Protein 4YET (pdb70)

Secondary structure (DSSP, 8-state):
---PPPPSS-TTTTTTTS-HHHHHHIIIIIIHHHHHHHHHHHTTSGGGG--HHHHHHH--HHHHHHHHHHHHHHHHHHTB-TT--SS--HHHHHHHHHHHSSHHHHHHHHHHHHHH--SSEEEEEEE-TTS-EEEEEEETT--TTTTT--EEEEEEE-SGGGTHHHHTT-HHHHHHHHHTTB-HHHHHHHHHS-----/-----PPPPSS-TTTTTTTS-HHHHHHIIIIIIHHHHHHHHHHHTTSGGGG--HHHHHHH--HHHHHHHHHHHHHHHHHHTB-TT--SS--THHHHHHHHHHSSHHHHHHHHHHHHHH--SSEEEEEEE-TTS-EEEEEEETT--TTTTT--EEEEEEE-SGGGTHHHHTT-HHHHHHHHTTTB-HHHHHHHHHS-----

Structure (mmCIF, N/CA/C/O backbone):
data_4YET
#
_entry.id   4YET
#
_cell.length_a   55.750
_cell.length_b   69.090
_cell.length_c   114.810
_cell.angle_alpha   90.000
_cell.angle_beta   90.000
_cell.angle_gamma   90.000
#
_symmetry.space_group_name_H-M   'P 21 21 21'
#
loop_
_entity.id
_entity.type
_entity.pdbx_description
1 polymer 'Superoxide dismutase'
2 non-polymer 'FE (III) ION'
3 water water
#
loop_
_atom_site.group_PDB
_atom_site.id
_atom_site.type_symbol
_atom_site.label_atom_id
_atom_site.label_alt_id
_atom_site.label_comp_id
_atom_site.label_asym_id
_atom_site.label_entity_id
_atom_site.label_seq_id
_atom_site.pdbx_PDB_ins_code
_atom_site.Cartn_x
_atom_site.Cartn_y
_atom_site.Cartn_z
_atom_site.occupancy
_atom_site.B_iso_or_equiv
_atom_site.auth_seq_id
_atom_site.auth_comp_id
_atom_site.auth_asym_id
_atom_site.auth_atom_id
_atom_site.pdbx_PDB_model_num
ATOM 1 N N . ALA A 1 6 ? 20.911 73.193 21.385 1.00 35.88 2 ALA A N 1
ATOM 2 C CA . ALA A 1 6 ? 21.597 74.473 21.251 1.00 37.60 2 ALA A CA 1
ATOM 3 C C . ALA A 1 6 ? 22.146 74.670 19.831 1.00 34.98 2 ALA A C 1
ATOM 4 O O . ALA A 1 6 ? 21.573 75.411 19.032 1.00 39.07 2 ALA A O 1
ATOM 6 N N . PHE A 1 7 ? 23.260 74.019 19.516 1.00 26.24 3 PHE A N 1
ATOM 7 C CA . PHE A 1 7 ? 23.753 74.039 18.143 1.00 22.33 3 PHE A CA 1
ATOM 8 C C . PHE A 1 7 ? 23.211 72.837 17.399 1.00 21.13 3 PHE A C 1
ATOM 9 O O . PHE A 1 7 ? 23.051 71.767 17.979 1.00 20.93 3 PHE A O 1
ATOM 17 N N . LYS A 1 8 ? 22.896 73.029 16.123 1.00 20.42 4 LYS A N 1
ATOM 18 C CA . LYS A 1 8 ? 22.519 71.918 15.255 1.00 19.97 4 LYS A CA 1
ATOM 19 C C . LYS A 1 8 ? 23.560 71.754 14.167 1.00 19.94 4 LYS A C 1
ATOM 20 O O . LYS A 1 8 ? 24.126 72.728 13.681 1.00 21.67 4 LYS A O 1
ATOM 22 N N . LEU A 1 9 ? 23.811 70.511 13.794 1.00 17.98 5 LEU A N 1
ATOM 23 C CA . LEU A 1 9 ? 24.675 70.197 12.669 1.00 17.38 5 LEU A CA 1
ATOM 24 C C . LEU A 1 9 ? 24.035 70.661 11.361 1.00 16.82 5 LEU A C 1
ATOM 25 O O . LEU A 1 9 ? 22.916 70.242 11.035 1.00 17.35 5 LEU A O 1
ATOM 30 N N . PRO A 1 10 ? 24.707 71.554 10.620 1.00 15.24 6 PRO A N 1
ATOM 31 C CA . PRO A 1 10 ? 24.113 72.000 9.352 1.00 15.28 6 PRO A CA 1
ATOM 32 C C . PRO A 1 10 ? 24.126 70.869 8.332 1.00 15.45 6 PRO A C 1
ATOM 33 O O . PRO A 1 10 ? 25.058 70.059 8.338 1.00 15.23 6 PRO A O 1
ATOM 37 N N . ALA A 1 11 ? 23.119 70.823 7.471 1.00 15.88 7 ALA A N 1
ATOM 38 C CA . ALA A 1 11 ? 23.012 69.745 6.490 1.00 14.73 7 ALA A CA 1
ATOM 39 C C . ALA A 1 11 ? 24.189 69.773 5.530 1.00 16.73 7 ALA A C 1
ATOM 40 O O . ALA A 1 11 ? 24.709 70.843 5.205 1.00 15.95 7 ALA A O 1
ATOM 42 N N . LEU A 1 12 ? 24.628 68.591 5.093 1.00 14.23 8 LEU A N 1
ATOM 43 C CA . LEU A 1 12 ? 25.580 68.519 3.987 1.00 14.08 8 LEU A CA 1
ATOM 44 C C . LEU A 1 12 ? 24.997 69.224 2.770 1.00 15.27 8 LEU A C 1
ATOM 45 O O . LEU A 1 12 ? 23.791 69.122 2.516 1.00 17.08 8 LEU A O 1
ATOM 50 N N . PRO A 1 13 ? 25.844 69.905 1.983 1.00 13.97 9 PRO A N 1
ATOM 51 C CA . PRO A 1 13 ? 25.358 70.566 0.760 1.00 15.58 9 PRO A CA 1
ATOM 52 C C . PRO A 1 13 ? 24.974 69.606 -0.375 1.00 17.15 9 PRO A C 1
ATOM 53 O O . PRO A 1 13 ? 24.500 70.067 -1.402 1.00 18.42 9 PRO A O 1
ATOM 57 N N . TYR A 1 14 ? 25.199 68.306 -0.202 1.00 16.22 10 TYR A N 1
ATOM 58 C CA . TYR A 1 14 ? 24.975 67.330 -1.272 1.00 17.28 10 TYR A CA 1
ATOM 59 C C . TYR A 1 14 ? 24.684 65.986 -0.619 1.00 16.37 10 TYR A C 1
ATOM 60 O O . TYR A 1 14 ? 24.915 65.818 0.596 1.00 14.05 10 TYR A O 1
ATOM 69 N N . GLY A 1 15 ? 24.212 65.035 -1.425 1.00 14.79 11 GLY A N 1
ATOM 70 C CA . GLY A 1 15 ? 23.958 63.678 -0.964 1.00 14.45 11 GLY A CA 1
ATOM 71 C C . GLY A 1 15 ? 25.257 62.956 -0.661 1.00 15.12 11 GLY A C 1
ATOM 72 O O . GLY A 1 15 ? 26.321 63.315 -1.177 1.00 13.65 11 GLY A O 1
ATOM 73 N N . MET A 1 16 ? 25.197 61.938 0.182 1.00 13.24 12 MET A N 1
ATOM 74 C CA . MET A 1 16 ? 26.427 61.288 0.586 1.00 12.52 12 MET A CA 1
ATOM 75 C C . MET A 1 16 ? 27.063 60.398 -0.494 1.00 12.99 12 MET A C 1
ATOM 76 O O . MET A 1 16 ? 28.190 59.909 -0.301 1.00 12.93 12 MET A O 1
ATOM 81 N N . ARG A 1 17 ? 26.380 60.202 -1.622 1.00 11.03 13 ARG A N 1
ATOM 82 C CA . ARG A 1 17 ? 27.024 59.488 -2.731 1.00 13.58 13 ARG A CA 1
ATOM 83 C C . ARG A 1 17 ? 27.498 60.429 -3.842 1.00 13.36 13 ARG A C 1
ATOM 84 O O . ARG A 1 17 ? 27.980 59.974 -4.879 1.00 12.99 13 ARG A O 1
ATOM 92 N N . GLU A 1 18 ? 27.392 61.738 -3.623 1.00 12.48 14 GLU A N 1
ATOM 93 C CA . GLU A 1 18 ? 27.616 62.675 -4.728 1.00 11.80 14 GLU A CA 1
ATOM 94 C C . GLU A 1 18 ? 29.077 63.096 -4.916 1.00 12.74 14 GLU A C 1
ATOM 95 O O . GLU A 1 18 ? 29.391 63.772 -5.910 1.00 13.85 14 GLU A O 1
ATOM 101 N N . LEU A 1 19 ? 29.964 62.722 -3.990 1.00 11.75 15 LEU A N 1
ATOM 102 C CA . LEU A 1 19 ? 31.394 63.000 -4.177 1.00 10.44 15 LEU A CA 1
ATOM 103 C C . LEU A 1 19 ? 32.157 61.797 -4.718 1.00 10.40 15 LEU A C 1
ATOM 104 O O . LEU A 1 19 ? 33.365 61.884 -4.970 1.00 10.20 15 LEU A O 1
ATOM 109 N N . ILE A 1 20 ? 31.459 60.680 -4.899 1.00 9.89 16 ILE A N 1
ATOM 110 C CA . ILE A 1 20 ? 32.028 59.504 -5.555 1.00 10.81 16 ILE A CA 1
ATOM 111 C C . ILE A 1 20 ? 32.468 59.899 -6.961 1.00 11.32 16 ILE A C 1
ATOM 112 O O . ILE A 1 20 ? 31.725 60.586 -7.642 1.00 11.05 16 ILE A O 1
ATOM 117 N N . PRO A 1 21 ? 33.652 59.451 -7.419 1.00 11.79 17 PRO A N 1
ATOM 118 C CA . PRO A 1 21 ? 34.600 58.504 -6.831 1.00 12.20 17 PRO A CA 1
ATOM 119 C C . PRO A 1 21 ? 35.732 59.167 -6.053 1.00 14.27 17 PRO A C 1
ATOM 120 O O . PRO A 1 21 ? 36.717 58.497 -5.736 1.00 16.38 17 PRO A O 1
ATOM 124 N N . HIS A 1 22 ? 35.601 60.454 -5.758 1.00 11.38 18 HIS A N 1
ATOM 125 C CA . HIS A 1 22 ? 36.687 61.191 -5.104 1.00 10.37 18 HIS A CA 1
ATOM 126 C C . HIS A 1 22 ? 36.703 61.028 -3.577 1.00 11.81 18 HIS A C 1
ATOM 127 O O . HIS A 1 22 ? 37.763 60.835 -2.966 1.00 11.38 18 HIS A O 1
ATOM 134 N N . ILE A 1 23 ? 35.530 61.085 -2.962 1.00 10.44 19 ILE A N 1
ATOM 135 C CA . ILE A 1 23 ? 35.373 60.761 -1.548 1.00 11.55 19 ILE A CA 1
ATOM 136 C C . ILE A 1 23 ? 34.184 59.817 -1.463 1.00 11.27 19 ILE A C 1
ATOM 137 O O . ILE A 1 23 ? 33.158 60.091 -2.066 1.00 10.74 19 ILE A O 1
ATOM 142 N N . SER A 1 24 ? 34.319 58.707 -0.742 1.00 11.37 20 SER A N 1
ATOM 143 C CA . SER A 1 24 ? 33.274 57.680 -0.759 1.00 12.64 20 SER A CA 1
ATOM 144 C C . SER A 1 24 ? 32.091 58.009 0.137 1.00 13.03 20 SER A C 1
ATOM 145 O O . SER A 1 24 ? 32.167 58.855 1.034 1.00 11.15 20 SER A O 1
ATOM 148 N N . GLU A 1 25 ? 30.998 57.290 -0.101 1.00 9.71 21 GLU A N 1
ATOM 149 C CA . GLU A 1 25 ? 29.847 57.314 0.787 1.00 9.94 21 GLU A CA 1
ATOM 150 C C . GLU A 1 25 ? 30.227 56.929 2.219 1.00 10.52 21 GLU A C 1
ATOM 151 O O . GLU A 1 25 ? 29.794 57.573 3.193 1.00 11.59 21 GLU A O 1
ATOM 157 N N . GLU A 1 26 ? 31.048 55.886 2.357 1.00 10.64 22 GLU A N 1
ATOM 158 C CA . GLU A 1 26 ? 31.467 55.452 3.691 1.00 12.04 22 GLU A CA 1
ATOM 159 C C . GLU A 1 26 ? 32.224 56.574 4.410 1.00 10.63 22 GLU A C 1
ATOM 160 O O . GLU A 1 26 ? 31.974 56.831 5.604 1.00 11.21 22 GLU A O 1
ATOM 166 N N . THR A 1 27 ? 33.112 57.271 3.695 1.00 8.95 23 THR A N 1
ATOM 167 C CA . THR A 1 27 ? 33.861 58.369 4.313 1.00 9.04 23 THR A CA 1
ATOM 168 C C . THR A 1 27 ? 32.933 59.460 4.816 1.00 12.74 23 THR A C 1
ATOM 169 O O . THR A 1 27 ? 33.061 59.916 5.955 1.00 11.58 23 THR A O 1
ATOM 173 N N . LEU A 1 28 ? 31.982 59.873 3.988 1.00 11.33 24 LEU A N 1
ATOM 174 C CA . LEU A 1 28 ? 31.063 60.907 4.444 1.00 9.96 24 LEU A CA 1
ATOM 175 C C . LEU A 1 28 ? 30.218 60.416 5.622 1.00 11.02 24 LEU A C 1
ATOM 176 O O . LEU A 1 28 ? 29.923 61.186 6.537 1.00 11.34 24 LEU A O 1
ATOM 181 N N . SER A 1 29 ? 29.847 59.140 5.636 1.00 11.15 25 SER A N 1
ATOM 182 C CA A SER A 1 29 ? 29.007 58.640 6.720 0.47 12.66 25 SER A CA 1
ATOM 183 C CA B SER A 1 29 ? 29.030 58.598 6.720 0.25 12.65 25 SER A CA 1
ATOM 184 C CA C SER A 1 29 ? 29.026 58.606 6.717 0.28 12.65 25 SER A CA 1
ATOM 185 C C . SER A 1 29 ? 29.735 58.741 8.064 1.00 13.87 25 SER A C 1
ATOM 186 O O . SER A 1 29 ? 29.113 59.079 9.086 1.00 12.39 25 SER A O 1
ATOM 193 N N . PHE A 1 30 ? 31.038 58.473 8.077 1.00 10.20 26 PHE A N 1
ATOM 194 C CA . PHE A 1 30 ? 31.793 58.618 9.332 1.00 9.38 26 PHE A CA 1
ATOM 195 C C . PHE A 1 30 ? 32.241 60.052 9.571 1.00 11.30 26 PHE A C 1
ATOM 196 O O . PHE A 1 30 ? 32.158 60.559 10.679 1.00 12.26 26 PHE A O 1
ATOM 204 N N . HIS A 1 31 ? 32.767 60.694 8.536 1.00 9.08 27 HIS A N 1
ATOM 205 C CA . HIS A 1 31 ? 33.333 62.013 8.727 1.00 10.21 27 HIS A CA 1
ATOM 206 C C . HIS A 1 31 ? 32.249 63.035 9.092 1.00 9.54 27 HIS A C 1
ATOM 207 O O . HIS A 1 31 ? 32.396 63.812 10.037 1.00 9.75 27 HIS A O 1
ATOM 214 N N . TYR A 1 32 ? 31.137 63.010 8.370 1.00 10.90 28 TYR A N 1
ATOM 215 C CA . TYR A 1 32 ? 30.028 63.900 8.691 1.00 11.31 28 TYR A CA 1
ATOM 216 C C . TYR A 1 32 ? 29.182 63.321 9.819 1.00 12.73 28 TYR A C 1
ATOM 217 O O . TYR A 1 32 ? 28.939 63.988 10.833 1.00 11.02 28 TYR A O 1
ATOM 226 N N . GLY A 1 33 ? 28.740 62.074 9.653 1.00 13.92 29 GLY A N 1
ATOM 227 C CA . GLY A 1 33 ? 27.786 61.473 10.577 1.00 13.94 29 GLY A CA 1
ATOM 228 C C . GLY A 1 33 ? 28.276 61.137 11.979 1.00 14.20 29 GLY A C 1
ATOM 229 O O . GLY A 1 33 ? 27.471 61.071 12.913 1.00 16.37 29 GLY A O 1
ATOM 230 N N . LYS A 1 34 ? 29.585 60.912 12.136 1.00 13.13 30 LYS A N 1
ATOM 231 C CA . LYS A 1 34 ? 30.157 60.594 13.436 1.00 12.88 30 LYS A CA 1
ATOM 232 C C . LYS A 1 34 ? 31.084 61.700 13.940 1.00 12.79 30 LYS A C 1
ATOM 233 O O . LYS A 1 34 ? 30.909 62.181 15.054 1.00 14.59 30 LYS A O 1
ATOM 239 N N . HIS A 1 35 ? 32.078 62.105 13.149 1.00 12.74 31 HIS A N 1
ATOM 240 C CA . HIS A 1 35 ? 33.038 63.107 13.653 1.00 10.37 31 HIS A CA 1
ATOM 241 C C . HIS A 1 35 ? 32.391 64.488 13.788 1.00 10.62 31 HIS A C 1
ATOM 242 O O . HIS A 1 35 ? 32.395 65.078 14.855 1.00 10.90 31 HIS A O 1
ATOM 249 N N . HIS A 1 36 ? 31.835 64.997 12.697 1.00 11.06 32 HIS A N 1
ATOM 250 C CA . HIS A 1 36 ? 31.265 66.338 12.719 1.00 10.87 32 HIS A CA 1
ATOM 251 C C . HIS A 1 36 ? 30.084 66.388 13.686 1.00 11.37 32 HIS A C 1
ATOM 252 O O . HIS A 1 36 ? 29.991 67.294 14.504 1.00 11.13 32 HIS A O 1
ATOM 259 N N . ALA A 1 37 ? 29.200 65.401 13.600 1.00 12.45 33 ALA A N 1
ATOM 260 C CA . ALA A 1 37 ? 28.073 65.324 14.520 1.00 13.37 33 ALA A CA 1
ATOM 261 C C . ALA A 1 37 ? 28.569 65.250 15.962 1.00 14.00 33 ALA A C 1
ATOM 262 O O . ALA A 1 37 ? 27.954 65.814 16.866 1.00 14.26 33 ALA A O 1
ATOM 264 N N . GLY A 1 38 ? 29.673 64.537 16.168 1.00 14.18 34 GLY A N 1
ATOM 265 C CA . GLY A 1 38 ? 30.246 64.398 17.490 1.00 15.11 34 GLY A CA 1
ATOM 266 C C . GLY A 1 38 ? 30.720 65.713 18.082 1.00 14.58 34 GLY A C 1
ATOM 267 O O . GLY A 1 38 ? 30.576 65.942 19.282 1.00 15.98 34 GLY A O 1
ATOM 268 N N . TYR A 1 39 ? 31.283 66.585 17.252 1.00 12.36 35 TYR A N 1
ATOM 269 C CA . TYR A 1 39 ? 31.729 67.887 17.750 1.00 12.71 35 TYR A CA 1
ATOM 270 C C . TYR A 1 39 ? 30.530 68.736 18.182 1.00 13.58 35 TYR A C 1
ATOM 271 O O . TYR A 1 39 ? 30.587 69.476 19.183 1.00 13.85 35 TYR A O 1
ATOM 280 N N . VAL A 1 40 ? 29.446 68.648 17.416 1.00 13.32 36 VAL A N 1
ATOM 281 C CA . VAL A 1 40 ? 28.223 69.355 17.800 1.00 14.07 36 VAL A CA 1
ATOM 282 C C . VAL A 1 40 ? 27.696 68.845 19.140 1.00 16.28 36 VAL A C 1
ATOM 283 O O . VAL A 1 40 ? 27.384 69.633 20.040 1.00 18.47 36 VAL A O 1
ATOM 287 N N . ASN A 1 41 ? 27.599 67.526 19.273 1.00 15.05 37 ASN A N 1
ATOM 288 C CA . ASN A 1 41 ? 27.077 66.915 20.494 1.00 17.77 37 ASN A CA 1
ATOM 289 C C . ASN A 1 41 ? 27.944 67.244 21.708 1.00 18.23 37 ASN A C 1
ATOM 290 O O . ASN A 1 41 ? 27.426 67.557 22.787 1.00 18.19 37 ASN A O 1
ATOM 295 N N . LYS A 1 42 ? 29.259 67.166 21.528 1.00 17.16 38 LYS A N 1
ATOM 296 C CA . LYS A 1 42 ? 30.183 67.453 22.620 1.00 18.58 38 LYS A CA 1
ATOM 297 C C . LYS A 1 42 ? 30.128 68.939 23.010 1.00 19.64 38 LYS A C 1
ATOM 298 O O . LYS A 1 42 ? 30.073 69.275 24.198 1.00 20.27 38 LYS A O 1
ATOM 304 N N . LEU A 1 43 ? 30.129 69.839 22.028 1.00 18.04 39 LEU A N 1
ATOM 305 C CA . LEU A 1 43 ? 30.039 71.254 22.368 1.00 17.21 39 LEU A CA 1
ATOM 306 C C . LEU A 1 43 ? 28.767 71.546 23.162 1.00 19.57 39 LEU A C 1
ATOM 307 O O . LEU A 1 43 ? 28.807 72.235 24.192 1.00 21.86 39 LEU A O 1
ATOM 312 N N . ASN A 1 44 ? 27.642 71.022 22.686 1.00 18.94 40 ASN A N 1
ATOM 313 C CA . ASN A 1 44 ? 26.368 71.240 23.365 1.00 21.49 40 ASN A CA 1
ATOM 314 C C . ASN A 1 44 ? 26.415 70.774 24.820 1.00 24.36 40 ASN A C 1
ATOM 315 O O . ASN A 1 44 ? 25.881 71.442 25.708 1.00 24.71 40 ASN A O 1
ATOM 320 N N . SER A 1 45 ? 27.068 69.643 25.067 1.00 24.69 41 SER A N 1
ATOM 321 C CA A SER A 1 45 ? 27.173 69.107 26.417 0.40 25.59 41 SER A CA 1
ATOM 322 C CA B SER A 1 45 ? 27.156 69.114 26.422 0.60 25.62 41 SER A CA 1
ATOM 323 C C . SER A 1 45 ? 28.096 69.968 27.284 1.00 24.80 41 SER A C 1
ATOM 324 O O . SER A 1 45 ? 27.880 70.118 28.486 1.00 27.05 41 SER A O 1
ATOM 329 N N . LEU A 1 46 ? 29.124 70.544 26.669 1.00 22.83 42 LEU A N 1
ATOM 330 C CA . LEU A 1 46 ? 30.077 71.385 27.389 1.00 22.23 42 LEU A CA 1
ATOM 331 C C . LEU A 1 46 ? 29.486 72.729 27.803 1.00 25.53 42 LEU A C 1
ATOM 332 O O . LEU A 1 46 ? 29.805 73.237 28.877 1.00 25.54 42 LEU A O 1
ATOM 337 N N . ILE A 1 47 ? 28.627 73.314 26.974 1.00 26.59 43 ILE A N 1
ATOM 338 C CA . ILE A 1 47 ? 28.153 74.663 27.273 1.00 28.86 43 ILE A CA 1
ATOM 339 C C . ILE A 1 47 ? 26.761 74.715 27.902 1.00 31.83 43 ILE A C 1
ATOM 340 O O . ILE A 1 47 ? 26.322 75.787 28.304 1.00 33.13 43 ILE A O 1
ATOM 345 N N . LYS A 1 48 ? 26.075 73.578 27.985 1.00 32.03 44 LYS A N 1
ATOM 346 C CA . LYS A 1 48 ? 24.709 73.543 28.500 1.00 34.26 44 LYS A CA 1
ATOM 347 C C . LYS A 1 48 ? 24.669 74.014 29.954 1.00 35.59 44 LYS A C 1
ATOM 348 O O . LYS A 1 48 ? 25.434 73.536 30.788 1.00 34.09 44 LYS A O 1
ATOM 350 N N . GLY A 1 49 ? 23.790 74.968 30.242 1.00 39.37 45 GLY A N 1
ATOM 351 C CA . GLY A 1 49 ? 23.651 75.491 31.591 1.00 40.81 45 GLY A CA 1
ATOM 352 C C . GLY A 1 49 ? 24.696 76.514 31.995 1.00 42.31 45 GLY A C 1
ATOM 353 O O . GLY A 1 49 ? 24.751 76.930 33.153 1.00 45.20 45 GLY A O 1
ATOM 354 N N . THR A 1 50 ? 25.525 76.928 31.042 1.00 39.67 46 THR A N 1
ATOM 355 C CA . THR A 1 50 ? 26.596 77.881 31.313 1.00 38.36 46 THR A CA 1
ATOM 356 C C . THR A 1 50 ? 26.341 79.179 30.542 1.00 39.31 46 THR A C 1
ATOM 357 O O . THR A 1 50 ? 25.537 79.192 29.612 1.00 38.20 46 THR A O 1
ATOM 361 N N . PRO A 1 51 ? 27.021 80.278 30.919 1.00 42.65 47 PRO A N 1
ATOM 362 C CA . PRO A 1 51 ? 26.841 81.529 30.167 1.00 44.59 47 PRO A CA 1
ATOM 363 C C . PRO A 1 51 ? 27.281 81.451 28.700 1.00 44.09 47 PRO A C 1
ATOM 364 O O . PRO A 1 51 ? 26.947 82.345 27.922 1.00 45.06 47 PRO A O 1
ATOM 368 N N . MET A 1 52 ? 28.002 80.396 28.326 1.00 40.69 48 MET A N 1
ATOM 369 C CA . MET A 1 52 ? 28.422 80.213 26.938 1.00 39.34 48 MET A CA 1
ATOM 370 C C . MET A 1 52 ? 27.286 79.705 26.053 1.00 38.47 48 MET A C 1
ATOM 371 O O . MET A 1 52 ? 27.404 79.705 24.832 1.00 36.84 48 MET A O 1
ATOM 376 N N . GLU A 1 53 ? 26.187 79.278 26.669 1.00 40.28 49 GLU A N 1
ATOM 377 C CA . GLU A 1 53 ? 25.094 78.637 25.933 1.00 40.89 49 GLU A CA 1
ATOM 378 C C . GLU A 1 53 ? 24.470 79.544 24.869 1.00 41.23 49 GLU A C 1
ATOM 379 O O . GLU A 1 53 ? 23.872 79.051 23.913 1.00 42.33 49 GLU A O 1
ATOM 381 N N . SER A 1 54 ? 24.608 80.860 25.022 1.00 39.61 50 SER A N 1
ATOM 382 C CA . SER A 1 54 ? 24.000 81.785 24.062 1.00 39.45 50 SER A CA 1
ATOM 383 C C . SER A 1 54 ? 25.016 82.414 23.105 1.00 37.20 50 SER A C 1
ATOM 384 O O . SER A 1 54 ? 24.676 83.308 22.333 1.00 37.67 50 SER A O 1
ATOM 387 N N . CYS A 1 55 ? 26.259 81.947 23.148 1.00 34.22 51 CYS A N 1
ATOM 388 C CA . CYS A 1 55 ? 27.294 82.471 22.258 1.00 30.96 51 CYS A CA 1
ATOM 389 C C . CYS A 1 55 ? 27.136 81.930 20.847 1.00 28.68 51 CYS A C 1
ATOM 390 O O . CYS A 1 55 ? 26.633 80.826 20.655 1.00 30.02 51 CYS A O 1
ATOM 393 N N . THR A 1 56 ? 27.553 82.708 19.856 1.00 24.86 52 THR A N 1
ATOM 394 C CA . THR A 1 56 ? 27.643 82.186 18.499 1.00 25.61 52 THR A CA 1
ATOM 395 C C . THR A 1 56 ? 28.877 81.293 18.408 1.00 22.32 52 THR A C 1
ATOM 396 O O . THR A 1 56 ? 29.755 81.357 19.267 1.00 21.81 52 THR A O 1
ATOM 400 N N . ILE A 1 57 ? 28.952 80.473 17.366 1.00 20.69 53 ILE A N 1
ATOM 401 C CA A ILE A 1 57 ? 30.111 79.610 17.131 0.55 17.94 53 ILE A CA 1
ATOM 402 C CA B ILE A 1 57 ? 30.104 79.612 17.186 0.45 18.11 53 ILE A CA 1
ATOM 403 C C . ILE A 1 57 ? 31.368 80.460 17.018 1.00 18.98 53 ILE A C 1
ATOM 404 O O . ILE A 1 57 ? 32.415 80.140 17.591 1.00 17.61 53 ILE A O 1
ATOM 413 N N . GLU A 1 58 ? 31.267 81.549 16.256 1.00 20.15 54 GLU A N 1
ATOM 414 C CA . GLU A 1 58 ? 32.419 82.417 16.060 1.00 22.94 54 GLU A CA 1
ATOM 415 C C . GLU A 1 58 ? 32.853 83.013 17.399 1.00 22.19 54 GLU A C 1
ATOM 416 O O . GLU A 1 58 ? 34.047 83.127 17.667 1.00 20.92 54 GLU A O 1
ATOM 422 N N . GLU A 1 59 ? 31.892 83.362 18.250 1.00 22.06 55 GLU A N 1
ATOM 423 C CA . GLU A 1 59 ? 32.228 83.953 19.545 1.00 25.05 55 GLU A CA 1
ATOM 424 C C . GLU A 1 59 ? 32.978 82.962 20.430 1.00 24.23 55 GLU A C 1
ATOM 425 O O . GLU A 1 59 ? 33.887 83.342 21.179 1.00 21.76 55 GLU A O 1
ATOM 431 N N . LEU A 1 60 ? 32.613 81.689 20.327 1.00 23.52 56 LEU A N 1
ATOM 432 C CA . LEU A 1 60 ? 33.273 80.652 21.116 1.00 21.61 56 LEU A CA 1
ATOM 433 C C . LEU A 1 60 ? 34.700 80.416 20.606 1.00 19.63 56 LEU A C 1
ATOM 434 O O . LEU A 1 60 ? 35.638 80.220 21.388 1.00 18.22 56 LEU A O 1
ATOM 439 N N . ILE A 1 61 ? 34.856 80.447 19.286 1.00 17.92 57 ILE A N 1
ATOM 440 C CA . ILE A 1 61 ? 36.154 80.281 18.658 1.00 17.74 57 ILE A CA 1
ATOM 441 C C . ILE A 1 61 ? 37.092 81.418 19.090 1.00 19.45 57 ILE A C 1
ATOM 442 O O . ILE A 1 61 ? 38.252 81.185 19.433 1.00 20.25 57 ILE A O 1
ATOM 447 N N . LEU A 1 62 ? 36.580 82.644 19.087 1.00 18.25 58 LEU A N 1
ATOM 448 C CA . LEU A 1 62 ? 37.407 83.801 19.409 1.00 19.30 58 LEU A CA 1
ATOM 449 C C . LEU A 1 62 ? 37.662 83.950 20.915 1.00 21.61 58 LEU A C 1
ATOM 450 O O . LEU A 1 62 ? 38.687 84.502 21.321 1.00 22.81 58 LEU A O 1
ATOM 455 N N . GLY A 1 63 ? 36.745 83.468 21.748 1.00 21.04 59 GLY A N 1
ATOM 456 C CA . GLY A 1 63 ? 36.833 83.775 23.172 1.00 22.15 59 GLY A CA 1
ATOM 457 C C . GLY A 1 63 ? 37.035 82.646 24.168 1.00 22.34 59 GLY A C 1
ATOM 458 O O . GLY A 1 63 ? 37.053 82.889 25.386 1.00 24.06 59 GLY A O 1
ATOM 459 N N . GLN A 1 64 ? 37.189 81.420 23.679 1.00 21.94 60 GLN A N 1
ATOM 460 C CA . GLN A 1 64 ? 37.409 80.268 24.561 1.00 21.17 60 GLN A CA 1
ATOM 461 C C . GLN A 1 64 ? 38.658 79.486 24.170 1.00 19.11 60 GLN A C 1
ATOM 462 O O . GLN A 1 64 ? 39.169 79.616 23.059 1.00 20.52 60 GLN A O 1
ATOM 468 N N . THR A 1 65 ? 39.144 78.672 25.096 1.00 20.26 61 THR A N 1
ATOM 469 C CA . THR A 1 65 ? 40.250 77.757 24.819 1.00 21.51 61 THR A CA 1
ATOM 470 C C . THR A 1 65 ? 39.846 76.348 25.224 1.00 21.50 61 THR A C 1
ATOM 471 O O . THR A 1 65 ? 38.694 76.115 25.590 1.00 23.09 61 THR A O 1
ATOM 475 N N . GLY A 1 66 ? 40.793 75.414 25.173 1.00 19.28 62 GLY A N 1
ATOM 476 C CA . GLY A 1 66 ? 40.540 74.065 25.640 1.00 20.36 62 GLY A CA 1
ATOM 477 C C . GLY A 1 66 ? 39.462 73.348 24.854 1.00 19.21 62 GLY A C 1
ATOM 478 O O . GLY A 1 66 ? 39.324 73.571 23.651 1.00 18.19 62 GLY A O 1
ATOM 479 N N . ALA A 1 67 ? 38.695 72.490 25.523 1.00 18.38 63 ALA A N 1
ATOM 480 C CA . ALA A 1 67 ? 37.743 71.619 24.817 1.00 19.33 63 ALA A CA 1
ATOM 481 C C . ALA A 1 67 ? 36.614 72.403 24.130 1.00 18.45 63 ALA A C 1
ATOM 482 O O . ALA A 1 67 ? 36.159 72.024 23.044 1.00 16.49 63 ALA A O 1
ATOM 484 N N . VAL A 1 68 ? 36.153 73.483 24.759 1.00 17.75 64 VAL A N 1
ATOM 485 C CA . VAL A 1 68 ? 35.113 74.301 24.139 1.00 18.27 64 VAL A CA 1
ATOM 486 C C . VAL A 1 68 ? 35.635 74.852 22.812 1.00 16.58 64 VAL A C 1
ATOM 487 O O . VAL A 1 68 ? 34.953 74.756 21.795 1.00 16.37 64 VAL A O 1
ATOM 491 N N . PHE A 1 69 ? 36.846 75.404 22.811 1.00 15.13 65 PHE A N 1
ATOM 492 C CA . PHE A 1 69 ? 37.419 75.891 21.557 1.00 16.34 65 PHE A CA 1
ATOM 493 C C . PHE A 1 69 ? 37.554 74.765 20.541 1.00 16.03 65 PHE A C 1
ATOM 494 O O . PHE A 1 69 ? 37.151 74.917 19.374 1.00 13.98 65 PHE A O 1
ATOM 502 N N . ASN A 1 70 ? 38.126 73.634 20.959 1.00 15.31 66 ASN A N 1
ATOM 503 C CA . ASN A 1 70 ? 38.387 72.561 19.995 1.00 12.06 66 ASN A CA 1
ATOM 504 C C . ASN A 1 70 ? 37.117 72.130 19.281 1.00 14.54 66 ASN A C 1
ATOM 505 O O . ASN A 1 70 ? 37.102 71.984 18.061 1.00 14.67 66 ASN A O 1
ATOM 510 N N . ASN A 1 71 ? 36.048 71.934 20.036 1.00 14.11 67 ASN A N 1
ATOM 511 C CA . ASN A 1 71 ? 34.817 71.473 19.432 1.00 14.99 67 ASN A CA 1
ATOM 512 C C . ASN A 1 71 ? 34.157 72.574 18.594 1.00 14.65 67 ASN A C 1
ATOM 513 O O . ASN A 1 71 ? 33.722 72.321 17.467 1.00 13.33 67 ASN A O 1
ATOM 518 N N . ALA A 1 72 ? 34.121 73.798 19.109 1.00 13.88 68 ALA A N 1
ATOM 519 C CA . ALA A 1 72 ? 33.532 74.908 18.353 1.00 13.55 68 ALA A CA 1
ATOM 520 C C . ALA A 1 72 ? 34.264 75.122 17.019 1.00 14.43 68 ALA A C 1
ATOM 521 O O . ALA A 1 72 ? 33.640 75.230 15.947 1.00 14.28 68 ALA A O 1
ATOM 523 N N . ALA A 1 73 ? 35.590 75.169 17.080 1.00 12.61 69 ALA A N 1
ATOM 524 C CA . ALA A 1 73 ? 36.381 75.371 15.878 1.00 12.58 69 ALA A CA 1
ATOM 525 C C . ALA A 1 73 ? 36.215 74.227 14.878 1.00 11.79 69 ALA A C 1
ATOM 526 O O . ALA A 1 73 ? 36.090 74.464 13.669 1.00 13.03 69 ALA A O 1
ATOM 528 N N . GLN A 1 74 ? 36.231 72.987 15.366 1.00 10.91 70 GLN A N 1
ATOM 529 C CA . GLN A 1 74 ? 36.039 71.852 14.457 1.00 9.27 70 GLN A CA 1
ATOM 530 C C . GLN A 1 74 ? 34.656 71.870 13.821 1.00 10.34 70 GLN A C 1
ATOM 531 O O . GLN A 1 74 ? 34.503 71.487 12.667 1.00 10.12 70 GLN A O 1
ATOM 537 N N . ILE A 1 75 ? 33.642 72.337 14.545 1.00 10.31 71 ILE A N 1
ATOM 538 C CA . ILE A 1 75 ? 32.315 72.459 13.932 1.00 10.64 71 ILE A CA 1
ATOM 539 C C . ILE A 1 75 ? 32.373 73.429 12.739 1.00 11.26 71 ILE A C 1
ATOM 540 O O . ILE A 1 75 ? 31.884 73.128 11.655 1.00 11.06 71 ILE A O 1
ATOM 545 N N . TRP A 1 76 ? 32.977 74.586 12.953 1.00 10.57 72 TRP A N 1
ATOM 546 C CA . TRP A 1 76 ? 33.080 75.618 11.930 1.00 10.78 72 TRP A CA 1
ATOM 547 C C . TRP A 1 76 ? 33.939 75.106 10.770 1.00 11.81 72 TRP A C 1
ATOM 548 O O . TRP A 1 76 ? 33.537 75.193 9.607 1.00 12.59 72 TRP A O 1
ATOM 559 N N . ASN A 1 77 ? 35.109 74.561 11.106 1.00 10.01 73 ASN A N 1
ATOM 560 C CA . ASN A 1 77 ? 36.047 74.076 10.091 1.00 9.75 73 ASN A CA 1
ATOM 561 C C . ASN A 1 77 ? 35.413 73.011 9.181 1.00 10.70 73 ASN A C 1
ATOM 562 O O . ASN A 1 77 ? 35.582 73.047 7.946 1.00 10.45 73 ASN A O 1
ATOM 567 N N . HIS A 1 78 ? 34.659 72.088 9.770 1.00 8.73 74 HIS A N 1
ATOM 568 C CA . HIS A 1 78 ? 34.043 71.027 8.975 1.00 10.78 74 HIS A CA 1
ATOM 569 C C . HIS A 1 78 ? 32.940 71.572 8.088 1.00 11.43 74 HIS A C 1
ATOM 570 O O . HIS A 1 78 ? 32.854 71.201 6.919 1.00 9.80 74 HIS A O 1
ATOM 577 N N . THR A 1 79 ? 32.119 72.474 8.607 1.00 11.00 75 THR A N 1
ATOM 578 C CA . THR A 1 79 ? 31.078 73.061 7.765 1.00 12.46 75 THR A CA 1
ATOM 579 C C . THR A 1 79 ? 31.718 73.790 6.577 1.00 10.90 75 THR A C 1
ATOM 580 O O . THR A 1 79 ? 31.240 73.667 5.423 1.00 10.80 75 THR A O 1
ATOM 584 N N . PHE A 1 80 ? 32.840 74.460 6.838 1.00 11.00 76 PHE A N 1
ATOM 585 C CA . PHE A 1 80 ? 33.566 75.184 5.789 1.00 10.04 76 PHE A CA 1
ATOM 586 C C . PHE A 1 80 ? 34.117 74.192 4.756 1.00 10.35 76 PHE A C 1
ATOM 587 O O . PHE A 1 80 ? 34.020 74.405 3.538 1.00 11.42 76 PHE A O 1
ATOM 595 N N . TYR A 1 81 ? 34.637 73.075 5.258 1.00 8.91 77 TYR A N 1
ATOM 596 C CA . TYR A 1 81 ? 35.152 72.001 4.422 1.00 9.76 77 TYR A CA 1
ATOM 597 C C . TYR A 1 81 ? 34.106 71.392 3.487 1.00 12.26 77 TYR A C 1
ATOM 598 O O . TYR A 1 81 ? 34.365 71.217 2.278 1.00 8.99 77 TYR A O 1
ATOM 607 N N . TRP A 1 82 ? 32.921 71.077 4.009 1.00 10.38 78 TRP A N 1
ATOM 608 C CA . TRP A 1 82 ? 31.884 70.525 3.130 1.00 10.07 78 TRP A CA 1
ATOM 609 C C . TRP A 1 82 ? 31.521 71.506 2.027 1.00 11.27 78 TRP A C 1
ATOM 610 O O . TRP A 1 82 ? 31.308 71.103 0.884 1.00 11.26 78 TRP A O 1
ATOM 621 N N . ASN A 1 83 ? 31.472 72.794 2.361 1.00 10.27 79 ASN A N 1
ATOM 622 C CA . ASN A 1 83 ? 31.107 73.810 1.367 1.00 11.10 79 ASN A CA 1
ATOM 623 C C . ASN A 1 83 ? 32.213 74.085 0.351 1.00 11.62 79 ASN A C 1
ATOM 624 O O . ASN A 1 83 ? 31.945 74.603 -0.737 1.00 12.42 79 ASN A O 1
ATOM 629 N N . SER A 1 84 ? 33.446 73.756 0.720 1.00 9.91 80 SER A N 1
ATOM 630 C CA . SER A 1 84 ? 34.606 73.918 -0.161 1.00 10.00 80 SER A CA 1
ATOM 631 C C . SER A 1 84 ? 34.673 72.865 -1.248 1.00 11.53 80 SER A C 1
ATOM 632 O O . SER A 1 84 ? 35.568 72.917 -2.085 1.00 12.27 80 SER A O 1
ATOM 635 N N . MET A 1 85 ? 33.757 71.904 -1.200 1.00 10.47 81 MET A N 1
ATOM 636 C CA . MET A 1 85 ? 33.693 70.805 -2.145 1.00 10.97 81 MET A CA 1
ATOM 637 C C . MET A 1 85 ? 32.314 70.734 -2.753 1.00 12.37 81 MET A C 1
ATOM 638 O O . MET A 1 85 ? 31.356 71.292 -2.222 1.00 14.60 81 MET A O 1
ATOM 643 N N . GLY A 1 86 ? 32.209 70.041 -3.880 1.00 12.15 82 GLY A N 1
ATOM 644 C CA . GLY A 1 86 ? 30.903 69.747 -4.428 1.00 12.52 82 GLY A CA 1
ATOM 645 C C . GLY A 1 86 ? 31.001 68.791 -5.602 1.00 13.54 82 GLY A C 1
ATOM 646 O O . GLY A 1 86 ? 32.066 68.614 -6.190 1.00 14.39 82 GLY A O 1
ATOM 647 N N . PRO A 1 87 ? 29.871 68.183 -5.959 1.00 14.79 83 PRO A N 1
ATOM 648 C CA . PRO A 1 87 ? 29.765 67.410 -7.193 1.00 16.03 83 PRO A CA 1
ATOM 649 C C . PRO A 1 87 ? 29.792 68.353 -8.402 1.00 18.02 83 PRO A C 1
ATOM 650 O O . PRO A 1 87 ? 29.339 69.492 -8.277 1.00 20.19 83 PRO A O 1
ATOM 654 N N . ASN A 1 88 ? 30.324 67.906 -9.535 1.00 29.22 84 ASN A N 1
ATOM 655 C CA . ASN A 1 88 ? 30.353 68.739 -10.742 1.00 31.08 84 ASN A CA 1
ATOM 656 C C . ASN A 1 88 ? 31.146 70.021 -10.528 1.00 28.39 84 ASN A C 1
ATOM 657 O O . ASN A 1 88 ? 30.826 71.073 -11.095 1.00 29.09 84 ASN A O 1
ATOM 662 N N . CYS A 1 89 ? 32.173 69.935 -9.692 1.00 22.13 85 CYS A N 1
ATOM 663 C CA . CYS A 1 89 ? 33.063 71.066 -9.450 1.00 19.18 85 CYS A CA 1
ATOM 664 C C . CYS A 1 89 ? 34.471 70.700 -9.899 1.00 18.30 85 CYS A C 1
ATOM 665 O O . CYS A 1 89 ? 34.644 70.021 -10.916 1.00 19.08 85 CYS A O 1
ATOM 668 N N . GLY A 1 90 ? 35.479 71.144 -9.154 1.00 17.29 86 GLY A N 1
ATOM 669 C CA . GLY A 1 90 ? 36.856 70.833 -9.495 1.00 17.05 86 GLY A CA 1
ATOM 670 C C . GLY A 1 90 ? 37.342 71.614 -10.702 1.00 16.82 86 GLY A C 1
ATOM 671 O O 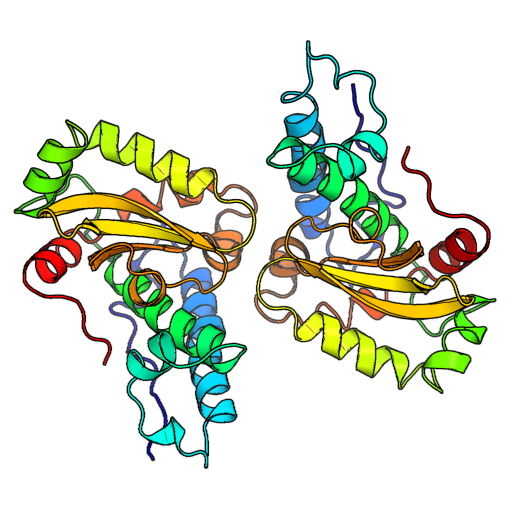. GLY A 1 90 ? 36.798 72.666 -11.037 1.00 16.53 86 GLY A O 1
ATOM 672 N N . GLY A 1 91 ? 38.364 71.089 -11.363 1.00 17.51 87 GLY A N 1
ATOM 673 C CA . GLY A 1 91 ? 38.878 71.726 -12.567 1.00 21.98 87 GLY A CA 1
ATOM 674 C C . GLY A 1 91 ? 39.510 73.072 -12.282 1.00 20.59 87 GLY A C 1
ATOM 675 O O . GLY A 1 91 ? 39.823 73.394 -11.134 1.00 18.57 87 GLY A O 1
ATOM 676 N N . GLU A 1 92 ? 39.698 73.867 -13.332 1.00 17.65 88 GLU A N 1
ATOM 677 C CA . GLU A 1 92 ? 40.386 75.146 -13.208 1.00 18.60 88 GLU A CA 1
ATOM 678 C C . GLU A 1 92 ? 39.501 76.185 -12.514 1.00 17.29 88 GLU A C 1
ATOM 679 O O . GLU A 1 92 ? 38.283 76.148 -12.654 1.00 16.87 88 GLU A O 1
ATOM 685 N N . PRO A 1 93 ? 40.112 77.121 -11.783 1.00 16.47 89 PRO A N 1
ATOM 686 C CA . PRO A 1 93 ? 39.339 78.146 -11.079 1.00 15.61 89 PRO A CA 1
ATOM 687 C C . PRO A 1 93 ? 38.584 79.070 -12.019 1.00 17.35 89 PRO A C 1
ATOM 688 O O . PRO A 1 93 ? 39.015 79.313 -13.150 1.00 17.39 89 PRO A O 1
ATOM 692 N N . THR A 1 94 ? 37.463 79.578 -11.532 1.00 17.87 90 THR A N 1
ATOM 693 C CA . THR A 1 94 ? 36.626 80.485 -12.291 1.00 20.29 90 THR A CA 1
ATOM 694 C C . THR A 1 94 ? 36.392 81.749 -11.482 1.00 23.15 90 THR A C 1
ATOM 695 O O . THR A 1 94 ? 36.611 81.772 -10.268 1.00 23.37 90 THR A O 1
ATOM 699 N N . GLY A 1 95 ? 35.967 82.808 -12.159 1.00 17.77 91 GLY A N 1
ATOM 700 C CA . GLY A 1 95 ? 35.550 84.027 -11.490 1.00 16.25 91 GLY A CA 1
ATOM 701 C C . GLY A 1 95 ? 36.673 84.771 -10.817 1.00 17.05 91 GLY A C 1
ATOM 702 O O . GLY A 1 95 ? 37.839 84.563 -11.148 1.00 19.09 91 GLY A O 1
ATOM 703 N N . PRO A 1 96 ? 36.326 85.650 -9.869 1.00 16.19 92 PRO A N 1
ATOM 704 C CA . PRO A 1 96 ? 37.324 86.483 -9.196 1.00 18.33 92 PRO A CA 1
ATOM 705 C C . PRO A 1 96 ? 38.460 85.711 -8.515 1.00 17.84 92 PRO A C 1
ATOM 706 O O . PRO A 1 96 ? 39.572 86.242 -8.424 1.00 17.76 92 PRO A O 1
ATOM 710 N N . ILE A 1 97 ? 38.213 84.488 -8.049 1.00 15.70 93 ILE A N 1
ATOM 711 C CA . ILE A 1 97 ? 39.284 83.758 -7.381 1.00 14.38 93 ILE A CA 1
ATOM 712 C C . ILE A 1 97 ? 40.343 83.327 -8.389 1.00 15.03 93 ILE A C 1
ATOM 713 O O . ILE A 1 97 ? 41.523 83.236 -8.040 1.00 14.53 93 ILE A O 1
ATOM 718 N N . ARG A 1 98 ? 39.942 83.081 -9.641 1.00 14.28 94 ARG A N 1
ATOM 719 C CA . ARG A 1 98 ? 40.921 82.800 -10.684 1.00 14.96 94 ARG A CA 1
ATOM 720 C C . ARG A 1 98 ? 41.897 83.973 -10.794 1.00 15.61 94 ARG A C 1
ATOM 721 O O . ARG A 1 98 ? 43.121 83.787 -10.864 1.00 16.48 94 ARG A O 1
ATOM 729 N N . LYS A 1 99 ? 41.352 85.186 -10.795 1.00 16.23 95 LYS A N 1
ATOM 730 C CA . LYS A 1 99 ? 42.180 86.381 -10.930 1.00 17.56 95 LYS A CA 1
ATOM 731 C C . LYS A 1 99 ? 43.182 86.480 -9.785 1.00 19.31 95 LYS A C 1
ATOM 732 O O . LYS A 1 99 ? 44.379 86.680 -10.015 1.00 20.32 95 LYS A O 1
ATOM 738 N N . LYS A 1 100 ? 42.693 86.352 -8.553 1.00 17.42 96 LYS A N 1
ATOM 739 C CA . LYS A 1 100 ? 43.583 86.435 -7.387 1.00 17.83 96 LYS A CA 1
ATOM 740 C C . LYS A 1 100 ? 44.619 85.309 -7.358 1.00 17.86 96 LYS A C 1
ATOM 741 O O . LYS A 1 100 ? 45.765 85.526 -6.949 1.00 19.72 96 LYS A O 1
ATOM 747 N N . ILE A 1 101 ? 44.230 84.109 -7.785 1.00 16.38 97 ILE A N 1
ATOM 748 C CA A ILE A 1 101 ? 45.169 82.987 -7.849 0.16 17.43 97 ILE A CA 1
ATOM 749 C CA B ILE A 1 101 ? 45.170 82.993 -7.836 0.84 17.12 97 ILE A CA 1
ATOM 750 C C . ILE A 1 101 ? 46.280 83.264 -8.869 1.00 18.85 97 ILE A C 1
ATOM 751 O O . ILE A 1 101 ? 47.476 83.083 -8.575 1.00 19.08 97 ILE A O 1
ATOM 760 N N . GLU A 1 102 ? 45.911 83.718 -10.062 1.00 17.69 98 GLU A N 1
ATOM 761 C CA . GLU A 1 102 ? 46.934 83.974 -11.075 1.00 18.69 98 GLU A CA 1
ATOM 762 C C . GLU A 1 102 ? 47.848 85.132 -10.648 1.00 20.22 98 GLU A C 1
ATOM 763 O O . GLU A 1 102 ? 49.055 85.120 -10.927 1.00 22.68 98 GLU A O 1
ATOM 769 N N . GLU A 1 103 ? 47.282 86.127 -9.972 1.00 20.66 99 GLU A N 1
ATOM 770 C CA . GLU A 1 103 ? 48.077 87.257 -9.502 1.00 23.63 99 GLU A CA 1
ATOM 771 C C . GLU A 1 103 ? 49.116 86.804 -8.480 1.00 24.02 99 GLU A C 1
ATOM 772 O O . GLU A 1 103 ? 50.289 87.155 -8.590 1.00 24.89 99 GLU A O 1
ATOM 778 N N . LYS A 1 104 ? 48.698 86.012 -7.499 1.00 21.64 100 LYS A N 1
ATOM 779 C CA . LYS A 1 104 ? 49.627 85.575 -6.454 1.00 23.41 100 LYS A CA 1
ATOM 780 C C . LYS A 1 104 ? 50.625 84.511 -6.915 1.00 23.59 100 LYS A C 1
ATOM 781 O O . LYS A 1 104 ? 51.834 84.647 -6.690 1.00 27.39 100 LYS A O 1
ATOM 787 N N . PHE A 1 105 ? 50.122 83.463 -7.557 1.00 19.86 101 PHE A N 1
ATOM 788 C CA . PHE A 1 105 ? 50.919 82.277 -7.855 1.00 22.93 101 PHE A CA 1
ATOM 789 C C . PHE A 1 105 ? 51.372 82.168 -9.306 1.00 24.78 101 PHE A C 1
ATOM 790 O O . PHE A 1 105 ? 52.093 81.235 -9.651 1.00 26.07 101 PHE A O 1
ATOM 798 N N . GLY A 1 106 ? 50.939 83.097 -10.157 1.00 24.80 102 GLY A N 1
ATOM 799 C CA . GLY A 1 106 ? 51.344 83.096 -11.554 1.00 26.64 102 GLY A CA 1
ATOM 800 C C . GLY A 1 106 ? 50.463 82.274 -12.474 1.00 27.39 102 GLY A C 1
ATOM 801 O O . GLY A 1 106 ? 50.115 82.715 -13.566 1.00 28.90 102 GLY A O 1
ATOM 802 N N . SER A 1 107 ? 50.097 81.075 -12.030 1.00 26.08 103 SER A N 1
ATOM 803 C CA . SER A 1 107 ? 49.275 80.163 -12.821 1.00 24.27 103 SER A CA 1
ATOM 804 C C . SER A 1 107 ? 48.533 79.261 -11.868 1.00 21.91 103 SER A C 1
ATOM 805 O O . SER A 1 107 ? 48.945 79.100 -10.718 1.00 22.73 103 SER A O 1
ATOM 808 N N . PHE A 1 108 ? 47.451 78.654 -12.336 1.00 20.67 104 PHE A N 1
ATOM 809 C CA . PHE A 1 108 ? 46.767 77.667 -11.512 1.00 19.20 104 PHE A CA 1
ATOM 810 C C . PHE A 1 108 ? 47.665 76.463 -11.232 1.00 21.07 104 PHE A C 1
ATOM 811 O O . PHE A 1 108 ? 47.677 75.942 -10.117 1.00 19.16 104 PHE A O 1
ATOM 819 N N . SER A 1 109 ? 48.403 76.014 -12.241 1.00 23.14 105 SER A N 1
ATOM 820 C CA A SER A 1 109 ? 49.327 74.896 -12.078 0.49 23.64 105 SER A CA 1
ATOM 821 C CA B SER A 1 109 ? 49.314 74.887 -12.064 0.51 23.61 105 SER A CA 1
ATOM 822 C C . SER A 1 109 ? 50.283 75.125 -10.904 1.00 23.53 105 SER A C 1
ATOM 823 O O . SER A 1 109 ? 50.514 74.223 -10.080 1.00 22.28 105 SER A O 1
ATOM 828 N N . ALA A 1 110 ? 50.844 76.330 -10.830 1.00 21.54 106 ALA A N 1
ATOM 829 C CA . ALA A 1 110 ? 51.772 76.679 -9.752 1.00 22.44 106 ALA A CA 1
ATOM 830 C C . ALA A 1 110 ? 51.071 76.684 -8.389 1.00 20.72 106 ALA A C 1
ATOM 831 O O . ALA A 1 110 ? 51.599 76.162 -7.397 1.00 19.62 106 ALA A O 1
ATOM 833 N N . PHE A 1 111 ? 49.878 77.270 -8.349 1.00 19.07 107 PHE A N 1
ATOM 834 C CA . PHE A 1 111 ? 49.039 77.225 -7.150 1.00 19.13 107 PHE A CA 1
ATOM 835 C C . PHE A 1 111 ? 48.759 75.794 -6.686 1.00 18.40 107 PHE A C 1
ATOM 836 O O . PHE A 1 111 ? 48.897 75.471 -5.499 1.00 17.55 107 PHE A O 1
ATOM 844 N N . LYS A 1 112 ? 48.371 74.935 -7.623 1.00 18.64 108 LYS A N 1
ATOM 845 C CA . LYS A 1 112 ? 48.046 73.556 -7.297 1.00 18.17 108 LYS A CA 1
ATOM 846 C C . LYS A 1 112 ? 49.258 72.836 -6.696 1.00 17.50 108 LYS A C 1
ATOM 847 O O . LYS A 1 112 ? 49.126 72.104 -5.722 1.00 17.20 108 LYS A O 1
ATOM 853 N N . THR A 1 113 ? 50.440 73.065 -7.256 1.00 17.18 109 THR A N 1
ATOM 854 C CA . THR A 1 113 ? 51.673 72.516 -6.678 1.00 18.89 109 THR A CA 1
ATOM 855 C C . THR A 1 113 ? 51.945 73.047 -5.267 1.00 18.05 109 THR A C 1
ATOM 856 O O . THR A 1 113 ? 52.220 72.278 -4.332 1.00 18.18 109 THR A O 1
ATOM 860 N N . ASP A 1 114 ? 51.860 74.364 -5.113 1.00 15.70 110 ASP A N 1
ATOM 861 C CA . ASP A 1 114 ? 52.165 74.993 -3.832 1.00 16.71 110 ASP A CA 1
ATOM 862 C C . ASP A 1 114 ? 51.184 74.568 -2.743 1.00 16.20 110 ASP A C 1
ATOM 863 O O . ASP A 1 114 ? 51.601 74.256 -1.619 1.00 14.56 110 ASP A O 1
ATOM 868 N N . PHE A 1 115 ? 49.890 74.566 -3.056 1.00 13.08 111 PHE A N 1
ATOM 869 C CA . PHE A 1 115 ? 48.901 74.192 -2.039 1.00 12.38 111 PHE A CA 1
ATOM 870 C C . PHE A 1 115 ? 48.965 72.682 -1.785 1.00 13.58 111 PHE A C 1
ATOM 871 O O . PHE A 1 115 ? 48.836 72.248 -0.639 1.00 11.99 111 PHE A O 1
ATOM 879 N N . SER A 1 116 ? 49.161 71.876 -2.836 1.00 12.84 112 SER A N 1
ATOM 880 C CA . SER A 1 116 ? 49.323 70.427 -2.622 1.00 13.20 112 SER A CA 1
ATOM 881 C C . SER A 1 116 ? 50.528 70.128 -1.725 1.00 13.45 112 SER A C 1
ATOM 882 O O . SER A 1 116 ? 50.459 69.245 -0.866 1.00 12.24 112 SER A O 1
ATOM 885 N N . ASN A 1 117 ? 51.615 70.856 -1.907 1.00 12.72 113 ASN A N 1
AT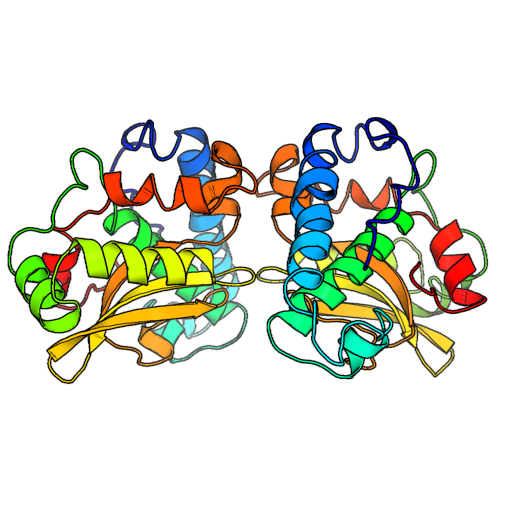OM 886 C CA . ASN A 1 117 ? 52.795 70.642 -1.058 1.00 15.26 113 ASN A CA 1
ATOM 887 C C . ASN A 1 117 ? 52.518 71.043 0.394 1.00 14.32 113 ASN A C 1
ATOM 888 O O . ASN A 1 117 ? 52.984 70.390 1.318 1.00 12.98 113 ASN A O 1
ATOM 893 N N . LEU A 1 118 ? 51.781 72.133 0.588 1.00 14.20 114 LEU A N 1
ATOM 894 C CA . LEU A 1 118 ? 51.407 72.527 1.946 1.00 14.31 114 LEU A CA 1
ATOM 895 C C . LEU A 1 118 ? 50.557 71.425 2.600 1.00 12.59 114 LEU A C 1
ATOM 896 O O . LEU A 1 118 ? 50.808 71.026 3.747 1.00 13.32 114 LEU A O 1
ATOM 901 N N . LEU A 1 119 ? 49.551 70.937 1.885 1.00 11.72 115 LEU A N 1
ATOM 902 C CA . LEU A 1 119 ? 48.660 69.911 2.431 1.00 11.09 115 LEU A CA 1
ATOM 903 C C . LEU A 1 119 ? 49.414 68.617 2.709 1.00 13.35 115 LEU A C 1
ATOM 904 O O . LEU A 1 119 ? 49.210 67.988 3.743 1.00 14.36 115 LEU A O 1
ATOM 909 N N . ALA A 1 120 ? 50.291 68.232 1.787 1.00 14.31 116 ALA A N 1
ATOM 910 C CA . ALA A 1 120 ? 51.049 66.987 1.931 1.00 14.00 116 ALA A CA 1
ATOM 911 C C . ALA A 1 120 ? 52.060 67.067 3.068 1.00 13.47 116 ALA A C 1
ATOM 912 O O . ALA A 1 120 ? 52.374 66.067 3.695 1.00 13.43 116 ALA A O 1
ATOM 914 N N . GLY A 1 121 ? 52.555 68.265 3.334 1.00 12.63 117 GLY A N 1
ATOM 915 C CA . GLY A 1 121 ? 53.635 68.428 4.284 1.00 14.90 117 GLY A CA 1
ATOM 916 C C . GLY A 1 121 ? 53.197 68.626 5.722 1.00 16.00 117 GLY A C 1
ATOM 917 O O . GLY A 1 121 ? 54.039 68.642 6.634 1.00 16.69 117 GLY A O 1
ATOM 918 N N . HIS A 1 122 ? 51.894 68.779 5.949 1.00 11.79 118 HIS A N 1
ATOM 919 C CA . HIS A 1 122 ? 51.430 69.055 7.313 1.00 10.88 118 HIS A CA 1
ATOM 920 C C . HIS A 1 122 ? 51.583 67.826 8.205 1.00 13.27 118 HIS A C 1
ATOM 921 O O . HIS A 1 122 ? 51.001 66.767 7.931 1.00 13.12 118 HIS A O 1
ATOM 928 N N . PHE A 1 123 ? 52.365 67.961 9.279 1.00 12.27 119 PHE A N 1
ATOM 929 C CA . PHE A 1 123 ? 52.634 66.827 10.149 1.00 12.35 119 PHE A CA 1
ATOM 930 C C . PHE A 1 123 ? 51.571 66.744 11.244 1.00 12.85 119 PHE A C 1
ATOM 931 O O . PHE A 1 123 ? 51.273 67.733 11.904 1.00 13.90 119 PHE A O 1
ATOM 939 N N . GLY A 1 124 ? 51.006 65.560 11.439 1.00 10.94 120 GLY A N 1
ATOM 940 C CA . GLY A 1 124 ? 49.938 65.395 12.416 1.00 10.24 120 GLY A CA 1
ATOM 941 C C . GLY A 1 124 ? 48.602 65.879 11.850 1.00 10.48 120 GLY A C 1
ATOM 942 O O . GLY A 1 124 ? 48.451 66.026 10.631 1.00 11.00 120 GLY A O 1
ATOM 943 N N . SER A 1 125 ? 47.647 66.149 12.738 1.00 10.63 121 SER A N 1
ATOM 944 C CA . SER A 1 125 ? 46.285 66.523 12.337 1.00 10.47 121 SER A CA 1
ATOM 945 C C . SER A 1 125 ? 46.214 68.010 12.064 1.00 9.99 121 SER A C 1
ATOM 946 O O . SER A 1 125 ? 46.789 68.796 12.798 1.00 11.28 121 SER A O 1
ATOM 949 N N . GLY A 1 126 ? 45.506 68.404 11.011 1.00 10.33 122 GLY A N 1
ATOM 950 C CA . GLY A 1 126 ? 45.403 69.820 10.711 1.00 10.87 122 GLY A CA 1
ATOM 951 C C . GLY A 1 126 ? 44.615 70.132 9.456 1.00 12.25 122 GLY A C 1
ATOM 952 O O . GLY A 1 126 ? 43.895 69.272 8.954 1.00 11.23 122 GLY A O 1
ATOM 953 N N . TRP A 1 127 ? 44.771 71.365 8.976 1.00 9.77 123 TRP A N 1
ATOM 954 C CA . TRP A 1 127 ? 43.950 71.966 7.918 1.00 10.31 123 TRP A CA 1
ATOM 955 C C . TRP A 1 127 ? 44.818 72.811 7.000 1.00 12.11 123 TRP A C 1
ATOM 956 O O . TRP A 1 127 ? 45.718 73.482 7.472 1.00 11.56 123 TRP A O 1
ATOM 967 N N . GLY A 1 128 ? 44.529 72.797 5.708 1.00 10.55 124 GLY A N 1
ATOM 968 C CA . GLY A 1 128 ? 45.102 73.792 4.809 1.00 10.82 124 GLY A CA 1
ATOM 969 C C . GLY A 1 128 ? 44.021 74.745 4.324 1.00 11.19 124 GLY A C 1
ATOM 970 O O . GLY A 1 128 ? 42.878 74.340 4.098 1.00 10.91 124 GLY A O 1
ATOM 971 N N . TRP A 1 129 ? 44.389 76.007 4.144 1.00 11.13 125 TRP A N 1
ATOM 972 C CA . TRP A 1 129 ? 43.432 77.054 3.801 1.00 11.59 125 TRP A CA 1
ATOM 973 C C . TRP A 1 129 ? 43.916 77.906 2.653 1.00 11.85 125 TRP A C 1
ATOM 974 O O . TRP A 1 129 ? 45.085 78.291 2.620 1.00 14.86 125 TRP A O 1
ATOM 985 N N . LEU A 1 130 ? 42.997 78.246 1.752 1.00 11.86 126 LEU A N 1
ATOM 986 C CA . LEU A 1 130 ? 43.204 79.364 0.848 1.00 12.43 126 LEU A CA 1
ATOM 987 C C . LEU A 1 130 ? 42.532 80.563 1.505 1.00 12.85 126 LEU A C 1
ATOM 988 O O . LEU A 1 130 ? 41.364 80.469 1.884 1.00 13.03 126 LEU A O 1
ATOM 993 N N . VAL A 1 131 ? 43.270 81.654 1.707 1.00 13.52 127 VAL A N 1
ATOM 994 C CA . VAL A 1 131 ? 42.718 82.825 2.378 1.00 14.05 127 VAL A CA 1
ATOM 995 C C . VAL A 1 131 ? 42.848 84.098 1.554 1.00 16.91 127 VAL A C 1
ATOM 996 O O . VAL A 1 131 ? 43.673 84.197 0.636 1.00 15.76 127 VAL A O 1
ATOM 1000 N N . LEU A 1 132 ? 42.051 85.091 1.940 1.00 15.41 128 LEU A N 1
ATOM 1001 C CA . LEU A 1 132 ? 42.185 86.452 1.433 1.00 16.13 128 LEU A CA 1
ATOM 1002 C C . LEU A 1 132 ? 42.831 87.300 2.515 1.00 19.33 128 LEU A C 1
ATOM 1003 O O . LEU A 1 132 ? 42.250 87.489 3.583 1.00 18.69 128 LEU A O 1
ATOM 1008 N N . LYS A 1 133 ? 44.021 87.824 2.236 1.00 21.82 129 LYS A N 1
ATOM 1009 C CA . LYS A 1 133 ? 44.721 88.646 3.219 1.00 23.83 129 LYS A CA 1
ATOM 1010 C C . LYS A 1 133 ? 44.185 90.076 3.238 1.00 26.29 129 LYS A C 1
ATOM 1011 O O . LYS A 1 133 ? 43.472 90.497 2.331 1.00 25.13 129 LYS A O 1
ATOM 1017 N N . ASP A 1 134 ? 44.530 90.830 4.277 1.00 28.70 130 ASP A N 1
ATOM 1018 C CA . ASP A 1 134 ? 44.031 92.204 4.395 1.00 32.17 130 ASP A CA 1
ATOM 1019 C C . ASP A 1 134 ? 44.458 93.108 3.236 1.00 31.55 130 ASP A C 1
ATOM 1020 O O . ASP A 1 134 ? 43.772 94.085 2.934 1.00 32.51 130 ASP A O 1
ATOM 1025 N N . ASP A 1 135 ? 45.568 92.790 2.574 1.00 30.88 131 ASP A N 1
ATOM 1026 C CA . ASP A 1 135 ? 46.006 93.613 1.444 1.00 31.03 131 ASP A CA 1
ATOM 1027 C C . ASP A 1 135 ? 45.276 93.248 0.152 1.00 30.85 131 ASP A C 1
ATOM 1028 O O . ASP A 1 135 ? 45.578 93.790 -0.917 1.00 32.72 131 ASP A O 1
ATOM 1033 N N . GLY A 1 136 ? 44.306 92.344 0.265 1.00 27.33 132 GLY A N 1
ATOM 1034 C CA . GLY A 1 136 ? 43.469 91.943 -0.850 1.00 25.69 132 GLY A CA 1
ATOM 1035 C C . GLY A 1 136 ? 44.072 90.871 -1.736 1.00 25.21 132 GLY A C 1
ATOM 1036 O O . GLY A 1 136 ? 43.559 90.604 -2.816 1.00 25.98 132 GLY A O 1
ATOM 1037 N N . THR A 1 137 ? 45.169 90.260 -1.293 1.00 23.16 133 THR A N 1
ATOM 1038 C CA . THR A 1 137 ? 45.824 89.226 -2.093 1.00 21.33 133 THR A CA 1
ATOM 1039 C C . THR A 1 137 ? 45.489 87.851 -1.528 1.00 19.72 133 THR A C 1
ATOM 1040 O O . THR A 1 137 ? 45.201 87.718 -0.344 1.00 22.25 133 THR A O 1
ATOM 1044 N N . ALA A 1 138 ? 45.525 86.836 -2.380 1.00 17.38 134 ALA A N 1
ATOM 1045 C CA . ALA A 1 138 ? 45.305 85.463 -1.936 1.00 16.58 134 ALA A CA 1
ATOM 1046 C C . ALA A 1 138 ? 46.580 84.891 -1.347 1.00 19.38 134 ALA A C 1
ATOM 1047 O O . ALA A 1 138 ? 47.692 85.297 -1.716 1.00 21.32 134 ALA A O 1
ATOM 1049 N N . ASP A 1 139 ? 46.428 83.963 -0.405 1.00 16.85 135 ASP A N 1
ATOM 1050 C CA . ASP A 1 139 ? 47.585 83.244 0.105 1.00 18.20 135 ASP A CA 1
ATOM 1051 C C . ASP A 1 139 ? 47.134 81.901 0.634 1.00 15.61 135 ASP A C 1
ATOM 1052 O O . ASP A 1 139 ? 45.938 81.640 0.727 1.00 14.64 135 ASP A O 1
ATOM 1057 N N . ILE A 1 140 ? 48.093 81.057 0.991 1.00 14.50 136 ILE A N 1
ATOM 1058 C CA . ILE A 1 140 ? 47.772 79.747 1.552 1.00 13.71 136 ILE A CA 1
ATOM 1059 C C . ILE A 1 140 ? 48.415 79.659 2.924 1.00 15.35 136 ILE A C 1
ATOM 1060 O O . ILE A 1 140 ? 49.534 80.171 3.141 1.00 15.90 136 ILE A O 1
ATOM 1065 N N . VAL A 1 141 ? 47.691 79.063 3.862 1.00 13.58 137 VAL A N 1
ATOM 1066 C CA . VAL A 1 141 ? 48.172 78.941 5.240 1.00 14.57 137 VAL A CA 1
ATOM 1067 C C . VAL A 1 141 ? 47.736 77.590 5.778 1.00 14.25 137 VAL A C 1
ATOM 1068 O O . VAL A 1 141 ? 46.889 76.914 5.201 1.00 13.05 137 VAL A O 1
ATOM 1072 N N . GLN A 1 142 ? 48.323 77.190 6.893 1.00 15.44 138 GLN A N 1
ATOM 1073 C CA . GLN A 1 142 ? 47.867 75.956 7.539 1.00 12.05 138 GLN A CA 1
ATOM 1074 C C . GLN A 1 142 ? 47.534 76.229 8.988 1.00 13.04 138 GLN A C 1
ATOM 1075 O O . GLN A 1 142 ? 48.049 77.199 9.577 1.00 14.41 138 GLN A O 1
ATOM 1081 N N . THR A 1 143 ? 46.653 75.401 9.551 1.00 12.55 139 THR A N 1
ATOM 1082 C CA . THR A 1 143 ? 46.415 75.394 10.992 1.00 13.05 139 THR A CA 1
ATOM 1083 C C . THR A 1 143 ? 46.556 73.951 11.492 1.00 13.17 139 THR A C 1
ATOM 1084 O O . THR A 1 143 ? 46.445 72.996 10.720 1.00 12.05 139 THR A O 1
ATOM 1088 N N . HIS A 1 144 ? 46.811 73.814 12.789 1.00 12.15 140 HIS A N 1
ATOM 1089 C CA . HIS A 1 144 ? 47.076 72.515 13.375 1.00 13.16 140 HIS A CA 1
ATOM 1090 C C . HIS A 1 144 ? 45.912 72.121 14.279 1.00 13.54 140 HIS A C 1
ATOM 1091 O O . HIS A 1 144 ? 45.331 72.986 14.958 1.00 14.02 140 HIS A O 1
ATOM 1098 N N . ASP A 1 145 ? 45.588 70.829 14.296 1.00 10.79 141 ASP A N 1
ATOM 1099 C CA . ASP A 1 145 ? 44.500 70.304 15.135 1.00 10.57 141 ASP A CA 1
ATOM 1100 C C . ASP A 1 145 ? 43.182 71.044 14.836 1.00 10.93 141 ASP A C 1
ATOM 1101 O O . ASP A 1 145 ? 42.678 70.935 13.734 1.00 11.65 141 ASP A O 1
ATOM 1106 N N . ALA A 1 146 ? 42.634 71.793 15.791 1.00 12.23 142 ALA A N 1
ATOM 1107 C CA . ALA A 1 146 ? 41.385 72.528 15.509 1.00 12.13 142 ALA A CA 1
ATOM 1108 C C . ALA A 1 146 ? 41.655 73.986 15.173 1.00 14.16 142 ALA A C 1
ATOM 1109 O O . ALA A 1 146 ? 40.717 74.781 15.093 1.00 14.95 142 ALA A O 1
ATOM 1111 N N . GLY A 1 147 ? 42.926 74.343 14.984 1.00 13.60 143 GLY A N 1
ATOM 1112 C CA . GLY A 1 147 ? 43.296 75.734 14.770 1.00 13.76 143 GLY A CA 1
ATOM 1113 C C . GLY A 1 147 ? 42.443 76.432 13.717 1.00 14.85 143 GLY A C 1
ATOM 1114 O O . GLY A 1 147 ? 42.088 75.853 12.686 1.00 15.79 143 GLY A O 1
ATOM 1115 N N . SER A 1 148 ? 42.096 77.683 14.008 1.00 15.37 144 SER A N 1
ATOM 1116 C CA . SER A 1 148 ? 41.205 78.465 13.159 1.00 19.11 144 SER A CA 1
ATOM 1117 C C . SER A 1 148 ? 41.901 79.697 12.606 1.00 17.99 144 SER A C 1
ATOM 1118 O O . SER A 1 148 ? 42.523 80.433 13.361 1.00 17.84 144 SER A O 1
ATOM 1121 N N . PRO A 1 149 ? 41.773 79.949 11.293 1.00 18.65 145 PRO A N 1
ATOM 1122 C CA A PRO A 1 149 ? 42.291 81.179 10.684 0.54 19.36 145 PRO A CA 1
ATOM 1123 C CA B PRO A 1 149 ? 42.323 81.187 10.724 0.46 19.33 145 PRO A CA 1
ATOM 1124 C C . PRO A 1 149 ? 41.628 82.418 11.286 1.00 18.34 145 PRO A C 1
ATOM 1125 O O . PRO A 1 149 ? 42.207 83.506 11.263 1.00 19.40 145 PRO A O 1
ATOM 1132 N N . LEU A 1 150 ? 40.417 82.241 11.813 1.00 17.40 146 LEU A N 1
ATOM 1133 C CA . LEU A 1 150 ? 39.715 83.351 12.455 1.00 19.70 146 LEU A CA 1
ATOM 1134 C C . LEU A 1 150 ? 40.440 83.755 13.742 1.00 18.65 146 LEU A C 1
ATOM 1135 O O . LEU A 1 150 ? 40.697 84.931 13.978 1.00 20.07 146 LEU A O 1
ATOM 1140 N N . LYS A 1 151 ? 40.756 82.768 14.568 1.00 17.76 147 LYS A N 1
ATOM 1141 C CA . LYS A 1 151 ? 41.404 83.022 15.855 1.00 20.98 147 LYS A CA 1
ATOM 1142 C C . LYS A 1 151 ? 42.852 83.488 15.661 1.00 22.99 147 LYS A C 1
ATOM 1143 O O . LYS A 1 151 ? 43.328 84.370 16.378 1.00 23.33 147 LYS A O 1
ATOM 1149 N N . GLU A 1 152 ? 43.554 82.897 14.693 1.00 20.97 148 GLU A N 1
ATOM 1150 C CA . GLU A 1 152 ? 44.970 83.223 14.476 1.00 23.86 148 GLU A CA 1
ATOM 1151 C C . GLU A 1 152 ? 45.190 84.396 13.508 1.00 23.76 148 GLU A C 1
ATOM 1152 O O . GLU A 1 152 ? 46.333 84.742 13.203 1.00 22.83 148 GLU A O 1
ATOM 1158 N N . ASN A 1 153 ? 44.093 85.000 13.056 1.00 23.23 149 ASN A N 1
ATOM 1159 C CA A ASN A 1 153 ? 44.149 86.176 12.191 0.44 24.25 149 ASN A CA 1
ATOM 1160 C CA B ASN A 1 153 ? 44.114 86.166 12.157 0.56 24.23 149 ASN A CA 1
ATOM 1161 C C . ASN A 1 153 ? 44.995 85.939 10.933 1.00 23.24 149 ASN A C 1
ATOM 1162 O O . ASN A 1 153 ? 45.846 86.762 10.597 1.00 24.70 149 ASN A O 1
ATOM 1171 N N . LEU A 1 154 ? 44.757 84.822 10.248 1.00 18.41 150 LEU A N 1
ATOM 1172 C CA . LEU A 1 154 ? 45.538 84.449 9.077 1.00 18.31 150 LEU A CA 1
ATOM 1173 C C . LEU A 1 154 ? 44.936 84.948 7.776 1.00 21.16 150 LEU A C 1
ATOM 1174 O O . LEU A 1 154 ? 45.501 84.721 6.712 1.00 23.74 150 LEU A O 1
ATOM 1179 N N . GLY A 1 155 ? 43.800 85.626 7.864 1.00 19.50 151 GLY A N 1
ATOM 1180 C CA . GLY A 1 155 ? 43.112 86.102 6.681 1.00 19.68 151 GLY A CA 1
ATOM 1181 C C . GLY A 1 155 ? 41.734 85.483 6.604 1.00 20.16 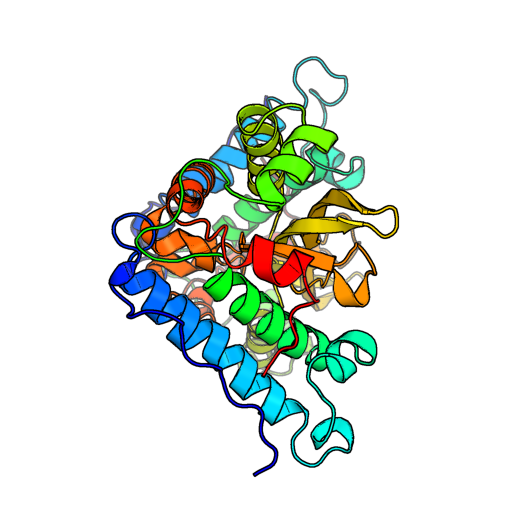151 GLY A C 1
ATOM 1182 O O . GLY A 1 155 ? 41.390 84.599 7.393 1.00 19.32 151 GLY A O 1
ATOM 1183 N N . ARG A 1 156 ? 40.945 85.933 5.639 1.00 15.91 152 ARG A N 1
ATOM 1184 C CA . ARG A 1 156 ? 39.577 85.462 5.501 1.00 15.44 152 ARG A CA 1
ATOM 1185 C C . ARG A 1 156 ? 39.569 84.128 4.780 1.00 15.38 152 ARG A C 1
ATOM 1186 O O . ARG A 1 156 ? 40.048 84.058 3.655 1.00 14.51 152 ARG A O 1
ATOM 1194 N N . PRO A 1 157 ? 39.006 83.080 5.404 1.00 14.91 153 PRO A N 1
ATOM 1195 C CA . PRO A 1 157 ? 38.988 81.766 4.748 1.00 15.63 153 PRO A CA 1
ATOM 1196 C C . PRO A 1 157 ? 38.213 81.783 3.438 1.00 15.86 153 PRO A C 1
ATOM 1197 O O . PRO A 1 157 ? 37.114 82.344 3.386 1.00 13.73 153 PRO A O 1
ATOM 1201 N N . LEU A 1 158 ? 38.788 81.195 2.392 1.00 12.74 154 LEU A N 1
ATOM 1202 C CA . LEU A 1 158 ? 38.075 81.056 1.127 1.00 12.64 154 LEU A CA 1
ATOM 1203 C C . LEU A 1 158 ? 37.760 79.602 0.793 1.00 13.98 154 LEU A C 1
ATOM 1204 O O . LEU A 1 158 ? 36.672 79.302 0.297 1.00 12.96 154 LEU A O 1
ATOM 1209 N N . LEU A 1 159 ? 38.726 78.718 1.020 1.00 11.62 155 LEU A N 1
ATOM 1210 C CA . LEU A 1 159 ? 38.529 77.273 0.879 1.00 11.05 155 LEU A CA 1
ATOM 1211 C C . LEU A 1 159 ? 39.366 76.561 1.923 1.00 11.75 155 LEU A C 1
ATOM 1212 O O . LEU A 1 159 ? 40.381 77.097 2.354 1.00 13.62 155 LEU A O 1
ATOM 1217 N N . CYS A 1 160 ? 38.968 75.355 2.311 1.00 11.06 156 CYS A N 1
ATOM 1218 C CA . CYS A 1 160 ? 39.873 74.553 3.137 1.00 11.78 156 CYS A CA 1
ATOM 1219 C C . CYS A 1 160 ? 39.862 73.094 2.733 1.00 10.85 156 CYS A C 1
ATOM 1220 O O . CYS A 1 160 ? 38.925 72.606 2.080 1.00 11.99 156 CYS A O 1
ATOM 1223 N N . CYS A 1 161 ? 40.929 72.410 3.136 1.00 9.70 157 CYS A N 1
ATOM 1224 C CA . CYS A 1 161 ? 41.073 70.976 2.953 1.00 9.68 157 CYS A CA 1
ATOM 1225 C C . CYS A 1 161 ? 41.522 70.376 4.283 1.00 10.47 157 CYS A C 1
ATOM 1226 O O . CYS A 1 161 ? 42.553 70.769 4.843 1.00 10.19 157 CYS A O 1
ATOM 1229 N N . ASP A 1 162 ? 40.714 69.464 4.792 1.00 10.47 158 ASP A N 1
ATOM 1230 C CA . ASP A 1 162 ? 40.982 68.709 6.029 1.00 9.71 158 ASP A CA 1
ATOM 1231 C C . ASP A 1 162 ? 42.071 67.670 5.792 1.00 10.80 158 ASP A C 1
ATOM 1232 O O . ASP A 1 162 ? 41.929 66.850 4.882 1.00 11.94 158 ASP A O 1
ATOM 1237 N N . VAL A 1 163 ? 43.145 67.676 6.588 1.00 9.78 159 VAL A N 1
ATOM 1238 C CA . VAL A 1 163 ? 44.137 66.614 6.431 1.00 8.54 159 VAL A CA 1
ATOM 1239 C C . VAL A 1 163 ? 44.324 65.809 7.712 1.00 9.65 159 VAL A C 1
ATOM 1240 O O . VAL A 1 163 ? 45.304 65.087 7.835 1.00 9.03 159 VAL A O 1
ATOM 1244 N N . TRP A 1 164 ? 43.368 65.911 8.641 1.00 8.58 160 TRP A N 1
ATOM 1245 C CA . TRP A 1 164 ? 43.232 64.887 9.665 1.00 8.99 160 TRP A CA 1
ATOM 1246 C C . TRP A 1 164 ? 43.135 63.548 8.951 1.00 9.04 160 TRP A C 1
ATOM 1247 O O . TRP A 1 164 ? 42.495 63.438 7.878 1.00 8.65 160 TRP A O 1
ATOM 1258 N N . GLU A 1 165 ? 43.718 62.519 9.551 1.00 8.27 161 GLU A N 1
ATOM 1259 C CA . GLU A 1 165 ? 43.737 61.215 8.882 1.00 8.01 161 GLU A CA 1
ATOM 1260 C C . GLU A 1 165 ? 42.344 60.643 8.652 1.00 8.89 161 GLU A C 1
ATOM 1261 O O . GLU A 1 165 ? 42.127 59.972 7.633 1.00 9.03 161 GLU A O 1
ATOM 1267 N N . HIS A 1 166 ? 41.383 60.920 9.543 1.00 8.65 162 HIS A N 1
ATOM 1268 C CA . HIS A 1 166 ? 40.024 60.430 9.307 1.00 8.96 162 HIS A CA 1
ATOM 1269 C C . HIS A 1 166 ? 39.381 60.978 8.030 1.00 9.35 162 HIS A C 1
ATOM 1270 O O . HIS A 1 166 ? 38.424 60.399 7.544 1.00 10.15 162 HIS A O 1
ATOM 1277 N N . ALA A 1 167 ? 39.894 62.080 7.484 1.00 10.71 163 ALA A N 1
ATOM 1278 C CA . ALA A 1 167 ? 39.327 62.643 6.253 1.00 7.88 163 ALA A CA 1
ATOM 1279 C C . ALA A 1 167 ? 39.588 61.745 5.065 1.00 9.55 163 ALA A C 1
ATOM 1280 O O . ALA A 1 167 ? 38.867 61.803 4.075 1.00 10.45 163 ALA A O 1
ATOM 1282 N N . TYR A 1 168 ? 40.639 60.936 5.142 1.00 8.92 164 TYR A N 1
ATOM 1283 C CA . TYR A 1 168 ? 41.016 60.153 3.970 1.00 9.78 164 TYR A CA 1
ATOM 1284 C C . TYR A 1 168 ? 41.359 58.687 4.210 1.00 11.14 164 TYR A C 1
ATOM 1285 O O . TYR A 1 168 ? 41.559 57.938 3.237 1.00 10.65 164 TYR A O 1
ATOM 1294 N N . TYR A 1 169 ? 41.436 58.257 5.468 1.00 9.97 165 TYR A N 1
ATOM 1295 C CA . TYR A 1 169 ? 42.013 56.934 5.707 1.00 10.04 165 TYR A CA 1
ATOM 1296 C C . TYR A 1 169 ? 41.168 55.796 5.128 1.00 9.85 165 TYR A C 1
ATOM 1297 O O . TYR A 1 169 ? 41.710 54.793 4.656 1.00 11.91 165 TYR A O 1
ATOM 1306 N N . ILE A 1 170 ? 39.850 55.950 5.155 1.00 9.51 166 ILE A N 1
ATOM 1307 C CA . ILE A 1 170 ? 38.973 54.899 4.621 1.00 9.74 166 ILE A CA 1
ATOM 1308 C C . ILE A 1 170 ? 39.252 54.651 3.142 1.00 11.75 166 ILE A C 1
ATOM 1309 O O . ILE A 1 170 ? 39.299 53.500 2.678 1.00 15.29 166 ILE A O 1
ATOM 1314 N N . ASP A 1 171 ? 39.455 55.735 2.410 1.00 10.42 167 ASP A N 1
ATOM 1315 C CA . ASP A 1 171 ? 39.552 55.655 0.956 1.00 13.59 167 ASP A CA 1
ATOM 1316 C C . ASP A 1 171 ? 40.991 55.523 0.467 1.00 15.28 167 ASP A C 1
ATOM 1317 O O . ASP A 1 171 ? 41.241 54.902 -0.572 1.00 16.82 167 ASP A O 1
ATOM 1322 N N . TYR A 1 172 ? 41.938 56.107 1.202 1.00 11.70 168 TYR A N 1
ATOM 1323 C CA . TYR A 1 172 ? 43.307 56.241 0.690 1.00 11.51 168 TYR A CA 1
ATOM 1324 C C . TYR A 1 172 ? 44.371 55.722 1.650 1.00 12.23 168 TYR A C 1
ATOM 1325 O O . TYR A 1 172 ? 45.556 55.693 1.296 1.00 11.92 168 TYR A O 1
ATOM 1334 N N . LYS A 1 173 ? 43.952 55.310 2.841 1.00 13.38 169 LYS A N 1
ATOM 1335 C CA . LYS A 1 173 ? 44.880 54.852 3.879 1.00 12.16 169 LYS A CA 1
ATOM 1336 C C . LYS A 1 173 ? 45.971 55.896 4.071 1.00 12.93 169 LYS A C 1
ATOM 1337 O O . LYS A 1 173 ? 45.671 57.077 4.208 1.00 12.00 169 LYS A O 1
ATOM 1343 N N . ASN A 1 174 ? 47.234 55.468 4.075 1.00 13.39 170 ASN A N 1
ATOM 1344 C CA . ASN A 1 174 ? 48.351 56.391 4.294 1.00 13.85 170 ASN A CA 1
ATOM 1345 C C . ASN A 1 174 ? 48.578 57.388 3.155 1.00 15.04 170 ASN A C 1
ATOM 1346 O O . ASN A 1 174 ? 49.333 58.348 3.313 1.00 14.76 170 ASN A O 1
ATOM 1351 N N . ASP A 1 175 ? 47.962 57.150 2.004 1.00 14.05 171 ASP A N 1
ATOM 1352 C CA . ASP A 1 175 ? 48.279 57.905 0.782 1.00 13.09 171 ASP A CA 1
ATOM 1353 C C . ASP A 1 175 ? 47.579 59.272 0.733 1.00 12.09 171 ASP A C 1
ATOM 1354 O O . ASP A 1 175 ? 46.644 59.478 -0.041 1.00 11.91 171 ASP A O 1
ATOM 1359 N N . ARG A 1 176 ? 48.044 60.217 1.551 1.00 10.02 172 ARG A N 1
ATOM 1360 C CA . ARG A 1 176 ? 47.416 61.534 1.585 1.00 12.02 172 ARG A CA 1
ATOM 1361 C C . ARG A 1 176 ? 47.537 62.247 0.237 1.00 12.52 172 ARG A C 1
ATOM 1362 O O . ARG A 1 176 ? 46.665 63.023 -0.126 1.00 10.91 172 ARG A O 1
ATOM 1370 N N . LEU A 1 177 ? 48.627 62.007 -0.485 1.00 13.04 173 LEU A N 1
ATOM 1371 C CA . LEU A 1 177 ? 48.801 62.635 -1.795 1.00 12.44 173 LEU A CA 1
ATOM 1372 C C . LEU A 1 177 ? 47.655 62.292 -2.757 1.00 12.99 173 LEU A C 1
ATOM 1373 O O . LEU A 1 177 ? 47.186 63.148 -3.508 1.00 12.43 173 LEU A O 1
ATOM 1378 N N . SER A 1 178 ? 47.202 61.042 -2.749 1.00 13.73 174 SER A N 1
ATOM 1379 C CA A SER A 1 178 ? 46.097 60.657 -3.638 0.70 12.84 174 SER A CA 1
ATOM 1380 C CA B SER A 1 178 ? 46.093 60.617 -3.607 0.30 12.94 174 SER A CA 1
ATOM 1381 C C . SER A 1 178 ? 44.792 61.305 -3.200 1.00 12.96 174 SER A C 1
ATOM 1382 O O . SER A 1 178 ? 43.969 61.715 -4.040 1.00 12.50 174 SER A O 1
ATOM 1387 N N . TYR A 1 179 ? 44.605 61.418 -1.894 1.00 11.06 175 TYR A N 1
ATOM 1388 C CA . TYR A 1 179 ? 43.462 62.145 -1.368 1.00 10.04 175 TYR A CA 1
ATOM 1389 C C . TYR A 1 179 ? 43.493 63.608 -1.834 1.00 10.45 175 TYR A C 1
ATOM 1390 O O . TYR A 1 179 ? 42.478 64.161 -2.264 1.00 11.67 175 TYR A O 1
ATOM 1399 N N . ILE A 1 180 ? 44.664 64.235 -1.742 1.00 10.78 176 ILE A N 1
ATOM 1400 C CA . ILE A 1 180 ? 44.793 65.642 -2.125 1.00 10.71 176 ILE A CA 1
ATOM 1401 C C . ILE A 1 180 ? 44.457 65.796 -3.613 1.00 12.96 176 ILE A C 1
ATOM 1402 O O . ILE A 1 180 ? 43.728 66.713 -4.006 1.00 13.85 176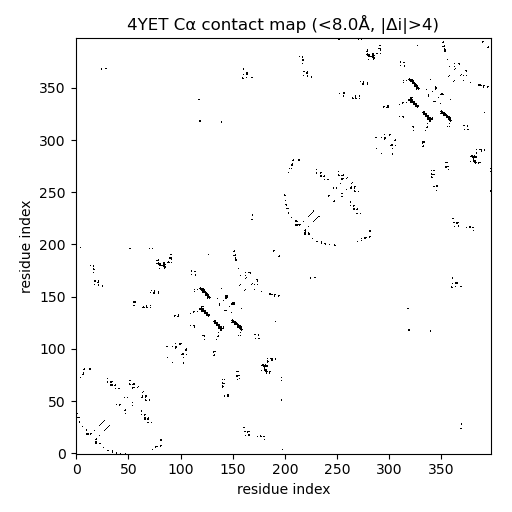 ILE A O 1
ATOM 1407 N N . ASN A 1 181 ? 44.970 64.890 -4.435 1.00 12.69 177 ASN A N 1
ATOM 1408 C CA A ASN A 1 181 ? 44.672 64.960 -5.856 0.53 16.23 177 ASN A CA 1
ATOM 1409 C CA B ASN A 1 181 ? 44.672 64.910 -5.860 0.47 16.22 177 ASN A CA 1
ATOM 1410 C C . ASN A 1 181 ? 43.170 64.793 -6.116 1.00 16.28 177 ASN A C 1
ATOM 1411 O O . ASN A 1 181 ? 42.613 65.459 -7.001 1.00 16.35 177 ASN A O 1
ATOM 1420 N N . SER A 1 182 ? 42.514 63.932 -5.347 1.00 15.74 178 SER A N 1
ATOM 1421 C CA . SER A 1 182 ? 41.057 63.801 -5.462 1.00 17.73 178 SER A CA 1
ATOM 1422 C C . SER A 1 182 ? 40.334 65.048 -4.999 1.00 18.61 178 SER A C 1
ATOM 1423 O O . SER A 1 182 ? 39.296 65.418 -5.559 1.00 19.16 178 SER A O 1
ATOM 1426 N N . TRP A 1 183 ? 40.863 65.701 -3.971 1.00 15.68 179 TRP A N 1
ATOM 1427 C CA . TRP A 1 183 ? 40.235 66.922 -3.472 1.00 15.04 179 TRP A CA 1
ATOM 1428 C C . TRP A 1 183 ? 40.182 67.977 -4.581 1.00 14.02 179 TRP A C 1
ATOM 1429 O O . TRP A 1 183 ? 39.189 68.694 -4.708 1.00 13.93 179 TRP A O 1
ATOM 1440 N N . TRP A 1 184 ? 41.222 68.053 -5.414 1.00 13.19 180 TRP A N 1
ATOM 1441 C CA . TRP A 1 184 ? 41.212 69.023 -6.509 1.00 13.67 180 TRP A CA 1
ATOM 1442 C C . TRP A 1 184 ? 40.082 68.771 -7.504 1.00 14.96 180 TRP A C 1
ATOM 1443 O O . TRP A 1 184 ? 39.626 69.705 -8.179 1.00 15.11 180 TRP A O 1
ATOM 1454 N N . ASN A 1 185 ? 39.640 67.514 -7.615 1.00 12.46 181 ASN A N 1
ATOM 1455 C CA . ASN A 1 185 ? 38.505 67.195 -8.475 1.00 16.00 181 ASN A CA 1
ATOM 1456 C C . ASN A 1 185 ? 37.168 67.608 -7.858 1.00 15.08 181 ASN A C 1
ATOM 1457 O O . ASN A 1 185 ? 36.129 67.551 -8.524 1.00 14.56 181 ASN A O 1
ATOM 1462 N N . LEU A 1 186 ? 37.197 68.032 -6.596 1.00 14.88 182 LEU A N 1
ATOM 1463 C CA . LEU A 1 186 ? 35.980 68.404 -5.889 1.00 10.35 182 LEU A CA 1
ATOM 1464 C C . LEU A 1 186 ? 35.879 69.884 -5.533 1.00 12.24 182 LEU A C 1
ATOM 1465 O O . LEU A 1 186 ? 34.822 70.336 -5.110 1.00 12.53 182 LEU A O 1
ATOM 1470 N N . VAL A 1 187 ? 36.976 70.622 -5.682 1.00 10.48 183 VAL A N 1
ATOM 1471 C CA A VAL A 1 187 ? 37.055 72.014 -5.227 0.37 14.85 183 VAL A CA 1
ATOM 1472 C CA B VAL A 1 187 ? 37.031 71.978 -5.151 0.63 14.73 183 VAL A CA 1
ATOM 1473 C C . VAL A 1 187 ? 35.910 72.852 -5.741 1.00 14.84 183 VAL A C 1
ATOM 1474 O O . VAL A 1 187 ? 35.678 72.909 -6.954 1.00 14.79 183 VAL A O 1
ATOM 1481 N N . ASN A 1 188 ? 35.208 73.525 -4.841 1.00 13.27 184 ASN A N 1
ATOM 1482 C CA . ASN A 1 188 ? 34.055 74.325 -5.224 1.00 13.41 184 ASN A CA 1
ATOM 1483 C C . ASN A 1 188 ? 34.453 75.779 -5.396 1.00 14.86 184 ASN A C 1
ATOM 1484 O O . ASN A 1 188 ? 34.442 76.537 -4.439 1.00 14.01 184 ASN A O 1
ATOM 1489 N N . TRP A 1 189 ? 34.788 76.187 -6.615 1.00 13.37 185 TRP A N 1
ATOM 1490 C CA . TRP A 1 189 ? 35.242 77.566 -6.792 1.00 13.88 185 TRP A CA 1
ATOM 1491 C C . TRP A 1 189 ? 34.129 78.573 -6.517 1.00 14.12 185 TRP A C 1
ATOM 1492 O O . TRP A 1 189 ? 34.410 79.717 -6.174 1.00 14.67 185 TRP A O 1
ATOM 1503 N N . ASP A 1 190 ? 32.871 78.160 -6.676 1.00 16.51 186 ASP A N 1
ATOM 1504 C CA . ASP A 1 190 ? 31.751 79.056 -6.401 1.00 18.20 186 ASP A CA 1
ATOM 1505 C C . ASP A 1 190 ? 31.748 79.491 -4.934 1.00 19.42 186 ASP A C 1
ATOM 1506 O O . ASP A 1 190 ? 31.422 80.640 -4.620 1.00 16.89 186 ASP A O 1
ATOM 1511 N N . PHE A 1 191 ? 32.112 78.581 -4.031 1.00 15.39 187 PHE A N 1
ATOM 1512 C CA . PHE A 1 191 ? 32.183 78.917 -2.602 1.00 14.82 187 PHE A CA 1
ATOM 1513 C C . PHE A 1 191 ? 33.305 79.926 -2.348 1.00 14.20 187 PHE A C 1
ATOM 1514 O O . PHE A 1 191 ? 33.119 80.902 -1.619 1.00 14.50 187 PHE A O 1
ATOM 1522 N N . ALA A 1 192 ? 34.464 79.706 -2.964 1.00 13.51 188 ALA A N 1
ATOM 1523 C CA . ALA A 1 192 ? 35.567 80.657 -2.842 1.00 13.09 188 ALA A CA 1
ATOM 1524 C C . ALA A 1 192 ? 35.131 82.040 -3.289 1.00 15.17 188 ALA A C 1
ATOM 1525 O O . ALA A 1 192 ? 35.408 83.035 -2.615 1.00 15.01 188 ALA A O 1
ATOM 1527 N N . ASN A 1 193 ? 34.448 82.115 -4.423 1.00 14.92 189 ASN A N 1
ATOM 1528 C CA . ASN A 1 193 ? 34.002 83.417 -4.914 1.00 16.01 189 ASN A CA 1
ATOM 1529 C C . ASN A 1 193 ? 32.955 84.068 -4.016 1.00 17.73 189 ASN A C 1
ATOM 1530 O O . ASN A 1 193 ? 32.973 85.291 -3.844 1.00 18.95 189 ASN A O 1
ATOM 1535 N N . LYS A 1 194 ? 32.050 83.274 -3.442 1.00 17.05 190 LYS A N 1
ATOM 1536 C CA . LYS A 1 194 ? 31.119 83.808 -2.440 1.00 18.03 190 LYS A CA 1
ATOM 1537 C C . LYS A 1 194 ? 31.872 84.403 -1.252 1.00 17.28 190 LYS A C 1
ATOM 1538 O O . LYS A 1 194 ? 31.538 85.484 -0.773 1.00 18.20 190 LYS A O 1
ATOM 1544 N N . ASN A 1 195 ? 32.887 83.689 -0.778 1.00 15.91 191 ASN A N 1
ATOM 1545 C CA . ASN A 1 195 ? 33.677 84.173 0.352 1.00 17.19 191 ASN A CA 1
ATOM 1546 C C . ASN A 1 195 ? 34.498 85.416 0.005 1.00 17.70 191 ASN A C 1
ATOM 1547 O O . ASN A 1 195 ? 34.812 86.198 0.891 1.00 16.04 191 ASN A O 1
ATOM 1552 N N . LEU A 1 196 ? 34.818 85.619 -1.273 1.00 17.22 192 LEU A N 1
ATOM 1553 C CA . LEU A 1 196 ? 35.442 86.881 -1.675 1.00 17.24 192 LEU A CA 1
ATOM 1554 C C . LEU A 1 196 ? 34.474 88.042 -1.537 1.00 20.54 192 LEU A C 1
ATOM 1555 O O . LEU A 1 196 ? 34.887 89.152 -1.195 1.00 22.83 192 LEU A O 1
ATOM 1560 N N . GLU A 1 197 ? 33.192 87.803 -1.822 1.00 18.71 193 GLU A N 1
ATOM 1561 C CA . GLU A 1 197 ? 32.203 88.878 -1.771 1.00 22.89 193 GLU A CA 1
ATOM 1562 C C . GLU A 1 197 ? 31.896 89.251 -0.327 1.00 25.34 193 GLU A C 1
ATOM 1563 O O . GLU A 1 197 ? 31.698 90.428 -0.019 1.00 26.91 193 GLU A O 1
ATOM 1565 N N . ALA A 1 198 ? 31.862 88.249 0.546 1.00 23.64 194 ALA A N 1
ATOM 1566 C CA . ALA A 1 198 ? 31.582 88.446 1.969 1.00 23.94 194 ALA A CA 1
ATOM 1567 C C . ALA A 1 198 ? 32.003 87.211 2.756 1.00 23.31 194 ALA A C 1
ATOM 1568 O O . ALA A 1 198 ? 31.774 86.084 2.305 1.00 22.13 194 ALA A O 1
ATOM 1570 N N . PRO A 1 199 ? 32.598 87.415 3.944 1.00 24.39 195 PRO A N 1
ATOM 1571 C CA . PRO A 1 199 ? 33.075 86.286 4.745 1.00 22.90 195 PRO A CA 1
ATOM 1572 C C . PRO A 1 199 ? 31.956 85.312 5.065 1.00 21.63 195 PRO A C 1
ATOM 1573 O O . PRO A 1 199 ? 30.829 85.737 5.306 1.00 19.89 195 PRO A O 1
ATOM 1577 N N . PHE A 1 200 ? 32.265 84.023 5.016 1.00 19.84 196 PHE A N 1
ATOM 1578 C CA . PHE A 1 200 ? 31.339 82.983 5.454 1.00 20.16 196 PHE A CA 1
ATOM 1579 C C . PHE A 1 200 ? 30.875 83.212 6.890 1.00 20.54 196 PHE A C 1
ATOM 1580 O O . PHE A 1 200 ? 31.688 83.477 7.778 1.00 19.35 196 PHE A O 1
ATOM 1588 N N . LYS A 1 201 ? 29.568 83.106 7.104 1.00 19.43 197 LYS A N 1
ATOM 1589 C CA . LYS A 1 201 ? 29.011 83.117 8.443 1.00 21.64 197 LYS A CA 1
ATOM 1590 C C . LYS A 1 201 ? 28.327 81.778 8.711 1.00 20.65 197 LYS A C 1
ATOM 1591 O O . LYS A 1 201 ? 27.419 81.366 7.979 1.00 19.65 197 LYS A O 1
ATOM 1597 N N . TRP A 1 202 ? 28.753 81.106 9.772 1.00 18.71 198 TRP A N 1
ATOM 1598 C CA . TRP A 1 202 ? 28.262 79.764 10.054 1.00 16.34 198 TRP A CA 1
ATOM 1599 C C . TRP A 1 202 ? 26.792 79.819 10.452 1.00 21.24 198 TRP A C 1
ATOM 1600 O O . TRP A 1 202 ? 26.354 80.749 11.133 1.00 21.77 198 TRP A O 1
ATOM 1611 N N . SER A 1 203 ? 26.030 78.820 10.023 1.00 23.51 199 SER A N 1
ATOM 1612 C CA . SER A 1 203 ? 24.637 78.689 10.435 1.00 28.80 199 SER A CA 1
ATOM 1613 C C . SER A 1 203 ? 24.203 77.229 10.329 1.00 33.75 199 SER A C 1
ATOM 1614 O O . SER A 1 203 ? 24.774 76.484 9.530 1.00 35.33 199 SER A O 1
ATOM 1618 N N . SER B 1 4 ? 76.690 51.416 4.230 1.00 36.34 0 SER B N 1
ATOM 1619 C CA . SER B 1 4 ? 75.661 52.439 4.406 1.00 35.93 0 SER B CA 1
ATOM 1620 C C . SER B 1 4 ? 75.472 52.804 5.879 1.00 33.44 0 SER B C 1
ATOM 1621 O O . SER B 1 4 ? 75.422 51.929 6.749 1.00 36.15 0 SER B O 1
ATOM 1624 N N . MET B 1 5 ? 75.345 54.099 6.150 1.00 50.33 1 MET B N 1
ATOM 1625 C CA . MET B 1 5 ? 75.104 54.574 7.509 1.00 43.44 1 MET B CA 1
ATOM 1626 C C . MET B 1 5 ? 73.605 54.674 7.805 1.00 34.86 1 MET B C 1
ATOM 1627 O O . MET B 1 5 ? 73.208 55.042 8.906 1.00 32.73 1 MET B O 1
ATOM 1629 N N . ALA B 1 6 ? 72.779 54.335 6.820 1.00 30.03 2 ALA B N 1
ATOM 1630 C CA . ALA B 1 6 ? 71.348 54.592 6.917 1.00 23.98 2 ALA B CA 1
ATOM 1631 C C . ALA B 1 6 ? 70.708 53.880 8.105 1.00 21.77 2 ALA B C 1
ATOM 1632 O O . ALA B 1 6 ? 71.095 52.762 8.473 1.00 21.58 2 ALA B O 1
ATOM 1634 N N . PHE B 1 7 ? 69.717 54.527 8.702 1.00 17.83 3 PHE B N 1
ATOM 1635 C CA . PHE B 1 7 ? 68.910 53.860 9.715 1.00 18.27 3 PHE B CA 1
ATOM 1636 C C . PHE B 1 7 ? 68.113 52.727 9.089 1.00 19.16 3 PHE B C 1
ATOM 1637 O O . PHE B 1 7 ? 67.631 52.836 7.959 1.00 18.10 3 PHE B O 1
ATOM 1645 N N . LYS B 1 8 ? 67.982 51.635 9.833 1.00 19.20 4 LYS B N 1
ATOM 1646 C CA . LYS B 1 8 ? 67.189 50.505 9.383 1.00 18.52 4 LYS B CA 1
ATOM 1647 C C . LYS B 1 8 ? 65.969 50.338 10.281 1.00 17.72 4 LYS B C 1
ATOM 1648 O O . LYS B 1 8 ? 66.031 50.560 11.491 1.00 19.52 4 LYS B O 1
ATOM 1650 N N . LEU B 1 9 ? 64.857 49.958 9.676 1.00 16.05 5 LEU B N 1
ATOM 1651 C CA . LEU B 1 9 ? 63.648 49.675 10.433 1.00 15.09 5 LEU B CA 1
ATOM 1652 C C . LEU B 1 9 ? 63.806 48.360 11.198 1.00 13.48 5 LEU B C 1
ATOM 1653 O O . LEU B 1 9 ? 64.080 47.327 10.596 1.00 13.94 5 LEU B O 1
ATOM 1658 N N . PRO B 1 10 ? 63.685 48.400 12.530 1.00 14.31 6 PRO B N 1
ATOM 1659 C CA . PRO B 1 10 ? 63.779 47.136 13.270 1.00 14.43 6 PRO B CA 1
ATOM 1660 C C . PRO B 1 10 ? 62.603 46.216 12.947 1.00 12.59 6 PRO B C 1
ATOM 1661 O O . PRO B 1 10 ? 61.480 46.710 12.743 1.00 13.13 6 PRO B O 1
ATOM 1665 N N . ALA B 1 11 ? 62.839 44.909 12.939 1.00 13.52 7 ALA B N 1
ATOM 1666 C CA . ALA B 1 11 ? 61.791 43.942 12.603 1.00 14.57 7 ALA B CA 1
ATOM 1667 C C . ALA B 1 11 ? 60.613 44.049 13.557 1.00 15.19 7 ALA B C 1
ATOM 1668 O O . ALA B 1 11 ? 60.796 44.337 14.755 1.00 12.55 7 ALA B O 1
ATOM 1670 N N . LEU B 1 12 ? 59.409 43.821 13.038 1.00 11.40 8 LEU B N 1
ATOM 1671 C CA . LEU B 1 12 ? 58.239 43.696 13.906 1.00 13.32 8 LEU B CA 1
ATOM 1672 C C . LEU B 1 12 ? 58.474 42.470 14.811 1.00 13.11 8 LEU B C 1
ATOM 1673 O O . LEU B 1 12 ? 59.047 41.498 14.364 1.00 14.89 8 LEU B O 1
ATOM 1678 N N . PRO B 1 13 ? 58.055 42.513 16.094 1.00 13.99 9 PRO B N 1
ATOM 1679 C CA . PRO B 1 13 ? 58.359 41.377 16.990 1.00 14.72 9 PRO B CA 1
ATOM 1680 C C . PRO B 1 13 ? 57.495 40.137 16.746 1.00 16.89 9 PRO B C 1
ATOM 1681 O O . PRO B 1 13 ? 57.642 39.140 17.455 1.00 18.84 9 PRO B O 1
ATOM 1685 N N . TYR B 1 14 ? 56.583 40.222 15.781 1.00 16.82 10 TYR B N 1
ATOM 1686 C CA . TYR B 1 14 ? 55.613 39.161 15.496 1.00 15.71 10 TYR B CA 1
ATOM 1687 C C . TYR B 1 14 ? 55.156 39.304 14.055 1.00 15.34 10 TYR B C 1
ATOM 1688 O O . TYR B 1 14 ? 55.412 40.338 13.422 1.00 15.74 10 TYR B O 1
ATOM 1697 N N . GLY B 1 15 ? 54.479 38.284 13.537 1.00 15.11 11 GLY B N 1
ATOM 1698 C CA . GLY B 1 15 ? 53.945 38.347 12.188 1.00 16.04 11 GLY B CA 1
ATOM 1699 C C . GLY B 1 15 ? 52.708 39.235 12.143 1.00 15.99 11 GLY B C 1
ATOM 1700 O O . GLY B 1 15 ? 52.116 39.555 13.188 1.00 14.17 11 GLY B O 1
ATOM 1701 N N . MET B 1 16 ? 52.300 39.644 10.947 1.00 14.50 12 MET B N 1
ATOM 1702 C CA . MET B 1 16 ? 51.259 40.666 10.855 1.00 13.08 12 MET B CA 1
ATOM 1703 C C . MET B 1 16 ? 49.852 40.165 11.197 1.00 13.57 12 MET B C 1
ATOM 1704 O O . MET B 1 16 ? 48.936 40.977 11.307 1.00 15.04 12 MET B O 1
ATOM 1709 N N . ARG B 1 17 ? 49.675 38.852 11.356 1.00 14.31 13 ARG B N 1
ATOM 1710 C CA . ARG B 1 17 ? 48.362 38.318 11.745 1.00 15.52 13 ARG B CA 1
ATOM 1711 C C . ARG B 1 17 ? 48.273 37.995 13.246 1.00 17.01 13 ARG B C 1
ATOM 1712 O O . ARG B 1 17 ? 47.231 37.537 13.729 1.00 16.97 13 ARG B O 1
ATOM 1720 N N . GLU B 1 18 ? 49.347 38.234 13.994 1.00 15.69 14 GLU B N 1
ATOM 1721 C CA . GLU B 1 18 ? 49.389 37.692 15.358 1.00 15.48 14 GLU B CA 1
ATOM 1722 C C . GLU B 1 18 ? 48.649 38.530 16.415 1.00 15.10 14 GLU B C 1
ATOM 1723 O O . GLU B 1 18 ? 48.476 38.073 17.547 1.00 15.96 14 GLU B O 1
ATOM 1729 N N . LEU B 1 19 ? 48.206 39.731 16.063 1.00 13.47 15 LEU B N 1
ATOM 1730 C CA . LEU B 1 19 ? 47.463 40.558 17.010 1.00 13.13 15 LEU B CA 1
ATOM 1731 C C . LEU B 1 19 ? 45.944 40.491 16.802 1.00 14.79 15 LEU B C 1
ATOM 1732 O O . LEU B 1 19 ? 45.189 41.156 17.516 1.00 16.21 15 LEU B O 1
ATOM 1737 N N . ILE B 1 20 ? 45.509 39.688 15.833 1.00 16.03 16 ILE B N 1
ATOM 1738 C CA . ILE B 1 20 ? 44.090 39.398 15.605 1.00 14.86 16 ILE B CA 1
ATOM 1739 C C . ILE B 1 20 ? 43.467 38.753 16.851 1.00 17.46 16 ILE B C 1
ATOM 1740 O O . ILE B 1 20 ? 44.093 37.898 17.475 1.00 17.37 16 ILE B O 1
ATOM 1745 N N . PRO B 1 21 ? 42.218 39.113 17.204 1.00 19.15 17 PRO B N 1
ATOM 1746 C CA . PRO B 1 21 ? 41.253 40.018 16.573 1.00 19.09 17 PRO B CA 1
ATOM 1747 C C . PRO B 1 21 ? 41.364 41.451 17.058 1.00 19.26 17 PRO B C 1
ATOM 1748 O O . PRO B 1 21 ? 40.494 42.261 16.766 1.00 23.04 17 PRO B O 1
ATOM 1752 N N . HIS B 1 22 ? 42.428 41.771 17.781 1.00 15.21 18 HIS B N 1
ATOM 1753 C CA . HIS B 1 22 ? 42.488 43.062 18.461 1.00 13.86 18 HIS B CA 1
ATOM 1754 C C . HIS B 1 22 ? 42.993 44.179 17.534 1.00 13.45 18 HIS B C 1
ATOM 1755 O O . HIS B 1 22 ? 42.457 45.307 17.548 1.00 14.31 18 HIS B O 1
ATOM 1762 N N . ILE B 1 23 ? 44.042 43.857 16.777 1.00 12.44 19 ILE B N 1
ATOM 1763 C CA A ILE B 1 23 ? 44.575 44.709 15.713 0.18 12.03 19 ILE B CA 1
ATOM 1764 C CA B ILE B 1 23 ? 44.533 44.716 15.697 0.82 11.63 19 ILE B CA 1
ATOM 1765 C C . ILE B 1 23 ? 44.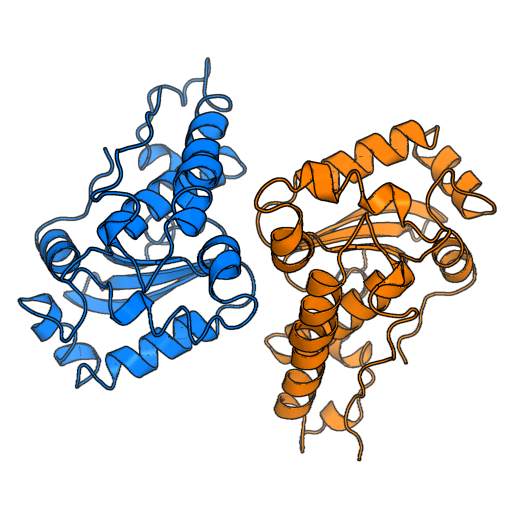689 43.831 14.477 1.00 12.49 19 ILE B C 1
ATOM 1766 O O . ILE B 1 23 ? 45.272 42.765 14.552 1.00 12.72 19 ILE B O 1
ATOM 1775 N N . SER B 1 24 ? 44.143 44.269 13.346 1.00 12.09 20 SER B N 1
ATOM 1776 C CA . SER B 1 24 ? 44.109 43.401 12.161 1.00 13.57 20 SER B CA 1
ATOM 1777 C C . SER B 1 24 ? 45.410 43.312 11.397 1.00 13.19 20 SER B C 1
ATOM 1778 O O . SER B 1 24 ? 46.332 44.102 11.581 1.00 13.72 20 SER B O 1
ATOM 1781 N N . GLU B 1 25 ? 45.447 42.337 10.500 1.00 12.40 21 GLU B N 1
ATOM 1782 C CA . GLU B 1 25 ? 46.532 42.200 9.553 1.00 13.92 21 GLU B CA 1
ATOM 1783 C C . GLU B 1 25 ? 46.683 43.456 8.727 1.00 14.41 21 GLU B C 1
ATOM 1784 O O . GLU B 1 25 ? 47.797 43.934 8.484 1.00 15.05 21 GLU B O 1
ATOM 1790 N N . GLU B 1 26 ? 45.551 43.970 8.265 1.00 13.55 22 GLU B N 1
ATOM 1791 C CA . GLU B 1 26 ? 45.573 45.140 7.395 1.00 15.82 22 GLU B CA 1
ATOM 1792 C C . GLU B 1 26 ? 46.163 46.333 8.146 1.00 13.60 22 GLU B C 1
ATOM 1793 O O . GLU B 1 26 ? 46.991 47.077 7.604 1.00 13.80 22 GLU B O 1
ATOM 1799 N N . THR B 1 27 ? 45.776 46.506 9.409 1.00 11.12 23 THR B N 1
ATOM 1800 C CA . THR B 1 27 ? 46.370 47.591 10.177 1.00 11.44 23 THR B CA 1
ATOM 1801 C C . THR B 1 27 ? 47.881 47.442 10.308 1.00 11.93 23 THR B C 1
ATOM 1802 O O . THR B 1 27 ? 48.619 48.402 10.069 1.00 10.61 23 THR B O 1
ATOM 1806 N N . LEU B 1 28 ? 48.365 46.256 10.679 1.00 11.13 24 LEU B N 1
ATOM 1807 C CA . LEU B 1 28 ? 49.818 46.102 10.823 1.00 10.25 24 LEU B CA 1
ATOM 1808 C C . LEU B 1 28 ? 50.517 46.307 9.475 1.00 9.94 24 LEU B C 1
ATOM 1809 O O . LEU B 1 28 ? 51.588 46.937 9.395 1.00 10.54 24 LEU B O 1
ATOM 1814 N N . SER B 1 29 ? 49.886 45.841 8.403 1.00 10.62 25 SER B N 1
ATOM 1815 C CA . SER B 1 29 ? 50.455 45.996 7.070 1.00 13.85 25 SER B CA 1
ATOM 1816 C C . SER B 1 29 ? 50.703 47.463 6.728 1.00 14.38 25 SER B C 1
ATOM 1817 O O . SER B 1 29 ? 51.743 47.820 6.174 1.00 13.52 25 SER B O 1
ATOM 1820 N N . PHE B 1 30 ? 49.751 48.326 7.063 1.00 12.50 26 PHE B N 1
ATOM 1821 C CA . PHE B 1 30 ? 49.908 49.746 6.774 1.00 9.33 26 PHE B CA 1
ATOM 1822 C C . PHE B 1 30 ? 50.659 50.496 7.866 1.00 9.01 26 PHE B C 1
ATOM 1823 O O . PHE B 1 30 ? 51.456 51.369 7.577 1.00 10.00 26 PHE B O 1
ATOM 1831 N N . HIS B 1 31 ? 50.389 50.160 9.121 1.00 8.46 27 HIS B N 1
ATOM 1832 C CA . HIS B 1 31 ? 50.973 50.932 10.223 1.00 9.58 27 HIS B CA 1
ATOM 1833 C C . HIS B 1 31 ? 52.488 50.679 10.271 1.00 10.71 27 HIS B C 1
ATOM 1834 O O . HIS B 1 31 ? 53.301 51.606 10.332 1.00 10.01 27 HIS B O 1
ATOM 1841 N N . TYR B 1 32 ? 52.882 49.416 10.191 1.00 10.35 28 TYR B N 1
ATOM 1842 C CA . TYR B 1 32 ? 54.301 49.093 10.141 1.00 8.70 28 TYR B CA 1
ATOM 1843 C C . TYR B 1 32 ? 54.858 49.264 8.731 1.00 10.37 28 TYR B C 1
ATOM 1844 O O . TYR B 1 32 ? 55.894 49.917 8.527 1.00 10.87 28 TYR B O 1
ATOM 1853 N N . GLY B 1 33 ? 54.168 48.671 7.757 1.00 9.82 29 GLY B N 1
ATOM 1854 C CA . GLY B 1 33 ? 54.711 48.574 6.408 1.00 11.05 29 GLY B CA 1
ATOM 1855 C C . GLY B 1 33 ? 54.728 49.861 5.617 1.00 10.85 29 GLY B C 1
ATOM 1856 O O . GLY B 1 33 ? 55.537 50.009 4.695 1.00 12.71 29 GLY B O 1
ATOM 1857 N N . LYS B 1 34 ? 53.843 50.797 5.963 1.00 10.05 30 LYS B N 1
ATOM 1858 C CA . LYS B 1 34 ? 53.826 52.082 5.275 1.00 10.05 30 LYS B CA 1
ATOM 1859 C C . LYS B 1 34 ? 54.250 53.228 6.179 1.00 12.08 30 LYS B C 1
ATOM 1860 O O . LYS B 1 34 ? 55.178 53.946 5.841 1.00 10.84 30 LYS B O 1
ATOM 1866 N N . HIS B 1 35 ? 53.590 53.403 7.329 1.00 9.14 31 HIS B N 1
ATOM 1867 C CA . HIS B 1 35 ? 53.884 54.564 8.158 1.00 8.91 31 HIS B CA 1
ATOM 1868 C C . HIS B 1 35 ? 55.264 54.452 8.795 1.00 9.43 31 HIS B C 1
ATOM 1869 O O . HIS B 1 35 ? 56.077 55.336 8.624 1.00 11.02 31 HIS B O 1
ATOM 1876 N N . HIS B 1 36 ? 55.523 53.370 9.528 1.00 9.87 32 HIS B N 1
ATOM 1877 C CA . HIS B 1 36 ? 56.801 53.236 10.239 1.00 9.01 32 HIS B CA 1
ATOM 1878 C C . HIS B 1 36 ? 57.953 53.165 9.240 1.00 12.91 32 HIS B C 1
ATOM 1879 O O . HIS B 1 36 ? 58.952 53.873 9.400 1.00 11.80 32 HIS B O 1
ATOM 1886 N N . ALA B 1 37 ? 57.797 52.349 8.194 1.00 11.28 33 ALA B N 1
ATOM 1887 C CA . ALA B 1 37 ? 58.804 52.258 7.140 1.00 13.87 33 ALA B CA 1
ATOM 1888 C C . ALA B 1 37 ? 59.045 53.628 6.524 1.00 15.08 33 ALA B C 1
ATOM 1889 O O . ALA B 1 37 ? 60.186 53.986 6.200 1.00 15.38 33 ALA B O 1
ATOM 1891 N N . GLY B 1 38 ? 57.959 54.393 6.395 1.00 13.74 34 GLY B N 1
ATOM 1892 C CA . GLY B 1 38 ? 58.007 55.731 5.823 1.00 13.30 34 GLY B CA 1
ATOM 1893 C C . GLY B 1 38 ? 58.840 56.703 6.640 1.00 13.52 34 GLY B C 1
ATOM 1894 O O . GLY B 1 38 ? 59.586 57.519 6.086 1.00 16.74 34 GLY B O 1
ATOM 1895 N N . TYR B 1 39 ? 58.704 56.632 7.960 1.00 13.16 35 TYR B N 1
ATOM 1896 C CA . TYR B 1 39 ? 59.488 57.497 8.841 1.00 12.01 35 TYR B CA 1
ATOM 1897 C C . TYR B 1 39 ? 60.985 57.230 8.683 1.00 12.82 35 TYR B C 1
ATOM 1898 O O . TYR B 1 39 ? 61.803 58.163 8.670 1.00 14.00 35 TYR B O 1
ATOM 1907 N N . VAL B 1 40 ? 61.345 55.957 8.540 1.00 11.79 36 VAL B N 1
ATOM 1908 C CA . VAL B 1 40 ? 62.749 55.587 8.388 1.00 12.83 36 VAL B CA 1
ATOM 1909 C C . VAL B 1 40 ? 63.267 56.131 7.066 1.00 14.72 36 VAL B C 1
ATOM 1910 O O . VAL B 1 40 ? 64.338 56.744 7.007 1.00 15.62 36 VAL B O 1
ATOM 1914 N N . ASN B 1 41 ? 62.503 55.921 5.999 1.00 13.13 37 ASN B N 1
ATOM 1915 C CA . ASN B 1 41 ? 62.951 56.384 4.696 1.00 17.79 37 ASN B CA 1
ATOM 1916 C C . ASN B 1 41 ? 63.082 57.905 4.662 1.00 14.83 37 ASN B C 1
ATOM 1917 O O . ASN B 1 41 ? 64.043 58.440 4.082 1.00 15.31 37 ASN B O 1
ATOM 1922 N N . LYS B 1 42 ? 62.134 58.601 5.288 1.00 14.41 38 LYS B N 1
ATOM 1923 C CA . LYS B 1 42 ? 62.170 60.059 5.295 1.00 15.99 38 LYS B CA 1
ATOM 1924 C C . LYS B 1 42 ? 63.335 60.580 6.123 1.00 17.61 38 LYS B C 1
ATOM 1925 O O . LYS B 1 42 ? 64.010 61.525 5.712 1.00 18.98 38 LYS B O 1
ATOM 1927 N N . LEU B 1 43 ? 63.579 59.981 7.287 1.00 14.99 39 LEU B N 1
ATOM 1928 C CA . LEU B 1 43 ? 64.713 60.425 8.096 1.00 16.20 39 LEU B CA 1
ATOM 1929 C C . LEU B 1 43 ? 66.020 60.263 7.316 1.00 18.05 39 LEU B C 1
ATOM 1930 O O . LEU B 1 43 ? 66.865 61.178 7.265 1.00 18.22 39 LEU B O 1
ATOM 1935 N N . ASN B 1 44 ? 66.192 59.106 6.687 1.00 18.51 40 ASN B N 1
ATOM 1936 C CA . ASN B 1 44 ? 67.405 58.875 5.909 1.00 18.81 40 ASN B CA 1
ATOM 1937 C C . ASN B 1 44 ? 67.554 59.909 4.802 1.00 20.43 40 ASN B C 1
ATOM 1938 O O . ASN B 1 44 ? 68.649 60.409 4.556 1.00 21.66 40 ASN B O 1
ATOM 1943 N N . SER B 1 45 ? 66.449 60.236 4.144 1.00 19.60 41 SER B N 1
ATOM 1944 C CA . SER B 1 45 ? 66.478 61.227 3.077 1.00 21.78 41 SER B CA 1
ATOM 1945 C C . SER B 1 45 ? 66.963 62.573 3.635 1.00 23.35 41 SER B C 1
ATOM 1946 O O . SER B 1 45 ? 67.774 63.260 3.011 1.00 23.48 41 SER B O 1
ATOM 1949 N N . LEU B 1 46 ? 66.486 62.920 4.831 1.00 21.85 42 LEU B N 1
ATOM 1950 C CA . LEU B 1 46 ? 66.773 64.220 5.426 1.00 21.38 42 LEU B CA 1
ATOM 1951 C C . LEU B 1 46 ? 68.212 64.355 5.912 1.00 24.79 42 LEU B C 1
ATOM 1952 O O . LEU B 1 46 ? 68.760 65.459 5.886 1.00 29.01 42 LEU B O 1
ATOM 1957 N N . ILE B 1 47 ? 68.832 63.259 6.349 1.00 21.94 43 ILE B N 1
ATOM 1958 C CA . ILE B 1 47 ? 70.158 63.375 6.965 1.00 23.02 43 ILE B CA 1
ATOM 1959 C C . ILE B 1 47 ? 71.289 62.800 6.120 1.00 24.29 43 ILE B C 1
ATOM 1960 O O . ILE B 1 47 ? 72.454 62.909 6.512 1.00 21.65 43 ILE B O 1
ATOM 1965 N N . LYS B 1 48 ? 70.957 62.205 4.972 1.00 24.35 44 LYS B N 1
ATOM 1966 C CA . LYS B 1 48 ? 71.964 61.719 4.028 1.00 27.43 44 LYS B CA 1
ATOM 1967 C C . LYS B 1 48 ? 72.956 62.814 3.685 1.00 26.92 44 LYS B C 1
ATOM 1968 O O . LYS B 1 48 ? 72.567 63.934 3.362 1.00 27.76 44 LYS B O 1
ATOM 1970 N N . GLY B 1 49 ? 74.241 62.499 3.777 1.00 28.25 45 GLY B N 1
ATOM 1971 C CA . GLY B 1 49 ? 75.277 63.448 3.417 1.00 28.18 45 GLY B CA 1
ATOM 1972 C C . GLY B 1 49 ? 75.500 64.607 4.373 1.00 27.94 45 GLY B C 1
ATOM 1973 O O . GLY B 1 49 ? 76.320 65.500 4.105 1.00 31.70 45 GLY B O 1
ATOM 1974 N N . THR B 1 50 ? 74.793 64.593 5.495 1.00 24.20 46 THR B N 1
ATOM 1975 C CA . THR B 1 50 ? 74.912 65.649 6.488 1.00 26.25 46 THR B CA 1
ATOM 1976 C C . THR B 1 50 ? 75.704 65.130 7.680 1.00 27.96 46 THR B C 1
ATOM 1977 O O . THR B 1 50 ? 75.888 63.923 7.817 1.00 28.21 46 THR B O 1
ATOM 1981 N N . PRO B 1 51 ? 76.171 66.032 8.557 1.00 30.31 47 PRO B N 1
ATOM 1982 C CA . PRO B 1 51 ? 76.884 65.509 9.729 1.00 31.50 47 PRO B CA 1
ATOM 1983 C C . PRO B 1 51 ? 75.987 64.713 10.686 1.00 30.66 47 PRO B C 1
ATOM 1984 O O . PRO B 1 51 ? 76.498 63.997 11.549 1.00 32.79 47 PRO B O 1
ATOM 1988 N N . MET B 1 52 ? 74.670 64.811 10.517 1.00 25.33 48 MET B N 1
ATOM 1989 C CA . MET B 1 52 ? 73.733 64.090 11.371 1.00 26.61 48 MET B CA 1
ATOM 1990 C C . MET B 1 52 ? 73.710 62.598 11.053 1.00 27.99 48 MET B C 1
ATOM 1991 O O . MET B 1 52 ? 73.126 61.809 11.786 1.00 26.79 48 MET B O 1
ATOM 1996 N N . GLU B 1 53 ? 74.349 62.234 9.946 1.00 30.65 49 GLU B N 1
ATOM 1997 C CA . GLU B 1 53 ? 74.348 60.865 9.456 1.00 34.31 49 GLU B CA 1
ATOM 1998 C C . GLU B 1 53 ? 74.822 59.860 10.504 1.00 30.91 49 GLU B C 1
ATOM 1999 O O . GLU B 1 53 ? 74.337 58.734 10.544 1.00 30.66 49 GLU B O 1
ATOM 2005 N N . SER B 1 54 ? 75.771 60.266 11.343 1.00 27.02 50 SER B N 1
ATOM 2006 C CA . SER B 1 54 ? 76.358 59.348 12.320 1.00 28.96 50 SER B CA 1
ATOM 2007 C C . SER B 1 54 ? 75.767 59.475 13.723 1.00 27.91 50 SER B C 1
ATOM 2008 O O . SER B 1 54 ? 76.279 58.884 14.667 1.00 30.28 50 SER B O 1
ATOM 2011 N N . CYS B 1 55 ? 74.691 60.235 13.868 1.00 24.17 51 CYS B N 1
ATOM 2012 C CA . CYS B 1 55 ? 74.030 60.347 15.170 1.00 23.34 51 CYS B CA 1
ATOM 2013 C C . CYS B 1 55 ? 73.195 59.109 15.478 1.00 22.92 51 CYS B C 1
ATOM 2014 O O . CYS B 1 55 ? 72.658 58.479 14.569 1.00 23.46 51 CYS B O 1
ATOM 2017 N N . THR B 1 56 ? 73.080 58.766 16.755 1.00 22.23 52 THR B N 1
ATOM 2018 C CA . THR B 1 56 ? 72.096 57.774 17.171 1.00 18.97 52 THR B CA 1
ATOM 2019 C C . THR B 1 56 ? 70.709 58.395 17.101 1.00 17.91 52 THR B C 1
ATOM 2020 O O . THR B 1 56 ? 70.565 59.624 17.094 1.00 16.47 52 THR B O 1
ATOM 2024 N N . ILE B 1 57 ? 69.693 57.544 17.069 1.00 16.57 53 ILE B N 1
ATOM 2025 C CA A ILE B 1 57 ? 68.332 58.027 17.000 0.54 16.34 53 ILE B CA 1
ATOM 2026 C CA B ILE B 1 57 ? 68.295 57.992 17.035 0.46 16.28 53 ILE B CA 1
ATOM 2027 C C . ILE B 1 57 ? 68.014 58.869 18.238 1.00 15.93 53 ILE B C 1
ATOM 2028 O O . ILE B 1 57 ? 67.369 59.900 18.126 1.00 15.20 53 ILE B O 1
ATOM 2037 N N . GLU B 1 58 ? 68.517 58.459 19.405 1.00 17.52 54 GLU B N 1
ATOM 2038 C CA . GLU B 1 58 ? 68.276 59.236 20.618 1.00 17.88 54 GLU B CA 1
ATOM 2039 C C . GLU B 1 58 ? 68.975 60.594 20.545 1.00 17.93 54 GLU B C 1
ATOM 2040 O O . GLU B 1 58 ? 68.435 61.613 20.994 1.00 18.17 54 GLU B O 1
ATOM 2046 N N . GLU B 1 59 ? 70.164 60.629 19.959 1.00 17.19 55 GLU B N 1
ATOM 2047 C CA . GLU B 1 59 ? 70.850 61.905 19.790 1.00 19.61 55 GLU B CA 1
ATOM 2048 C C . GLU B 1 59 ? 70.053 62.867 18.892 1.00 19.06 55 GLU B C 1
ATOM 2049 O O . GLU B 1 59 ? 69.983 64.069 19.160 1.00 19.96 55 GLU B O 1
ATOM 2055 N N . LEU B 1 60 ? 69.452 62.346 17.830 1.00 17.85 56 LEU B N 1
ATOM 2056 C CA . LEU B 1 60 ? 68.632 63.193 16.955 1.00 16.88 56 LEU B CA 1
ATOM 2057 C C . LEU B 1 60 ? 67.373 63.690 17.680 1.00 16.26 56 LEU B C 1
ATOM 2058 O O . LEU B 1 60 ? 66.966 64.849 17.539 1.00 17.59 56 LEU B O 1
ATOM 2063 N N . ILE B 1 61 ? 66.761 62.812 18.463 1.00 14.48 57 ILE B N 1
ATOM 2064 C CA . ILE B 1 61 ? 65.579 63.185 19.222 1.00 14.91 57 ILE B CA 1
ATOM 2065 C C . ILE B 1 61 ? 65.916 64.301 20.226 1.00 18.25 57 ILE B C 1
ATOM 2066 O O . ILE B 1 61 ? 65.143 65.250 20.399 1.00 18.44 57 ILE B O 1
ATOM 2071 N N . LEU B 1 62 ? 67.070 64.194 20.873 1.00 16.20 58 LEU B N 1
ATOM 2072 C CA . LEU B 1 62 ? 67.431 65.177 21.895 1.00 18.15 58 LEU B CA 1
ATOM 2073 C C . LEU B 1 62 ? 67.964 66.472 21.296 1.00 21.76 58 LEU B C 1
ATOM 2074 O O . LEU B 1 62 ? 67.826 67.531 21.898 1.00 24.27 58 LEU B O 1
ATOM 2079 N N . GLY B 1 63 ? 68.578 66.383 20.119 1.00 19.01 59 GLY B N 1
ATOM 2080 C CA . GLY B 1 63 ? 69.346 67.494 19.587 1.00 21.98 59 GLY B CA 1
ATOM 2081 C C . GLY B 1 63 ? 68.772 68.230 18.386 1.00 23.99 59 GLY B C 1
ATOM 2082 O O . GLY B 1 63 ? 69.219 69.336 18.060 1.00 26.56 59 GLY B O 1
ATOM 2083 N N . GLN B 1 64 ? 67.789 67.642 17.721 1.00 21.08 60 GLN B N 1
ATOM 2084 C CA 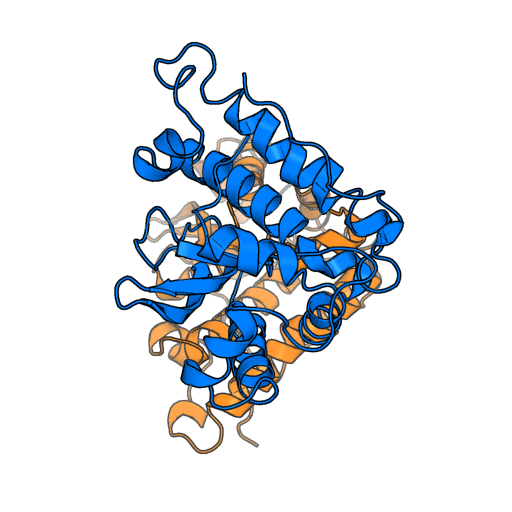. GLN B 1 64 ? 67.265 68.253 16.499 1.00 21.47 60 GLN B CA 1
ATOM 2085 C C . GLN B 1 64 ? 65.842 68.744 16.677 1.00 20.92 60 GLN B C 1
ATOM 2086 O O . GLN B 1 64 ? 65.157 68.384 17.632 1.00 21.63 60 GLN B O 1
ATOM 2092 N N . THR B 1 65 ? 65.408 69.583 15.747 1.00 21.36 61 THR B N 1
ATOM 2093 C CA . THR B 1 65 ? 64.031 70.064 15.720 1.00 22.85 61 THR B CA 1
ATOM 2094 C C . THR B 1 65 ? 63.451 69.802 14.335 1.00 22.96 61 THR B C 1
ATOM 2095 O O . THR B 1 65 ? 64.112 69.204 13.486 1.00 23.47 61 THR B O 1
ATOM 2099 N N . GLY B 1 66 ? 62.214 70.234 14.115 1.00 22.12 62 GLY B N 1
ATOM 2100 C CA . GLY B 1 66 ? 61.598 70.136 12.806 1.00 20.69 62 GLY B CA 1
ATOM 2101 C C . GLY B 1 66 ? 61.402 68.727 12.267 1.00 17.62 62 GLY B C 1
ATOM 2102 O O . GLY B 1 66 ? 61.152 67.779 13.022 1.00 17.66 62 GLY B O 1
ATOM 2103 N N . ALA B 1 67 ? 61.505 68.591 10.948 1.00 17.35 63 ALA B N 1
ATOM 2104 C CA . ALA B 1 67 ? 61.221 67.320 10.287 1.00 17.36 63 ALA B CA 1
ATOM 2105 C C . ALA B 1 67 ? 62.178 66.223 10.750 1.00 15.49 63 ALA B C 1
ATOM 2106 O O . ALA B 1 67 ? 61.773 65.080 10.881 1.00 14.22 63 ALA B O 1
ATOM 2108 N N . VAL B 1 68 ? 63.440 66.562 11.005 1.00 16.38 64 VAL B N 1
ATOM 2109 C CA . VAL B 1 68 ? 64.387 65.541 11.484 1.00 15.93 64 VAL B CA 1
ATOM 2110 C C . VAL B 1 68 ? 63.931 64.987 12.836 1.00 14.98 64 VAL B C 1
ATOM 2111 O O . VAL B 1 68 ? 63.886 63.771 13.025 1.00 13.49 64 VAL B O 1
ATOM 2115 N N . PHE B 1 69 ? 63.582 65.876 13.764 1.00 15.38 65 PHE B N 1
ATOM 2116 C CA . PHE B 1 69 ? 63.000 65.451 15.030 1.00 15.33 65 PHE B CA 1
ATOM 2117 C C . PHE B 1 69 ? 61.753 64.597 14.819 1.00 12.84 65 PHE B C 1
ATOM 2118 O O . PHE B 1 69 ? 61.621 63.508 15.394 1.00 12.65 65 PHE B O 1
ATOM 2126 N N . ASN B 1 70 ? 60.816 65.105 14.023 1.00 13.28 66 ASN B N 1
ATOM 2127 C CA . ASN B 1 70 ? 59.523 64.434 13.879 1.00 12.28 66 ASN B CA 1
ATOM 2128 C C . ASN B 1 70 ? 59.697 63.004 13.400 1.00 12.83 66 ASN B C 1
ATOM 2129 O O . ASN B 1 70 ? 59.088 62.068 13.926 1.00 12.88 66 ASN B O 1
ATOM 2134 N N . ASN B 1 71 ? 60.541 62.823 12.392 1.00 11.63 67 ASN B N 1
ATOM 2135 C CA . ASN B 1 71 ? 60.760 61.491 11.890 1.00 13.00 67 ASN B CA 1
ATOM 2136 C C . ASN B 1 71 ? 61.573 60.608 12.856 1.00 12.51 67 ASN B C 1
ATOM 2137 O O . ASN B 1 71 ? 61.202 59.464 13.083 1.00 12.13 67 ASN B O 1
ATOM 2142 N N . ALA B 1 72 ? 62.645 61.128 13.446 1.00 11.51 68 ALA B N 1
ATOM 2143 C CA . ALA B 1 72 ? 63.437 60.328 14.383 1.00 11.39 68 ALA B CA 1
ATOM 2144 C C . ALA B 1 72 ? 62.569 59.879 15.567 1.00 11.32 68 ALA B C 1
ATOM 2145 O O . ALA B 1 72 ? 62.578 58.709 15.968 1.00 11.05 68 ALA B O 1
ATOM 2147 N N . ALA B 1 73 ? 61.792 60.809 16.107 1.00 11.66 69 ALA B N 1
ATOM 2148 C CA . ALA B 1 73 ? 60.947 60.502 17.263 1.00 11.21 69 ALA B CA 1
ATOM 2149 C C . ALA B 1 73 ? 59.864 59.487 16.906 1.00 11.07 69 ALA B C 1
ATOM 2150 O O . ALA B 1 73 ? 59.597 58.558 17.668 1.00 10.95 69 ALA B O 1
ATOM 2152 N N . GLN B 1 74 ? 59.252 59.636 15.737 1.00 10.86 70 GLN B N 1
ATOM 2153 C CA . GLN B 1 74 ? 58.250 58.650 15.341 1.00 10.03 70 GLN B CA 1
ATOM 2154 C C . GLN B 1 74 ? 58.863 57.270 15.101 1.00 12.51 70 GLN B C 1
ATOM 2155 O O . GLN B 1 74 ? 58.224 56.258 15.387 1.00 10.88 70 GLN B O 1
ATOM 2161 N N . ILE B 1 75 ? 60.104 57.209 14.604 1.00 10.16 71 ILE B N 1
ATOM 2162 C CA . ILE B 1 75 ? 60.748 55.909 14.430 1.00 11.01 71 ILE B CA 1
ATOM 2163 C C . ILE B 1 75 ? 60.867 55.239 15.805 1.00 9.92 71 ILE B C 1
ATOM 2164 O O . ILE B 1 75 ? 60.526 54.072 15.968 1.00 9.66 71 ILE B O 1
ATOM 2169 N N . TRP B 1 76 ? 61.346 55.997 16.782 1.00 10.78 72 TRP B N 1
ATOM 2170 C CA . TRP B 1 76 ? 61.540 55.489 18.143 1.00 11.53 72 TRP B CA 1
ATOM 2171 C C . TRP B 1 76 ? 60.198 55.098 18.754 1.00 10.43 72 TRP B C 1
ATOM 2172 O O . TRP B 1 76 ? 60.041 53.995 19.278 1.00 9.98 72 TRP B O 1
ATOM 2183 N N . ASN B 1 77 ? 59.231 56.005 18.671 1.00 8.79 73 ASN B N 1
ATOM 2184 C CA . ASN B 1 77 ? 57.934 55.782 19.308 1.00 9.95 73 ASN B CA 1
ATOM 2185 C C . ASN B 1 77 ? 57.258 54.527 18.755 1.00 8.38 73 ASN B C 1
ATOM 2186 O O . ASN B 1 77 ? 56.678 53.748 19.512 1.00 9.26 73 ASN B O 1
ATOM 2191 N N . HIS B 1 78 ? 57.321 54.324 17.439 1.00 8.95 74 HIS B N 1
ATOM 2192 C CA . HIS B 1 78 ? 56.679 53.141 16.874 1.00 10.52 74 HIS B CA 1
ATOM 2193 C C . HIS B 1 78 ? 57.388 51.843 17.271 1.00 11.14 74 HIS B C 1
ATOM 2194 O O . HIS B 1 78 ? 56.721 50.861 17.571 1.00 8.63 74 HIS B O 1
ATOM 2201 N N . THR B 1 79 ? 58.723 51.820 17.278 1.00 11.49 75 THR B N 1
ATOM 2202 C CA . THR B 1 79 ? 59.417 50.616 17.728 1.00 11.72 75 THR B CA 1
ATOM 2203 C C . THR B 1 79 ? 59.005 50.289 19.174 1.00 10.93 75 THR B C 1
ATOM 2204 O O . THR B 1 79 ? 58.770 49.128 19.514 1.00 9.28 75 THR B O 1
ATOM 2208 N N . PHE B 1 80 ? 58.897 51.319 20.011 1.00 8.82 76 PHE B N 1
ATOM 2209 C CA . PHE B 1 80 ? 58.491 51.131 21.398 1.00 9.92 76 PHE B CA 1
ATOM 2210 C C . PHE B 1 80 ? 57.063 50.584 21.482 1.00 10.57 76 PHE B C 1
ATOM 2211 O O . PHE B 1 80 ? 56.766 49.687 22.286 1.00 9.83 76 PHE B O 1
ATOM 2219 N N . TYR B 1 81 ? 56.194 51.114 20.629 1.00 9.65 77 TYR B N 1
ATOM 2220 C CA . TYR B 1 81 ? 54.810 50.670 20.519 1.00 10.32 77 TYR B CA 1
ATOM 2221 C C . TYR B 1 81 ? 54.680 49.185 20.151 1.00 10.91 77 TYR B C 1
ATOM 2222 O O . TYR B 1 81 ? 53.925 48.455 20.787 1.00 9.29 77 TYR B O 1
ATOM 2231 N N . TRP B 1 82 ? 55.417 48.722 19.144 1.00 8.79 78 TRP B N 1
ATOM 2232 C CA . TRP B 1 82 ? 55.288 47.311 18.749 1.00 9.89 78 TRP B CA 1
ATOM 2233 C C . TRP B 1 82 ? 55.727 46.406 19.893 1.00 10.42 78 TRP B C 1
ATOM 2234 O O . TRP B 1 82 ? 55.154 45.334 20.101 1.00 11.24 78 TRP B O 1
ATOM 2245 N N . ASN B 1 83 ? 56.756 46.824 20.616 1.00 9.81 79 ASN B N 1
ATOM 2246 C CA . ASN B 1 83 ? 57.261 46.016 21.730 1.00 11.08 79 ASN B CA 1
ATOM 2247 C C . ASN B 1 83 ? 56.350 46.054 22.958 1.00 10.84 79 ASN B C 1
ATOM 2248 O O . ASN B 1 83 ? 56.421 45.162 23.820 1.00 10.81 79 ASN B O 1
ATOM 2253 N N . SER B 1 84 ? 55.513 47.084 23.039 1.00 9.42 80 SER B N 1
ATOM 2254 C CA . SER B 1 84 ? 54.573 47.246 24.165 1.00 9.52 80 SER B CA 1
ATOM 2255 C C . SER B 1 84 ? 53.375 46.323 24.014 1.00 10.13 80 SER B C 1
ATOM 2256 O O . SER B 1 84 ? 52.526 46.248 24.899 1.00 11.04 80 SER B O 1
ATOM 2259 N N . MET B 1 85 ? 53.304 45.648 22.869 1.00 12.10 81 MET B N 1
ATOM 2260 C CA . MET B 1 85 ? 52.218 44.723 22.556 1.00 12.40 81 MET B CA 1
ATOM 2261 C C . MET B 1 85 ? 52.753 43.361 22.177 1.00 14.19 81 MET B C 1
ATOM 2262 O O . MET B 1 85 ? 53.931 43.200 21.861 1.00 14.75 81 MET B O 1
ATOM 2267 N N . GLY B 1 86 ? 51.868 42.379 22.163 1.00 11.56 82 GLY B N 1
ATOM 2268 C CA . GLY B 1 86 ? 52.265 41.090 21.639 1.00 11.68 82 GLY B CA 1
ATOM 2269 C C . GLY B 1 86 ? 51.112 40.120 21.620 1.00 14.92 82 GLY B C 1
ATOM 2270 O O . GLY B 1 86 ? 50.070 40.368 22.213 1.00 16.46 82 GLY B O 1
ATOM 2271 N N . PRO B 1 87 ? 51.294 39.007 20.912 1.00 16.12 83 PRO B N 1
ATOM 2272 C CA . PRO B 1 87 ? 50.330 37.913 20.974 1.00 16.64 83 PRO B CA 1
ATOM 2273 C C . PRO B 1 87 ? 50.487 37.224 22.326 1.00 19.99 83 PRO B C 1
ATOM 2274 O O . PRO B 1 87 ? 51.572 37.261 22.904 1.00 22.96 83 PRO B O 1
ATOM 2278 N N . ASN B 1 88 ? 49.436 36.627 22.843 1.00 27.28 84 ASN B N 1
ATOM 2279 C CA . ASN B 1 88 ? 49.579 35.872 24.078 1.00 27.17 84 ASN B CA 1
ATOM 2280 C C . ASN B 1 88 ? 50.024 36.734 25.266 1.00 23.60 84 ASN B C 1
ATOM 2281 O O . ASN B 1 88 ? 50.753 36.271 26.143 1.00 21.56 84 ASN B O 1
ATOM 2286 N N . CYS B 1 89 ? 49.575 37.986 25.285 1.00 18.92 85 CYS B N 1
ATOM 2287 C CA . CYS B 1 89 ? 49.910 38.924 26.355 1.00 18.73 85 CYS B CA 1
ATOM 2288 C C . CYS B 1 89 ? 48.619 39.439 27.001 1.00 17.13 85 CYS B C 1
ATOM 2289 O O . CYS B 1 89 ? 47.657 38.683 27.160 1.00 17.47 85 CYS B O 1
ATOM 2292 N N . GLY B 1 90 ? 48.578 40.713 27.371 1.00 15.53 86 GLY B N 1
ATOM 2293 C CA . GLY B 1 90 ? 47.356 41.273 27.924 1.00 15.25 86 GLY B CA 1
ATOM 2294 C C . GLY B 1 90 ? 47.099 40.787 29.344 1.00 16.66 86 GLY B C 1
ATOM 2295 O O . GLY B 1 90 ? 48.022 40.345 30.027 1.00 17.17 86 GLY B O 1
ATOM 2296 N N . GLY B 1 91 ? 45.853 40.878 29.794 1.00 16.51 87 GLY B N 1
ATOM 2297 C CA . GLY B 1 91 ? 45.506 40.419 31.132 1.00 18.98 87 GLY B CA 1
ATOM 2298 C C . GLY B 1 91 ? 46.144 41.257 32.230 1.00 19.21 87 GLY B C 1
ATOM 2299 O O . GLY B 1 91 ? 46.610 42.368 31.990 1.00 17.94 87 GLY B O 1
ATOM 2300 N N . GLU B 1 92 ? 46.162 40.714 33.446 1.00 18.80 88 GLU B N 1
ATOM 2301 C CA . GLU B 1 92 ? 46.711 41.420 34.596 1.00 20.80 88 GLU B CA 1
ATOM 2302 C C . GLU B 1 92 ? 48.230 41.548 34.535 1.00 15.08 88 GLU B C 1
ATOM 2303 O O . GLU B 1 92 ? 48.917 40.635 34.068 1.00 15.55 88 GLU B O 1
ATOM 2309 N N . PRO B 1 93 ? 48.763 42.679 35.013 1.00 14.36 89 PRO B N 1
ATOM 2310 C CA . PRO B 1 93 ? 50.218 42.831 35.106 1.00 15.08 89 PRO B CA 1
ATOM 2311 C C . PRO B 1 93 ? 50.797 41.805 36.061 1.00 17.11 89 PRO B C 1
ATOM 2312 O O . PRO B 1 93 ? 50.124 41.424 37.032 1.00 16.81 89 PRO B O 1
ATOM 2316 N N . THR B 1 94 ? 52.017 41.359 35.769 1.00 18.14 90 THR B N 1
ATOM 2317 C CA . THR B 1 94 ? 52.756 40.424 36.613 1.00 21.46 90 THR B CA 1
ATOM 2318 C C . THR B 1 94 ? 54.132 41.011 36.904 1.00 22.16 90 THR B C 1
ATOM 2319 O O . THR B 1 94 ? 54.606 41.872 36.156 1.00 20.89 90 THR B O 1
ATOM 2323 N N . GLY B 1 95 ? 54.771 40.551 37.977 1.00 23.26 91 GLY B N 1
ATOM 2324 C CA . GLY B 1 95 ? 56.137 40.943 38.275 1.00 22.60 91 GLY B CA 1
ATOM 2325 C C . GLY B 1 95 ? 56.278 42.362 38.791 1.00 21.10 91 GLY B C 1
ATOM 2326 O O . GLY B 1 95 ? 55.319 42.942 39.304 1.00 20.93 91 GLY B O 1
ATOM 2327 N N . PRO B 1 96 ? 57.482 42.939 38.658 1.00 18.89 92 PRO B N 1
ATOM 2328 C CA . PRO B 1 96 ? 57.730 44.275 39.212 1.00 15.76 92 PRO B CA 1
ATOM 2329 C C . PRO B 1 96 ? 56.753 45.357 38.768 1.00 17.61 92 PRO B C 1
ATOM 2330 O O . PRO B 1 96 ? 56.407 46.228 39.582 1.00 14.52 92 PRO B O 1
ATOM 2334 N N . ILE B 1 97 ? 56.287 45.307 37.520 1.00 14.05 93 ILE B N 1
ATOM 2335 C CA . ILE B 1 97 ? 55.375 46.350 37.051 1.00 13.24 93 ILE B CA 1
ATOM 2336 C C . ILE B 1 97 ? 54.034 46.299 37.782 1.00 13.22 93 ILE B C 1
ATOM 2337 O O . ILE B 1 97 ? 53.380 47.336 37.954 1.00 12.87 93 ILE B O 1
ATOM 2342 N N . ARG B 1 98 ? 53.623 45.116 38.229 1.00 14.15 94 ARG B N 1
ATOM 2343 C CA . ARG B 1 98 ? 52.376 45.008 38.987 1.00 14.22 94 ARG B CA 1
ATOM 2344 C C . ARG B 1 98 ? 52.504 45.791 40.291 1.00 15.41 94 ARG B C 1
ATOM 2345 O O . ARG B 1 98 ? 51.598 46.549 40.649 1.00 15.31 94 ARG B O 1
ATOM 2353 N N . LYS B 1 99 ? 53.630 45.620 40.991 1.00 15.95 95 LYS B N 1
ATOM 2354 C CA . LYS B 1 99 ? 53.868 46.362 42.231 1.00 17.02 95 LYS B CA 1
ATOM 2355 C C . LYS B 1 99 ? 53.882 47.879 42.003 1.00 17.01 95 LYS B C 1
ATOM 2356 O O . LYS B 1 99 ? 53.295 48.632 42.772 1.00 18.44 95 LYS B O 1
ATOM 2358 N N . LYS B 1 100 ? 54.557 48.332 40.952 1.00 15.63 96 LYS B N 1
ATOM 2359 C CA . LYS B 1 100 ? 54.621 49.764 40.670 1.00 15.10 96 LYS B CA 1
ATOM 2360 C C . LYS B 1 100 ? 53.234 50.335 40.386 1.00 15.61 96 LYS B C 1
ATOM 2361 O O . LYS B 1 100 ? 52.915 51.453 40.794 1.00 14.05 96 LYS B O 1
ATOM 2367 N N . ILE B 1 101 ? 52.428 49.576 39.644 1.00 14.65 97 ILE B N 1
ATOM 2368 C CA . ILE B 1 101 ? 51.075 50.011 39.297 1.00 13.53 97 ILE B CA 1
ATOM 2369 C C . ILE B 1 101 ? 50.224 50.090 40.571 1.00 14.44 97 ILE B C 1
ATOM 2370 O O . ILE B 1 101 ? 49.491 51.045 40.786 1.00 16.53 97 ILE B O 1
ATOM 2375 N N . GLU B 1 102 ? 50.324 49.089 41.432 1.00 14.03 98 GLU B N 1
ATOM 2376 C CA . GLU B 1 102 ? 49.521 49.130 42.655 1.00 16.98 98 GLU B CA 1
ATOM 2377 C C . GLU B 1 102 ? 49.960 50.270 43.580 1.00 16.09 98 GLU B C 1
ATOM 2378 O O . GLU B 1 102 ? 49.126 50.931 44.205 1.00 16.38 98 GLU B O 1
ATOM 2384 N N . GLU B 1 103 ? 51.261 50.512 43.649 1.00 14.96 99 GLU B N 1
ATOM 2385 C CA . GLU B 1 103 ? 51.807 51.571 44.496 1.00 15.36 99 GLU B CA 1
ATOM 2386 C C . GLU B 1 103 ? 51.325 52.961 44.086 1.00 16.64 99 GLU B C 1
ATOM 2387 O O . GLU B 1 103 ? 51.118 53.826 44.949 1.00 17.75 99 GLU B O 1
ATOM 2393 N N . LYS B 1 104 ? 51.143 53.168 42.785 1.00 14.35 100 LYS B N 1
ATOM 2394 C CA . LYS B 1 104 ? 50.677 54.452 42.258 1.00 15.56 100 LYS B CA 1
ATOM 2395 C C . LYS B 1 104 ? 49.157 54.553 42.170 1.00 15.65 100 LYS B C 1
ATOM 2396 O O . LYS B 1 104 ? 48.586 55.563 42.566 1.00 15.47 100 LYS B O 1
ATOM 2402 N N . PHE B 1 105 ? 48.497 53.515 41.668 1.00 15.13 101 PHE B N 1
ATOM 2403 C CA . PHE B 1 105 ? 47.069 53.621 41.349 1.00 14.70 101 PHE B CA 1
ATOM 2404 C C . PHE B 1 105 ? 46.162 52.876 42.325 1.00 15.81 101 PHE B C 1
ATOM 2405 O O . PHE B 1 105 ? 44.943 53.056 42.294 1.00 17.79 101 PHE B O 1
ATOM 2413 N N . GLY B 1 106 ? 46.751 52.027 43.162 1.00 15.09 102 GLY B N 1
ATOM 2414 C CA . GLY B 1 106 ? 45.991 51.253 44.134 1.00 15.82 102 GLY B CA 1
ATOM 2415 C C . GLY B 1 106 ? 45.595 49.876 43.628 1.00 20.00 102 GLY B C 1
ATOM 2416 O O . GLY B 1 106 ? 45.467 48.925 44.415 1.00 19.57 102 GLY B O 1
ATOM 2417 N N . SER B 1 107 ? 45.430 49.763 42.311 1.00 17.40 103 SER B N 1
ATOM 2418 C CA . SER B 1 107 ? 44.932 48.536 41.703 1.00 15.96 103 SER B CA 1
ATOM 2419 C C . SER B 1 107 ? 45.124 48.612 40.210 1.00 16.46 103 SER B C 1
ATOM 2420 O O . SER B 1 107 ? 45.212 49.709 39.658 1.00 15.74 103 SER B O 1
ATOM 2423 N N . PHE B 1 108 ? 45.176 47.449 39.554 1.00 14.43 104 PHE B N 1
ATOM 2424 C CA . PHE B 1 108 ? 45.224 47.429 38.112 1.00 13.13 104 PHE B CA 1
ATOM 2425 C C . PHE B 1 108 ? 43.984 48.097 37.520 1.00 16.44 104 PHE B C 1
ATOM 2426 O O . PHE B 1 108 ? 44.084 48.839 36.534 1.00 15.55 104 PHE B O 1
ATOM 2434 N N . SER B 1 109 ? 42.816 47.849 38.110 1.00 17.22 105 SER B N 1
ATOM 2435 C CA . SER B 1 109 ? 41.598 48.399 37.517 1.00 17.95 105 SER B CA 1
ATOM 2436 C C . SER B 1 109 ? 41.626 49.935 37.504 1.00 16.19 105 SER B C 1
ATOM 2437 O O . SER B 1 109 ? 41.198 50.551 36.534 1.00 14.22 105 SER B O 1
ATOM 2440 N N . ALA B 1 110 ? 42.131 50.553 38.575 1.00 17.12 106 ALA B N 1
ATOM 2441 C CA . ALA B 1 110 ? 42.277 52.014 38.609 1.00 13.56 106 ALA B CA 1
ATOM 2442 C C . ALA B 1 110 ? 43.253 52.507 37.546 1.00 13.30 106 ALA B C 1
ATOM 2443 O O . ALA B 1 110 ? 43.003 53.518 36.893 1.00 13.75 106 ALA B O 1
ATOM 2445 N N . PHE B 1 111 ? 44.372 51.805 37.372 1.00 12.46 107 PHE B N 1
ATOM 2446 C CA . PHE B 1 111 ? 45.306 52.151 36.293 1.00 14.18 107 PHE B CA 1
ATOM 2447 C C . PHE B 1 111 ? 44.632 52.072 34.917 1.00 14.53 107 PHE B C 1
ATOM 2448 O O . PHE B 1 111 ? 44.778 52.960 34.059 1.00 13.91 107 PHE B O 1
ATOM 2456 N N . LYS B 1 112 ? 43.901 50.991 34.696 1.00 12.66 108 LYS B N 1
ATOM 2457 C CA . LYS B 1 112 ? 43.214 50.801 33.422 1.00 14.00 108 LYS B CA 1
ATOM 2458 C C . LYS B 1 112 ? 42.229 51.953 33.166 1.00 12.99 108 LYS B C 1
ATOM 2459 O O . LYS B 1 112 ? 42.188 52.516 32.063 1.00 13.14 108 LYS B O 1
ATOM 2465 N N . THR B 1 113 ? 41.473 52.336 34.189 1.00 13.07 109 THR B N 1
ATOM 2466 C CA . THR B 1 113 ? 40.567 53.484 34.088 1.00 14.73 109 THR B CA 1
ATOM 2467 C C . THR B 1 113 ? 41.300 54.776 33.731 1.00 16.04 109 THR B C 1
ATOM 2468 O O . THR B 1 113 ? 40.935 55.456 32.768 1.00 14.90 109 THR B O 1
ATOM 2472 N N . ASP B 1 114 ? 42.328 55.113 34.512 1.00 11.79 110 ASP B N 1
ATOM 2473 C CA . ASP B 1 114 ? 43.070 56.357 34.307 1.00 11.87 110 ASP B CA 1
ATOM 2474 C C . ASP B 1 114 ? 43.766 56.386 32.943 1.00 11.87 110 ASP B C 1
ATOM 2475 O O . ASP B 1 114 ? 43.710 57.395 32.226 1.00 11.74 110 ASP B O 1
ATOM 2480 N N . PHE B 1 115 ? 44.438 55.296 32.588 1.00 10.58 111 PHE B N 1
ATOM 2481 C CA . PHE B 1 115 ? 45.171 55.307 31.318 1.00 10.03 111 PHE B CA 1
ATOM 2482 C C . PHE B 1 115 ? 44.217 55.277 30.119 1.00 12.72 111 PHE B C 1
ATOM 2483 O O . PHE B 1 115 ? 44.454 55.951 29.110 1.00 12.43 111 PHE B O 1
ATOM 2491 N N . SER B 1 116 ? 43.109 54.549 30.235 1.00 12.35 112 SER B N 1
ATOM 2492 C CA . SER B 1 116 ? 42.105 54.548 29.161 1.00 11.34 112 SER B CA 1
ATOM 2493 C C . SER B 1 116 ? 41.545 55.953 28.958 1.00 11.77 112 SER B C 1
ATOM 2494 O O . SER B 1 116 ? 41.413 56.417 27.823 1.00 12.46 112 SER B O 1
ATOM 2497 N N . ASN B 1 117 ? 41.240 56.636 30.055 1.00 13.53 113 ASN B N 1
ATOM 2498 C CA . ASN B 1 117 ? 40.741 58.009 29.972 1.00 12.92 113 ASN B CA 1
ATOM 2499 C C . ASN B 1 117 ? 41.766 58.944 29.330 1.00 13.43 113 ASN B C 1
ATOM 2500 O O . ASN B 1 117 ? 41.395 59.832 28.551 1.00 12.43 113 ASN B O 1
ATOM 2505 N N . LEU B 1 118 ? 43.042 58.772 29.669 1.00 10.37 114 LEU B N 1
ATOM 2506 C CA . LEU B 1 118 ? 44.081 59.605 29.074 1.00 11.87 114 LEU B CA 1
ATOM 2507 C C . LEU B 1 118 ? 44.157 59.355 27.563 1.00 13.76 114 LEU B C 1
ATOM 2508 O O . LEU B 1 118 ? 44.219 60.301 26.762 1.00 12.21 114 LEU B O 1
ATOM 2513 N N . LEU B 1 119 ? 44.156 58.081 27.180 1.00 10.77 115 LEU B N 1
ATOM 2514 C CA . LEU B 1 119 ? 44.233 57.737 25.760 1.00 9.75 115 LEU B CA 1
ATOM 2515 C C . LEU B 1 119 ? 43.011 58.255 25.007 1.00 10.77 115 LEU B C 1
ATOM 2516 O O . LEU B 1 119 ? 43.138 58.796 23.906 1.00 11.23 115 LEU B O 1
ATOM 2521 N N . ALA B 1 120 ? 41.835 58.089 25.607 1.00 10.59 116 ALA B N 1
ATOM 2522 C CA . ALA B 1 120 ? 40.583 58.499 24.969 1.00 13.17 116 ALA B CA 1
ATOM 2523 C C . ALA B 1 120 ? 40.471 60.012 24.858 1.00 13.28 116 ALA B C 1
ATOM 2524 O O . ALA B 1 120 ? 39.805 60.524 23.960 1.00 14.69 116 ALA B O 1
ATOM 2526 N N . GLY B 1 121 ? 41.110 60.718 25.782 1.00 11.65 117 GLY B N 1
ATOM 2527 C CA . GLY B 1 121 ? 40.962 62.157 25.877 1.00 13.24 117 GLY B CA 1
ATOM 2528 C C . GLY B 1 121 ? 41.890 62.973 25.000 1.00 14.05 117 GLY B C 1
ATOM 2529 O O . GLY B 1 121 ? 41.694 64.174 24.839 1.00 15.29 117 GLY B O 1
ATOM 2530 N N . HIS B 1 122 ? 42.891 62.334 24.410 1.00 10.63 118 HIS B N 1
ATOM 2531 C CA . HIS B 1 122 ? 43.913 63.085 23.707 1.00 11.75 118 HIS B CA 1
ATOM 2532 C C . HIS B 1 122 ? 43.357 63.638 22.397 1.00 14.10 118 HIS B C 1
ATOM 2533 O O . HIS B 1 122 ? 42.901 62.882 21.554 1.00 13.21 118 HIS B O 1
ATOM 2540 N N . PHE B 1 123 ? 43.402 64.959 22.234 1.00 13.64 119 PHE B N 1
ATOM 2541 C CA . PHE B 1 123 ? 42.841 65.598 21.054 1.00 10.66 119 PHE B CA 1
ATOM 2542 C C . PHE B 1 123 ? 43.865 65.668 19.936 1.00 12.06 119 PHE B C 1
ATOM 2543 O O . PHE B 1 123 ? 44.996 66.099 20.161 1.00 13.15 119 PHE B O 1
ATOM 2551 N N . GLY B 1 124 ? 43.474 65.238 18.734 1.00 10.36 120 GLY B N 1
ATOM 2552 C CA . GLY B 1 124 ? 44.417 65.207 17.615 1.00 10.14 120 GLY B CA 1
ATOM 2553 C C . GLY B 1 124 ? 45.349 64.001 17.718 1.00 9.59 120 GLY B C 1
ATOM 2554 O O . GLY B 1 124 ? 45.025 62.980 18.351 1.00 10.01 120 GLY B O 1
ATOM 2555 N N . SER B 1 125 ? 46.512 64.107 17.092 1.00 9.42 121 SER B N 1
ATOM 2556 C CA . SER B 1 125 ? 47.434 62.984 16.977 1.00 9.00 121 SER B CA 1
ATOM 2557 C C . SER B 1 125 ? 48.346 62.936 18.186 1.00 9.86 121 SER B C 1
ATOM 2558 O O . SER B 1 125 ? 48.834 63.977 18.612 1.00 10.18 121 SER B O 1
ATOM 2561 N N . GLY B 1 126 ? 48.617 61.747 18.711 1.00 9.74 122 GLY B N 1
ATOM 2562 C CA . GLY B 1 126 ? 49.528 61.655 19.849 1.00 8.61 122 GLY B CA 1
ATOM 2563 C C . GLY B 1 126 ? 49.693 60.268 20.430 1.00 9.51 122 GLY B C 1
ATOM 2564 O O . GLY B 1 126 ? 49.361 59.270 19.775 1.00 8.84 122 GLY B O 1
ATOM 2565 N N . TRP B 1 127 ? 50.199 60.230 21.671 1.00 9.02 123 TRP B N 1
ATOM 2566 C CA . TRP B 1 127 ? 50.681 59.020 22.335 1.00 10.07 123 TRP B CA 1
ATOM 2567 C C . TRP B 1 127 ? 50.351 59.057 23.811 1.00 10.30 123 TRP B C 1
ATOM 2568 O O . TRP B 1 127 ? 50.442 60.120 24.426 1.00 10.45 123 TRP B O 1
ATOM 2579 N N . GLY B 1 128 ? 50.002 57.904 24.381 1.00 9.64 124 GLY B N 1
ATOM 2580 C CA . GLY B 1 128 ? 49.940 57.757 25.838 1.00 8.34 124 GLY B CA 1
ATOM 2581 C C . GLY B 1 128 ? 51.097 56.887 26.312 1.00 9.54 124 GLY B C 1
ATOM 2582 O O . GLY B 1 128 ? 51.443 55.921 25.638 1.00 9.86 124 GLY B O 1
ATOM 2583 N N . TRP B 1 129 ? 51.668 57.213 27.471 1.00 8.57 125 TRP B N 1
ATOM 2584 C CA . TRP B 1 129 ? 52.851 56.523 28.004 1.00 10.80 125 TRP B CA 1
ATOM 2585 C C . TRP B 1 129 ? 52.653 56.151 29.457 1.00 12.23 125 TRP B C 1
ATOM 2586 O O . TRP B 1 129 ? 52.164 56.962 30.235 1.00 12.51 125 TRP B O 1
ATOM 2597 N N . LEU B 1 130 ? 53.053 54.935 29.818 1.00 9.58 126 LEU B N 1
ATOM 2598 C CA . LEU B 1 130 ? 53.322 54.607 31.202 1.00 11.45 126 LEU B CA 1
ATOM 2599 C C . LEU B 1 130 ? 54.821 54.832 31.407 1.00 11.16 126 LEU B C 1
ATOM 2600 O O . LEU B 1 130 ? 55.622 54.295 30.644 1.00 11.76 126 LEU B O 1
ATOM 2605 N N . VAL B 1 131 ? 55.202 55.643 32.391 1.00 10.22 127 VAL B N 1
ATOM 2606 C CA . VAL B 1 131 ? 56.617 55.944 32.629 1.00 10.52 127 VAL B CA 1
ATOM 2607 C C . VAL B 1 131 ? 57.045 55.645 34.062 1.00 13.36 127 VAL B C 1
ATOM 2608 O O . VAL B 1 131 ? 56.220 55.597 34.973 1.00 13.06 127 VAL B O 1
ATOM 2612 N N . LEU B 1 132 ? 58.355 55.484 34.248 1.00 13.22 128 LEU B N 1
ATOM 2613 C CA . LEU B 1 132 ? 58.968 55.482 35.572 1.00 13.54 128 LEU B CA 1
ATOM 2614 C C . LEU B 1 132 ? 59.599 56.846 35.838 1.00 14.24 128 LEU B C 1
ATOM 2615 O O . LEU B 1 132 ? 60.550 57.247 35.148 1.00 14.16 128 LEU B O 1
ATOM 2620 N N . LYS B 1 133 ? 59.070 57.566 36.822 1.00 15.13 129 LYS B N 1
ATOM 2621 C CA . LYS B 1 133 ? 59.606 58.883 37.151 1.00 18.23 129 LYS B CA 1
ATOM 2622 C C . LYS B 1 133 ? 60.913 58.775 37.925 1.00 21.08 129 LYS B C 1
ATOM 2623 O O . LYS B 1 133 ? 61.280 57.698 38.397 1.00 20.67 129 LYS B O 1
ATOM 2629 N N . ASP B 1 134 ? 61.610 59.905 38.049 1.00 23.65 130 ASP B N 1
ATOM 2630 C CA . ASP B 1 134 ? 62.895 59.942 38.731 1.00 29.19 130 ASP B CA 1
ATOM 2631 C C . ASP B 1 134 ? 62.782 59.547 40.192 1.00 29.20 130 ASP B C 1
ATOM 2632 O O . ASP B 1 134 ? 63.726 59.002 40.753 1.00 30.36 130 ASP B O 1
ATOM 2637 N N . ASP B 1 135 ? 61.634 59.808 40.814 1.00 27.50 131 ASP B N 1
ATOM 2638 C CA . ASP B 1 135 ? 61.465 59.417 42.209 1.00 28.91 131 ASP B CA 1
ATOM 2639 C C . ASP B 1 135 ? 61.169 57.925 42.360 1.00 27.72 131 ASP B C 1
ATOM 2640 O O . ASP B 1 135 ? 60.935 57.444 43.466 1.00 27.24 131 ASP B O 1
ATOM 2645 N N . GLY B 1 136 ? 61.177 57.194 41.248 1.00 27.07 132 GLY B N 1
ATOM 2646 C CA . GLY B 1 136 ? 60.980 55.759 41.294 1.00 26.18 132 GLY B CA 1
ATOM 2647 C C . GLY B 1 136 ? 59.539 55.280 41.254 1.00 25.26 132 GLY B C 1
ATOM 2648 O O . GLY B 1 136 ? 59.278 54.078 41.355 1.00 24.07 132 GLY B O 1
ATOM 2649 N N . THR B 1 137 ? 58.597 56.204 41.081 1.00 22.22 133 THR B N 1
ATOM 2650 C CA . THR B 1 137 ? 57.196 55.818 41.030 1.00 20.61 133 THR B CA 1
ATOM 2651 C C . THR B 1 137 ? 56.711 55.825 39.578 1.00 19.24 133 THR B C 1
ATOM 2652 O O . THR B 1 137 ? 57.275 56.518 38.717 1.00 19.51 133 THR B O 1
ATOM 2656 N N . ALA B 1 138 ? 55.684 55.033 39.304 1.00 15.70 134 ALA B N 1
ATOM 2657 C CA . ALA B 1 138 ? 55.090 55.006 37.966 1.00 14.22 134 ALA B CA 1
ATOM 2658 C C . ALA B 1 138 ? 54.147 56.177 37.760 1.00 17.15 134 ALA B C 1
ATOM 2659 O O . ALA B 1 138 ? 53.589 56.712 38.709 1.00 19.09 134 ALA B O 1
ATOM 2661 N N . ASP B 1 139 ? 53.972 56.592 36.513 1.00 13.72 135 ASP B N 1
ATOM 2662 C CA . ASP B 1 139 ? 52.938 57.574 36.213 1.00 14.79 135 ASP B CA 1
ATOM 2663 C C . ASP B 1 139 ? 52.540 57.456 34.754 1.00 13.36 135 ASP B C 1
ATOM 2664 O O . ASP B 1 139 ? 53.177 56.740 33.978 1.00 13.36 135 ASP B O 1
ATOM 2669 N N . ILE B 1 140 ? 51.469 58.153 34.394 1.00 10.83 136 ILE B N 1
ATOM 2670 C CA . ILE B 1 140 ? 51.019 58.187 32.998 1.00 10.28 136 ILE B CA 1
ATOM 2671 C C . ILE B 1 140 ? 51.124 59.615 32.466 1.00 11.99 136 ILE B C 1
ATOM 2672 O O . ILE B 1 140 ? 50.874 60.604 33.183 1.00 13.07 136 ILE B O 1
ATOM 2677 N N . VAL B 1 141 ? 51.520 59.721 31.204 1.00 11.70 137 VAL B N 1
ATOM 2678 C CA . VAL B 1 141 ? 51.744 61.020 30.587 1.00 10.37 137 VAL B CA 1
ATOM 2679 C C . VAL B 1 141 ? 51.319 60.891 29.133 1.00 11.61 137 VAL B C 1
ATOM 2680 O O . VAL B 1 141 ? 51.198 59.808 28.611 1.00 12.95 137 VAL B O 1
ATOM 2684 N N . GLN B 1 142 ? 51.067 62.017 28.491 1.00 13.25 138 GLN B N 1
ATOM 2685 C CA . GLN B 1 142 ? 50.768 61.977 27.065 1.00 13.53 138 GLN B CA 1
ATOM 2686 C C . GLN B 1 142 ? 51.748 62.867 26.329 1.00 12.32 138 GLN B C 1
ATOM 2687 O O . GLN B 1 142 ? 52.318 63.783 26.913 1.00 11.70 138 GLN B O 1
ATOM 2693 N N . THR B 1 143 ? 51.981 62.562 25.054 1.00 10.81 139 THR B N 1
ATOM 2694 C CA . THR B 1 143 ? 52.691 63.478 24.176 1.00 11.06 139 THR B CA 1
ATOM 2695 C C . THR B 1 143 ? 51.855 63.679 22.927 1.00 10.82 139 THR B C 1
ATOM 2696 O O . THR B 1 143 ? 51.027 62.833 22.572 1.00 11.42 139 THR B O 1
ATOM 2700 N N . HIS B 1 144 ? 52.095 64.800 22.266 1.00 11.88 140 HIS B N 1
ATOM 2701 C CA . HIS B 1 144 ? 51.352 65.201 21.074 1.00 11.73 140 HIS B CA 1
ATOM 2702 C C . HIS B 1 144 ? 52.200 65.035 19.809 1.00 13.08 140 HIS B C 1
ATOM 2703 O O . HIS B 1 144 ? 53.409 65.295 19.814 1.00 10.67 140 HIS B O 1
ATOM 2710 N N . ASP B 1 145 ? 51.552 64.613 18.724 1.00 10.09 141 ASP B N 1
ATOM 2711 C CA . ASP B 1 145 ? 52.223 64.429 17.439 1.00 10.14 141 ASP B CA 1
ATOM 2712 C C . ASP B 1 145 ? 53.372 63.438 17.553 1.00 10.21 141 ASP B C 1
ATOM 2713 O O . ASP B 1 145 ? 53.125 62.257 17.846 1.00 11.36 141 ASP B O 1
ATOM 2718 N N . ALA B 1 146 ? 54.612 63.894 17.351 1.00 10.95 142 ALA B N 1
ATOM 2719 C CA . ALA B 1 146 ? 55.777 63.013 17.508 1.00 12.49 142 ALA B CA 1
ATOM 2720 C C . ALA B 1 146 ? 56.424 63.157 18.885 1.00 13.83 142 ALA B C 1
ATOM 2721 O O . ALA B 1 146 ? 57.506 62.613 19.122 1.00 15.38 142 ALA B O 1
ATOM 2723 N N . GLY B 1 147 ? 55.768 63.891 19.778 1.00 11.47 143 GLY B N 1
ATOM 2724 C CA . GLY B 1 147 ? 56.361 64.210 21.070 1.00 13.64 143 GLY B CA 1
ATOM 2725 C C . GLY B 1 147 ? 56.959 63.009 21.778 1.00 14.67 143 GLY B C 1
ATOM 2726 O O . GLY B 1 147 ? 56.369 61.920 21.806 1.00 12.74 143 GLY B O 1
ATOM 2727 N N . SER B 1 148 ? 58.123 63.238 22.373 1.00 16.61 144 SER B N 1
ATOM 2728 C CA . SER B 1 148 ? 58.922 62.187 22.993 1.00 17.65 144 SER B CA 1
ATOM 2729 C C . SER B 1 148 ? 59.097 62.410 24.500 1.00 15.45 144 SER B C 1
ATOM 2730 O O . SER B 1 148 ? 59.476 63.498 24.914 1.00 17.43 144 SER B O 1
ATOM 2733 N N . PRO B 1 149 ? 58.820 61.380 25.318 1.00 15.57 145 PRO B N 1
ATOM 2734 C CA . PRO B 1 149 ? 59.158 61.443 26.746 1.00 16.37 145 PRO B CA 1
ATOM 2735 C C . PRO B 1 149 ? 60.653 61.622 26.979 1.00 14.63 145 PRO B C 1
ATOM 2736 O O . PRO B 1 149 ? 61.036 62.111 28.047 1.00 16.17 145 PRO B O 1
ATOM 2740 N N . LEU B 1 150 ? 61.484 61.214 26.015 1.00 14.80 146 LEU B N 1
ATOM 2741 C CA . LEU B 1 150 ? 62.927 61.434 26.118 1.00 16.37 146 LEU B CA 1
ATOM 2742 C C . LEU B 1 150 ? 63.243 62.916 26.004 1.00 19.09 146 LEU B C 1
ATOM 2743 O O . LEU B 1 150 ? 63.923 63.470 26.858 1.00 21.00 146 LEU B O 1
ATOM 2748 N N . LYS B 1 151 ? 62.762 63.551 24.938 1.00 19.68 147 LYS B N 1
ATOM 2749 C CA . LYS B 1 151 ? 63.032 64.969 24.733 1.00 21.47 147 LYS B CA 1
ATOM 2750 C C . LYS B 1 151 ? 62.399 65.811 25.834 1.00 19.18 147 LYS B C 1
ATOM 2751 O O . LYS B 1 151 ? 63.013 66.757 26.317 1.00 21.27 147 LYS B O 1
ATOM 2753 N N . GLU B 1 152 ? 61.182 65.458 26.247 1.00 17.65 148 GLU B N 1
ATOM 2754 C CA . GLU B 1 152 ? 60.445 66.272 27.209 1.00 17.85 148 GLU B CA 1
ATOM 2755 C C . GLU B 1 152 ? 60.768 65.895 28.658 1.00 17.78 148 GLU B C 1
ATOM 2756 O O . GLU B 1 152 ? 60.215 66.473 29.588 1.00 18.98 148 GLU B O 1
ATOM 2762 N N . ASN B 1 153 ? 61.674 64.933 28.827 1.00 16.89 149 ASN B N 1
ATOM 2763 C CA . ASN B 1 153 ? 62.119 64.457 30.134 1.00 16.81 149 ASN B CA 1
ATOM 2764 C C . ASN B 1 153 ? 60.948 64.122 31.060 1.00 15.81 149 ASN B C 1
ATOM 2765 O O . ASN B 1 153 ? 60.881 64.596 32.188 1.00 17.88 149 ASN B O 1
ATOM 2770 N N . LEU B 1 154 ? 60.031 63.287 30.582 1.00 13.78 150 LEU B N 1
ATOM 2771 C CA . LEU B 1 154 ? 58.799 62.985 31.320 1.00 14.61 150 LEU B CA 1
ATOM 2772 C C . LEU B 1 154 ? 58.914 61.732 32.168 1.00 15.49 150 LEU B C 1
ATOM 2773 O O . LEU B 1 154 ? 57.963 61.364 32.851 1.00 17.93 150 LEU B O 1
ATOM 2778 N N . GLY B 1 155 ? 60.062 61.069 32.082 1.00 14.23 151 GLY B N 1
ATOM 2779 C CA . GLY B 1 155 ? 60.311 59.822 32.782 1.00 14.54 151 GLY B CA 1
ATOM 2780 C C . GLY B 1 155 ? 60.753 58.741 31.815 1.00 17.39 151 GLY B C 1
ATOM 2781 O O . GLY B 1 155 ? 60.729 58.944 30.597 1.00 16.07 151 GLY B O 1
ATOM 2782 N N . ARG B 1 156 ? 61.189 57.608 32.358 1.00 15.27 152 ARG B N 1
ATOM 2783 C CA . ARG B 1 156 ? 61.567 56.459 31.546 1.00 12.90 152 ARG B CA 1
ATOM 2784 C C . ARG B 1 156 ? 60.352 55.730 30.973 1.00 13.49 152 ARG B C 1
ATOM 2785 O O . ARG B 1 156 ? 59.506 55.236 31.723 1.00 13.09 152 ARG B O 1
ATOM 2793 N N . PRO B 1 157 ? 60.257 55.652 29.639 1.00 12.90 153 PRO B N 1
ATOM 2794 C CA . PRO B 1 157 ? 59.119 54.932 29.067 1.00 11.85 153 PRO B CA 1
ATOM 2795 C C . PRO B 1 157 ? 59.098 53.456 29.469 1.00 11.55 153 PRO B C 1
ATOM 2796 O O . PRO B 1 157 ? 60.146 52.784 29.455 1.00 10.86 153 PRO B O 1
ATOM 2800 N N . LEU B 1 158 ? 57.911 52.971 29.825 1.00 10.75 154 LEU B N 1
ATOM 2801 C CA . LEU B 1 158 ? 57.711 51.563 30.149 1.00 10.23 154 LEU B CA 1
ATOM 2802 C C . LEU B 1 158 ? 56.798 50.893 29.126 1.00 11.21 154 LEU B C 1
ATOM 2803 O O . LEU B 1 158 ? 57.050 49.759 28.729 1.00 11.27 154 LEU B O 1
ATOM 2808 N N . LEU B 1 159 ? 55.728 51.590 28.734 1.00 10.51 155 LEU B N 1
ATOM 2809 C CA . LEU B 1 159 ? 54.777 51.115 27.712 1.00 9.91 155 LEU B CA 1
ATOM 2810 C C . LEU B 1 159 ? 54.187 52.327 26.996 1.00 10.47 155 LEU B C 1
ATOM 2811 O O . LEU B 1 159 ? 54.079 53.391 27.610 1.00 11.98 155 LEU B O 1
ATOM 2816 N N . CYS B 1 160 ? 53.782 52.168 25.735 1.00 9.64 156 CYS B N 1
ATOM 2817 C CA . CYS B 1 160 ? 53.020 53.224 25.090 1.00 9.58 156 CYS B CA 1
ATOM 2818 C C . CYS B 1 160 ? 51.930 52.675 24.199 1.00 11.62 156 CYS B C 1
ATOM 2819 O O . CYS B 1 160 ? 51.978 51.529 23.753 1.00 10.44 156 CYS B O 1
ATOM 2822 N N . CYS B 1 161 ? 50.959 53.545 23.937 1.00 10.20 157 CYS B N 1
ATOM 2823 C CA . CYS B 1 161 ? 49.856 53.265 23.039 1.00 8.64 157 CYS B CA 1
ATOM 2824 C C . CYS B 1 161 ? 49.729 54.458 22.097 1.00 9.55 157 CYS B C 1
ATOM 2825 O O . CYS B 1 161 ? 49.607 55.599 22.536 1.00 10.44 157 CYS B O 1
ATOM 2828 N N . ASP B 1 162 ? 49.807 54.166 20.801 1.00 8.90 158 ASP B N 1
ATOM 2829 C CA . ASP B 1 162 ? 49.619 55.131 19.723 1.00 8.07 158 ASP B CA 1
ATOM 2830 C C . ASP B 1 162 ? 48.139 55.524 19.593 1.00 10.56 158 ASP B C 1
ATOM 2831 O O . ASP B 1 162 ? 47.289 54.635 19.452 1.00 12.00 158 ASP B O 1
ATOM 2836 N N . VAL B 1 163 ? 47.807 56.817 19.627 1.00 10.79 159 VAL B N 1
ATOM 2837 C CA . VAL B 1 163 ? 46.415 57.183 19.330 1.00 9.02 159 VAL B CA 1
ATOM 2838 C C . VAL B 1 163 ? 46.285 58.114 18.108 1.00 8.21 159 VAL B C 1
ATOM 2839 O O . VAL B 1 163 ? 45.241 58.729 17.906 1.00 8.55 159 VAL B O 1
ATOM 2843 N N . TRP B 1 164 ? 47.327 58.190 17.278 1.00 8.38 160 TRP B N 1
ATOM 2844 C CA . TRP B 1 164 ? 47.140 58.672 15.904 1.00 7.89 160 TRP B CA 1
ATOM 2845 C C . TRP B 1 164 ? 46.017 57.857 15.271 1.00 8.35 160 TRP B C 1
ATOM 2846 O O . TRP B 1 164 ? 45.896 56.649 15.528 1.00 8.69 160 TRP B O 1
ATOM 2857 N N . GLU B 1 165 ? 45.210 58.501 14.430 1.00 8.52 161 GLU B N 1
ATOM 2858 C CA . GLU B 1 165 ? 44.046 57.821 13.858 1.00 8.36 161 GLU B CA 1
ATOM 2859 C C . GLU B 1 165 ? 44.446 56.617 13.003 1.00 8.67 161 GLU B C 1
ATOM 2860 O O . GLU B 1 165 ? 43.707 55.618 12.953 1.00 8.92 161 GLU B O 1
ATOM 2866 N N . HIS B 1 166 ? 45.619 56.665 12.375 1.00 9.64 162 HIS B N 1
ATOM 2867 C CA . HIS B 1 166 ? 46.021 55.535 11.535 1.00 9.37 162 HIS B CA 1
ATOM 2868 C C . HIS B 1 166 ? 46.254 54.268 12.353 1.00 10.36 162 HIS B C 1
ATOM 2869 O O . HIS B 1 166 ? 46.274 53.165 11.795 1.00 10.43 162 HIS B O 1
ATOM 2876 N N . ALA B 1 167 ? 46.458 54.413 13.659 1.00 9.12 163 ALA B N 1
ATOM 2877 C CA . ALA B 1 167 ? 46.639 53.238 14.518 1.00 8.35 163 ALA B CA 1
ATOM 2878 C C . ALA B 1 167 ? 45.388 52.396 14.613 1.00 8.56 163 ALA B C 1
ATOM 2879 O O . ALA B 1 167 ? 45.483 51.205 14.903 1.00 9.17 163 ALA B O 1
ATOM 2881 N N . TYR B 1 168 ? 44.214 52.997 14.398 1.00 8.96 164 TYR B N 1
ATOM 2882 C CA . TYR B 1 168 ? 42.985 52.265 14.658 1.00 8.65 164 TYR B CA 1
ATOM 2883 C C . TYR B 1 168 ? 41.894 52.430 13.596 1.00 9.50 164 TYR B C 1
ATOM 2884 O O . TYR B 1 168 ? 40.894 51.720 13.645 1.00 11.06 164 TYR B O 1
ATOM 2893 N N . TYR B 1 169 ? 42.072 53.339 12.640 1.00 8.99 165 TYR B N 1
ATOM 2894 C CA . TYR B 1 169 ? 40.929 53.690 11.794 1.00 9.36 165 TYR B CA 1
ATOM 2895 C C . TYR B 1 169 ? 40.482 52.542 10.898 1.00 10.23 165 TYR B C 1
ATOM 2896 O O . TYR B 1 169 ? 39.293 52.427 10.581 1.00 12.60 165 TYR B O 1
ATOM 2905 N N . ILE B 1 170 ? 41.410 51.686 10.478 1.00 11.39 166 ILE B N 1
ATOM 2906 C CA . ILE B 1 170 ? 40.999 50.574 9.608 1.00 12.71 166 ILE B CA 1
ATOM 2907 C C . ILE B 1 170 ? 40.029 49.653 10.354 1.00 12.92 166 ILE B C 1
ATOM 2908 O O . ILE B 1 170 ? 39.042 49.160 9.774 1.00 15.24 166 ILE B O 1
ATOM 2913 N N . ASP B 1 171 ? 40.317 49.428 11.633 1.00 11.90 167 ASP B N 1
ATOM 2914 C CA . ASP B 1 171 ? 39.600 48.405 12.407 1.00 12.30 167 ASP B CA 1
ATOM 2915 C C . ASP B 1 171 ? 38.422 48.951 13.191 1.00 13.86 167 ASP B C 1
ATOM 2916 O O . ASP B 1 171 ? 37.445 48.232 13.436 1.00 15.91 167 ASP B O 1
ATOM 2921 N N . TYR B 1 172 ? 38.515 50.221 13.585 1.00 12.57 168 TYR B N 1
ATOM 2922 C CA . TYR B 1 172 ? 37.568 50.797 14.540 1.00 12.07 168 TYR B CA 1
ATOM 2923 C C . TYR B 1 172 ? 36.974 52.120 14.077 1.00 13.42 168 TYR B C 1
ATOM 2924 O O . T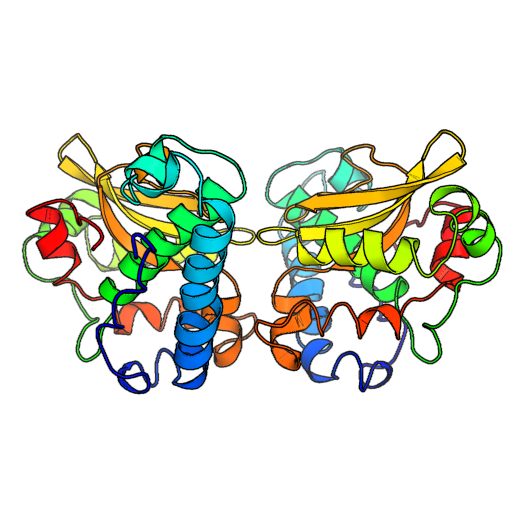YR B 1 172 ? 36.070 52.660 14.740 1.00 14.01 168 TYR B O 1
ATOM 2933 N N . LYS B 1 173 ? 37.464 52.636 12.949 1.00 13.38 169 LYS B N 1
ATOM 2934 C CA . LYS B 1 173 ? 37.025 53.943 12.449 1.00 13.85 169 LYS B CA 1
ATOM 2935 C C . LYS B 1 173 ? 37.133 54.975 13.576 1.00 12.57 169 LYS B C 1
ATOM 2936 O O . LYS B 1 173 ? 38.177 55.075 14.227 1.00 11.07 169 LYS B O 1
ATOM 2942 N N . ASN B 1 174 ? 36.067 55.733 13.834 1.00 12.58 170 ASN B N 1
ATOM 2943 C CA . ASN B 1 174 ? 36.147 56.804 14.837 1.00 10.90 170 ASN B CA 1
ATOM 2944 C C . ASN B 1 174 ? 36.141 56.294 16.272 1.00 13.25 170 ASN B C 1
ATOM 2945 O O . ASN B 1 174 ? 36.338 57.075 17.207 1.00 14.70 170 ASN B O 1
ATOM 2950 N N . ASP B 1 175 ? 35.900 55.000 16.453 1.00 13.48 171 ASP B N 1
ATOM 2951 C CA . ASP B 1 175 ? 35.672 54.445 17.800 1.00 13.72 171 ASP B CA 1
ATOM 2952 C C . ASP B 1 175 ? 36.989 54.134 18.518 1.00 13.31 171 ASP B C 1
ATOM 2953 O O . ASP B 1 175 ? 37.378 52.966 18.668 1.00 12.84 171 ASP B O 1
ATOM 2958 N N . ARG B 1 176 ? 37.670 55.180 18.974 1.00 11.58 172 ARG B N 1
ATOM 2959 C CA . ARG B 1 176 ? 38.973 55.006 19.605 1.00 10.73 172 ARG B CA 1
ATOM 2960 C C . ARG B 1 176 ? 38.811 54.222 20.903 1.00 10.97 172 ARG B C 1
ATOM 2961 O O . ARG B 1 176 ? 39.704 53.477 21.299 1.00 11.89 172 ARG B O 1
ATOM 2969 N N . LEU B 1 177 ? 37.673 54.397 21.572 1.00 13.81 173 LEU B N 1
ATOM 2970 C CA . LEU B 1 177 ? 37.456 53.686 22.834 1.00 14.57 173 LEU B CA 1
ATOM 2971 C C . LEU B 1 177 ? 37.485 52.161 22.635 1.00 13.34 173 LEU B C 1
ATOM 2972 O O . LEU B 1 177 ? 38.017 51.428 23.479 1.00 12.33 173 LEU B O 1
ATOM 2977 N N . SER B 1 178 ? 36.933 51.667 21.527 1.00 13.55 174 SER B N 1
ATOM 2978 C CA . SER B 1 178 ? 36.987 50.217 21.285 1.00 12.56 174 SER B CA 1
ATOM 2979 C C . SER B 1 178 ? 38.403 49.742 20.985 1.00 11.37 174 SER B C 1
ATOM 2980 O O . SER B 1 178 ? 38.804 48.646 21.385 1.00 12.05 174 SER B O 1
ATOM 2983 N N . TYR B 1 179 ? 39.163 50.580 20.284 1.00 9.99 175 TYR B N 1
ATOM 2984 C CA . TYR B 1 179 ? 40.585 50.306 20.071 1.00 9.50 175 TYR B CA 1
ATOM 2985 C C . TYR B 1 179 ? 41.357 50.222 21.394 1.00 11.45 175 TYR B C 1
ATOM 2986 O O . TYR B 1 179 ? 42.133 49.297 21.616 1.00 12.14 175 TYR B O 1
ATOM 2995 N N . ILE B 1 180 ? 41.134 51.198 22.267 1.00 10.64 176 ILE B N 1
ATOM 2996 C CA . ILE B 1 180 ? 41.769 51.201 23.582 1.00 9.20 176 ILE B CA 1
ATOM 2997 C C . ILE B 1 180 ? 41.401 49.934 24.358 1.00 11.91 176 ILE B C 1
ATOM 2998 O O . ILE B 1 180 ? 42.268 49.294 24.950 1.00 12.92 176 ILE B O 1
ATOM 3003 N N . ASN B 1 181 ? 40.117 49.580 24.363 1.00 14.82 177 ASN B N 1
ATOM 3004 C CA A ASN B 1 181 ? 39.638 48.381 25.050 0.49 17.07 177 ASN B CA 1
ATOM 3005 C CA B ASN B 1 181 ? 39.675 48.391 25.086 0.51 17.04 177 ASN B CA 1
ATOM 3006 C C . ASN B 1 181 ? 40.398 47.156 24.552 1.00 19.18 177 ASN B C 1
ATOM 3007 O O . ASN B 1 181 ? 40.861 46.327 25.334 1.00 19.92 177 ASN B O 1
ATOM 3016 N N . SER B 1 182 ? 40.524 47.054 23.233 1.00 18.85 178 SER B N 1
ATOM 3017 C CA . SER B 1 182 ? 41.257 45.960 22.599 1.00 19.23 178 SER B CA 1
ATOM 3018 C C . SER B 1 182 ? 42.748 45.959 22.931 1.00 18.60 178 SER B C 1
ATOM 3019 O O . SER B 1 182 ? 43.346 44.895 23.086 1.00 18.14 178 SER B O 1
ATOM 3022 N N . TRP B 1 183 ? 43.351 47.145 23.021 1.00 13.79 179 TRP B N 1
ATOM 3023 C CA . TRP B 1 183 ? 44.779 47.252 23.284 1.00 13.91 179 TRP B CA 1
ATOM 3024 C C . TRP B 1 183 ? 45.144 46.591 24.617 1.00 14.15 179 TRP B C 1
ATOM 3025 O O . TRP B 1 183 ? 46.226 46.019 24.762 1.00 13.04 179 TRP B O 1
ATOM 3036 N N . TRP B 1 184 ? 44.238 46.654 25.594 1.00 14.08 180 TRP B N 1
ATOM 3037 C CA . TRP B 1 184 ? 44.511 46.019 26.888 1.00 12.38 180 TRP B CA 1
ATOM 3038 C C . TRP B 1 184 ? 44.692 44.512 26.735 1.00 14.35 180 TRP B C 1
ATOM 3039 O O . TRP B 1 184 ? 45.333 43.876 27.576 1.00 16.46 180 TRP B O 1
ATOM 3050 N N . ASN B 1 185 ? 44.126 43.931 25.679 1.00 12.33 181 ASN B N 1
ATOM 3051 C CA . ASN B 1 185 ? 44.317 42.491 25.454 1.00 14.05 181 ASN B CA 1
ATOM 3052 C C . ASN B 1 185 ? 45.677 42.145 24.864 1.00 12.67 181 ASN B C 1
ATOM 3053 O O . ASN B 1 185 ? 46.060 40.972 24.807 1.00 13.49 181 ASN B O 1
ATOM 3058 N N . LEU B 1 186 ? 46.402 43.173 24.449 1.00 11.13 182 LEU B N 1
ATOM 3059 C CA . LEU B 1 186 ? 47.689 43.009 23.785 1.00 11.31 182 LEU B CA 1
ATOM 3060 C C . LEU B 1 186 ? 48.888 43.446 24.620 1.00 11.12 182 LEU B C 1
ATOM 3061 O O . LEU B 1 186 ? 50.014 43.153 24.262 1.00 10.58 182 LEU B O 1
ATOM 3066 N N . VAL B 1 187 ? 48.653 44.163 25.713 1.00 11.32 183 VAL B N 1
ATOM 3067 C CA A VAL B 1 187 ? 49.739 44.776 26.492 0.46 11.92 183 VAL B CA 1
ATOM 3068 C CA B VAL B 1 187 ? 49.763 44.812 26.383 0.54 11.74 183 VAL B CA 1
ATOM 3069 C C . VAL B 1 187 ? 50.802 43.777 26.881 1.00 12.60 183 VAL B C 1
ATOM 3070 O O . VAL B 1 187 ? 50.491 42.746 27.488 1.00 13.79 183 VAL B O 1
ATOM 3077 N N . ASN B 1 188 ? 52.062 44.081 26.575 1.00 11.57 184 ASN B N 1
ATOM 3078 C CA . ASN B 1 188 ? 53.155 43.178 26.866 1.00 13.55 184 ASN B CA 1
ATOM 3079 C C . ASN B 1 188 ? 53.840 43.574 28.165 1.00 14.66 184 ASN B C 1
ATOM 3080 O O . ASN B 1 188 ? 54.739 44.426 28.155 1.00 15.11 184 ASN B O 1
ATOM 3085 N N . TRP B 1 189 ? 53.423 42.966 29.284 1.00 12.83 185 TRP B N 1
ATOM 3086 C CA . TRP B 1 189 ? 53.972 43.333 30.583 1.00 13.51 185 TRP B CA 1
ATOM 3087 C C . TRP B 1 189 ? 55.454 42.978 30.683 1.00 12.93 185 TRP B C 1
ATOM 3088 O O . TRP B 1 189 ? 56.195 43.597 31.444 1.00 13.82 185 TRP B O 1
ATOM 3099 N N . ASP B 1 190 ? 55.902 42.008 29.895 1.00 14.06 186 ASP B N 1
ATOM 3100 C CA A ASP B 1 190 ? 57.304 41.640 29.942 0.59 16.76 186 ASP B CA 1
ATOM 3101 C CA B ASP B 1 190 ? 57.316 41.623 29.884 0.41 16.70 186 ASP B CA 1
ATOM 3102 C C . ASP B 1 190 ? 58.182 42.794 29.441 1.00 15.64 186 ASP B C 1
ATOM 3103 O O . ASP B 1 190 ? 59.284 42.989 29.939 1.00 13.86 186 ASP B O 1
ATOM 3112 N N . PHE B 1 191 ? 57.685 43.554 28.471 1.00 13.44 187 PHE B N 1
ATOM 3113 C CA . PHE B 1 191 ? 58.436 44.702 27.969 1.00 13.72 187 PHE B CA 1
ATOM 3114 C C . PHE B 1 191 ? 58.508 45.745 29.083 1.00 14.30 187 PHE B C 1
ATOM 3115 O O . PHE B 1 191 ? 59.567 46.326 29.325 1.00 13.31 187 PHE B O 1
ATOM 3123 N N . ALA B 1 192 ? 57.388 45.986 29.764 1.00 11.61 188 ALA B N 1
ATOM 3124 C CA . ALA B 1 192 ? 57.395 46.940 30.885 1.00 10.96 188 ALA B CA 1
ATOM 3125 C C . ALA B 1 192 ? 58.412 46.526 31.944 1.00 12.14 188 ALA B C 1
ATOM 3126 O O . ALA B 1 192 ? 59.139 47.362 32.484 1.00 12.23 188 ALA B O 1
ATOM 3128 N N . ASN B 1 193 ? 58.460 45.237 32.252 1.00 13.26 189 ASN B N 1
ATOM 3129 C CA . ASN B 1 193 ? 59.390 44.747 33.275 1.00 13.59 189 ASN B CA 1
ATOM 3130 C C . ASN B 1 193 ? 60.842 44.857 32.807 1.00 14.25 189 ASN B C 1
ATOM 3131 O O . ASN B 1 193 ? 61.719 45.169 33.608 1.00 15.50 189 ASN B O 1
ATOM 3136 N N . LYS B 1 194 ? 61.103 44.628 31.516 1.00 14.23 190 LYS B N 1
ATOM 3137 C CA . LYS B 1 194 ? 62.458 44.835 30.999 1.00 14.72 190 LYS B CA 1
ATOM 3138 C C . LYS B 1 194 ? 62.856 46.308 31.113 1.00 14.72 190 LYS B C 1
ATOM 3139 O O . LYS B 1 194 ? 63.999 46.626 31.436 1.00 14.80 190 LYS B O 1
ATOM 3145 N N . ASN B 1 195 ? 61.907 47.207 30.836 1.00 12.51 191 ASN B N 1
ATOM 3146 C CA . ASN B 1 195 ? 62.210 48.639 30.882 1.00 12.40 191 ASN B CA 1
ATOM 3147 C C . ASN B 1 195 ? 62.410 49.132 32.306 1.00 15.26 191 ASN B C 1
ATOM 3148 O O . ASN B 1 195 ? 63.115 50.110 32.524 1.00 15.31 191 ASN B O 1
ATOM 3153 N N . LEU B 1 196 ? 61.805 48.451 33.277 1.00 14.87 192 LEU B N 1
ATOM 3154 C CA . LEU B 1 196 ? 62.110 48.752 34.671 1.00 16.28 192 LEU B CA 1
ATOM 3155 C C . LEU B 1 196 ? 63.550 48.386 35.009 1.00 17.47 192 LEU B C 1
ATOM 3156 O O . LEU B 1 196 ? 64.193 49.067 35.820 1.00 18.05 192 LEU B O 1
ATOM 3161 N N . GLU B 1 197 ? 64.055 47.303 34.419 1.00 16.66 193 GLU B N 1
ATOM 3162 C CA . GLU B 1 197 ? 65.438 46.892 34.696 1.00 21.26 193 GLU B CA 1
ATOM 3163 C C . GLU B 1 197 ? 66.442 47.865 34.087 1.00 23.97 193 GLU B C 1
ATOM 3164 O O . GLU B 1 197 ? 67.462 48.199 34.717 1.00 24.43 193 GLU B O 1
ATOM 3170 N N . ALA B 1 198 ? 66.160 48.302 32.861 1.00 19.44 194 ALA B N 1
ATOM 3171 C CA . ALA B 1 198 ? 67.057 49.206 32.139 1.00 18.85 194 ALA B CA 1
ATOM 3172 C C . ALA B 1 198 ? 66.295 49.899 31.034 1.00 17.62 194 ALA B C 1
ATOM 3173 O O . ALA B 1 198 ? 65.483 49.267 30.370 1.00 17.28 194 ALA B O 1
ATOM 3175 N N . PRO B 1 199 ? 66.572 51.191 30.815 1.00 15.71 195 PRO B N 1
ATOM 3176 C CA . PRO B 1 199 ? 65.873 51.896 29.735 1.00 17.12 195 PRO B CA 1
ATOM 3177 C C . PRO B 1 199 ? 66.089 51.222 28.392 1.00 17.55 195 PRO B C 1
ATOM 3178 O O . PRO B 1 199 ? 67.188 50.744 28.077 1.00 16.19 195 PRO B O 1
ATOM 3182 N N . PHE B 1 200 ? 65.021 51.165 27.612 1.00 14.44 196 PHE B N 1
ATOM 3183 C CA . PHE B 1 200 ? 65.073 50.671 26.252 1.00 17.46 196 PHE B CA 1
ATOM 3184 C C . PHE B 1 200 ? 66.051 51.511 25.442 1.00 17.78 196 PHE B C 1
ATOM 3185 O O . PHE B 1 200 ? 65.993 52.740 25.489 1.00 18.14 196 PHE B O 1
ATOM 3193 N N . LYS B 1 201 ? 66.958 50.851 24.728 1.00 18.28 197 LYS B N 1
ATOM 3194 C CA . LYS B 1 201 ? 67.808 51.546 23.767 1.00 20.74 197 LYS B CA 1
ATOM 3195 C C . LYS B 1 201 ? 67.434 51.050 22.378 1.00 21.40 197 LYS B C 1
ATOM 3196 O O . LYS B 1 201 ? 67.468 49.845 22.098 1.00 20.84 197 LYS B O 1
ATOM 3198 N N . TRP B 1 202 ? 67.074 51.983 21.509 1.00 21.08 198 TRP B N 1
ATOM 3199 C CA . TRP B 1 202 ? 66.656 51.644 20.154 1.00 18.76 198 TRP B CA 1
ATOM 3200 C C . TRP B 1 202 ? 67.831 51.047 19.360 1.00 20.64 198 TRP B C 1
ATOM 3201 O O . TRP B 1 202 ? 68.965 51.506 19.469 1.00 21.46 198 TRP B O 1
ATOM 3212 N N . SER B 1 203 ? 67.557 50.008 18.582 1.00 21.52 199 SER B N 1
ATOM 3213 C CA . SER B 1 203 ? 68.570 49.435 17.707 1.00 27.55 199 SER B CA 1
ATOM 3214 C C . SER B 1 203 ? 67.885 48.813 16.500 1.00 31.82 199 SER B C 1
ATOM 3215 O O . SER B 1 203 ? 66.715 48.438 16.597 1.00 32.58 199 SER B O 1
#

Radius of gyration: 22.47 Å; Cα contacts (8 Å, |Δi|>4): 680; chains: 2; bounding box: 55×58×58 Å

InterPro domains:
  IPR001189 Manganese/iron superoxide dismutase [PIRSF000349] (1-194)
  IPR001189 Manganese/iron superoxide dismutase [PR01703] (6-17)
  IPR001189 Manganese/iron superoxide dismutase [PR01703] (27-40)
  IPR001189 Manganese/iron superoxide dismutase [PR01703] (65-78)
  IPR001189 Manganese/iron superoxide dismutase [PR01703] (118-126)
  IPR001189 Manganese/iron superoxide dismutase [PR01703] (156-168)
  IPR019831 Manganese/iron superoxide dismutase, N-terminal [PF00081] (3-81)
  IPR019832 Manganese/iron superoxide dismutase, C-terminal [PF02777] (89-191)
  IPR019833 Manganese/iron superoxide dismutase, binding site [PS00088] (158-165)
  IPR036314 Manganese/iron superoxide dismutase, C-terminal domain superfamily [G3DSA:3.55.40.20] (83-197)
  IPR036314 Manganese/iron superoxide dismutase, C-terminal domain superfamily [SSF54719] (85-195)
  IPR036324 Manganese/iron superoxide dismutase, N-terminal domain superfamily [G3DSA:1.10.287.990] (20-82)
  IPR036324 Manganese/iron superoxide dismutase, N-terminal domain superfamily [SSF46609] (1-84)

Foldseek 3Di:
DDDQDDQPDDLPQLPPLAHSVLCCCVRVPVLRVLVVVLCVVCPPHPCNPPALLRQCQPHDDSNNLSSLSNVVVVLASLQFGHPAFDQADDPVNVLCCVVQVHVVSVLVVQLCVLVPDPAWWKKFWFQAPVRHIDIDIDHRSDDCSNVVVHFGQHMDTNHCSNPCVPQNPPVSSSSVSRNRTGHNVSSVVCSVPGDDDD/DLADDQDDQPDQLPQLPPLAHSVLCCCVVVPVLRVLSVVLCVVCPPHPCSNPALLCQCQPHDDSNNLSSLSNVVVVQASLQFGHPAFDQADDPVQVLCCVPQVHVVSVLVVQLCVLVPDPAWWKKFWFQAPVRHIDIDIDHRSDDCSNVVVHFTQHMDTNHCSNPCVPQNPPVSSSSVSRNRTGHSVSSVVCSVDGDDDD

Sequence (398 aa):
AFKLPALPYGMRELIPHISEETLSSSFHYGKHHAGYVNKLNSSLIKGTPMESCTIIEELILGQTGAVFNNAAQIWNHTFYWNSMGPNCGGEPTGPIRKKIIEEKFGSFSSAFKTDFSNLLAGHFGSGWGWLVLKDDGTADIVQTHDAGSPPLKENNLGRPLLCCDVWEHAYYIDYKNDRLSSYINNSWWNLVVNWDFANKNLEAPFKWSSMAFKLPALPYGMRELIPHIISEETLSFHYGKHHAGYVNKLNSLIKGTPMESCTIIEELILGQTGAV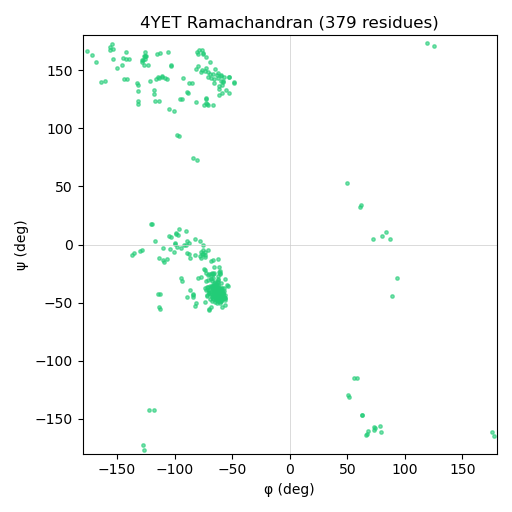FNNAAQIWNHTFYWNSMGPNCGGEPTGPIRKKIEEKFGSFSAFKTDFSNLLAGHFGSGWGWLVLKDDGTADIVQTHDAGSPLKENLGRPLLCCDVWEHAYYIDYKNDRLSYINNSWWNLVVNWDDFANKNLEAPFKWS

Solvent-accessible surface area: 16374 Å² total; per-residue (Å²): 115,31,75,50,25,90,26,69,20,36,63,160,87,0,89,108,45,2,32,68,80,1,0,43,40,2,26,32,109,25,0,21,28,24,6,99,105,0,32,81,53,0,70,88,43,129,38,47,105,36,58,2,35,97,0,0,103,55,55,110,47,52,18,27,33,14,0,0,0,0,3,0,0,8,0,1,6,41,0,1,4,48,169,52,10,48,124,5,73,43,82,0,127,137,55,0,73,116,94,28,60,46,28,81,37,2,76,74,63,1,15,94,31,0,41,60,18,55,4,3,0,0,0,0,0,0,24,69,157,105,28,57,0,29,31,28,87,4,64,23,2,9,0,1,45,71,86,133,49,20,74,6,0,2,0,0,0,0,9,14,2,1,7,2,31,51,42,39,49,60,33,105,41,1,0,83,16,2,6,73,3,0,29,12,97,11,0,29,143,3,27,93,57,80,48,145,24,111,154,65,58,27,70,48,25,90,24,68,19,37,59,150,84,0,92,110,44,2,31,71,80,2,0,47,47,2,28,32,111,26,0,23,30,24,7,100,38,0,29,89,74,4,64,76,40,127,41,68,103,36,70,2,41,97,1,3,118,55,60,120,46,53,20,36,35,18,0,0,0,0,2,0,0,9,0,1,5,40,0,2,4,46,163,52,10,49,101,1,88,45,85,0,92,50,57,0,71,138,96,29,60,41,27,78,34,1,76,76,62,1,19,98,29,0,45,60,17,57,4,3,0,1,0,0,0,0,24,73,141,105,27,60,0,28,30,29,88,4,64,22,1,9,0,1,48,45,90,124,49,17,70,6,0,2,0,0,0,1,9,13,1,0,6,2,30,48,40,45,53,61,33,111,40,0,2,93,13,1,9,68,4,0,29,15,82,14,0,24,124,3,28,155,56,84,49,76,29,118

Organism: Babesia bovis (NCBI:txid5865)

B-factor: mean 18.48, std 8.41, range [7.52, 53.7]

Nearest PDB structures (foldseek):
  4yet-assembly1_A  TM=1.005E+00  e=2.069E-38  Babesia bovis
  2awp-assembly1_B  TM=9.879E-01  e=8.820E-30  Plasmodium knowlesi
  2goj-assembly1_A  TM=9.803E-01  e=1.940E-29  Plasmodium falciparum HB3
  2a03-assembly1_A  TM=9.777E-01  e=4.774E-29  Plasmodium berghei
  2w7w-assembly1_B  TM=9.819E-01  e=6.800E-26  Aliivibrio salmonicida LFI1238